Protein AF-A0A535E5Q1-F1 (afdb_monomer)

Radius of gyration: 23.72 Å; Cα contacts (8 Å, |Δi|>4): 698; chains: 1; bounding box: 50×50×78 Å

Structure (mmCIF, N/CA/C/O backbone):
data_AF-A0A535E5Q1-F1
#
_entry.id   AF-A0A535E5Q1-F1
#
loop_
_atom_site.group_PDB
_atom_site.id
_atom_site.type_symbol
_atom_site.label_atom_id
_atom_site.label_alt_id
_atom_site.label_comp_id
_atom_site.label_asym_id
_atom_site.label_entity_id
_atom_site.label_seq_id
_atom_site.pdbx_PDB_ins_code
_atom_site.Cartn_x
_atom_site.Cartn_y
_atom_site.Cartn_z
_atom_site.occupancy
_atom_site.B_iso_or_equiv
_atom_site.auth_seq_id
_atom_site.auth_comp_id
_atom_site.auth_asym_id
_atom_site.auth_atom_id
_atom_site.pdbx_PDB_model_num
ATOM 1 N N . MET A 1 1 ? 10.941 -5.126 32.508 1.00 41.38 1 MET A N 1
ATOM 2 C CA . MET A 1 1 ? 10.004 -4.292 31.729 1.00 41.38 1 MET A CA 1
ATOM 3 C C . MET A 1 1 ? 10.436 -4.411 30.274 1.00 41.38 1 MET A C 1
ATOM 5 O O . MET A 1 1 ? 11.488 -3.882 29.941 1.00 41.38 1 MET A O 1
ATOM 9 N N . ARG A 1 2 ? 9.760 -5.228 29.450 1.00 48.28 2 ARG A N 1
ATOM 10 C CA . ARG A 1 2 ? 10.044 -5.256 28.001 1.00 48.28 2 ARG A CA 1
ATOM 11 C C . ARG A 1 2 ? 9.687 -3.869 27.454 1.00 48.28 2 ARG A C 1
ATOM 13 O O . ARG A 1 2 ? 8.651 -3.337 27.847 1.00 48.28 2 ARG A O 1
ATOM 20 N N . ARG A 1 3 ? 10.550 -3.255 26.638 1.00 56.34 3 ARG A N 1
ATOM 21 C CA . ARG A 1 3 ? 10.198 -2.003 25.952 1.00 56.34 3 ARG A CA 1
ATOM 22 C C . ARG A 1 3 ? 8.938 -2.251 25.119 1.00 56.34 3 ARG A C 1
ATOM 24 O O . ARG A 1 3 ? 8.850 -3.282 24.454 1.00 56.34 3 ARG A O 1
ATOM 31 N N . VAL A 1 4 ? 7.990 -1.315 25.165 1.00 58.59 4 VAL A N 1
ATOM 32 C CA . VAL A 1 4 ? 6.740 -1.347 24.378 1.00 58.59 4 VAL A CA 1
ATOM 33 C C . VAL A 1 4 ? 7.036 -1.443 22.869 1.00 58.59 4 VAL A C 1
ATOM 35 O O . VAL A 1 4 ? 6.249 -2.009 22.121 1.00 58.59 4 VAL A O 1
ATOM 38 N N . THR A 1 5 ? 8.223 -1.003 22.441 1.00 74.31 5 THR A N 1
ATOM 39 C CA . THR A 1 5 ? 8.727 -1.054 21.061 1.00 74.31 5 THR A CA 1
ATOM 40 C C . THR A 1 5 ? 9.244 -2.424 20.603 1.00 74.31 5 THR A C 1
ATOM 42 O O . THR A 1 5 ? 9.541 -2.583 19.426 1.00 74.31 5 THR A O 1
ATOM 45 N N . GLY A 1 6 ? 9.348 -3.429 21.482 1.00 84.81 6 GLY A N 1
ATOM 46 C CA . GLY A 1 6 ? 10.089 -4.667 21.200 1.00 84.81 6 GLY A CA 1
ATOM 47 C C . GLY A 1 6 ? 9.706 -5.409 19.903 1.00 84.81 6 GLY A C 1
ATOM 48 O O . GLY A 1 6 ? 10.613 -5.750 19.147 1.00 84.81 6 GLY A O 1
ATOM 49 N N . PRO A 1 7 ? 8.416 -5.696 19.635 1.00 87.00 7 PRO A N 1
ATOM 50 C CA . PRO A 1 7 ? 7.981 -6.308 18.371 1.00 87.00 7 PRO A CA 1
ATOM 51 C C . PRO A 1 7 ? 8.312 -5.461 17.135 1.00 87.00 7 PRO A C 1
ATOM 53 O O . PRO A 1 7 ? 8.816 -5.974 16.140 1.00 87.00 7 PRO A O 1
ATOM 56 N N . VAL A 1 8 ? 8.094 -4.146 17.226 1.00 91.69 8 VAL A N 1
ATOM 57 C CA . VAL A 1 8 ? 8.343 -3.197 16.133 1.00 91.69 8 VAL A CA 1
ATOM 58 C C . VAL A 1 8 ? 9.838 -3.125 15.811 1.00 91.69 8 VAL A C 1
ATOM 60 O O . VAL A 1 8 ? 10.220 -3.274 14.655 1.00 91.69 8 VAL A O 1
ATOM 63 N N . GLU A 1 9 ? 10.693 -2.964 16.825 1.00 92.81 9 GLU A N 1
ATOM 64 C CA . GLU A 1 9 ? 12.156 -2.938 16.668 1.00 92.81 9 GLU A CA 1
ATOM 65 C C . GLU A 1 9 ? 12.666 -4.214 15.986 1.00 92.81 9 GLU A C 1
ATOM 67 O O . GLU A 1 9 ? 13.380 -4.127 14.988 1.00 92.81 9 GLU A O 1
ATOM 72 N N . ARG A 1 10 ? 12.234 -5.396 16.454 1.00 91.06 10 ARG A N 1
ATOM 73 C CA . ARG A 1 10 ? 12.628 -6.680 15.849 1.00 91.06 10 ARG A CA 1
ATOM 74 C C . ARG A 1 10 ? 12.212 -6.793 14.389 1.00 91.06 10 ARG A C 1
ATOM 76 O O . ARG A 1 10 ? 12.996 -7.277 13.577 1.00 91.06 10 ARG A O 1
ATOM 83 N N . HIS A 1 11 ? 10.999 -6.356 14.051 1.00 91.88 11 HIS A N 1
ATOM 84 C CA . HIS A 1 11 ? 10.531 -6.384 12.670 1.00 91.88 11 HIS A CA 1
ATOM 85 C C . HIS A 1 11 ? 11.412 -5.508 11.767 1.00 91.88 11 HIS A C 1
ATOM 87 O O . HIS A 1 11 ? 11.872 -5.964 10.720 1.00 91.88 11 HIS A O 1
ATOM 93 N N . TYR A 1 12 ? 11.716 -4.280 12.195 1.00 94.12 12 TYR A N 1
ATOM 94 C CA . TYR A 1 12 ? 12.592 -3.379 11.443 1.00 94.12 12 TYR A CA 1
ATOM 95 C C . TYR A 1 12 ? 14.012 -3.935 11.299 1.00 94.12 12 TYR A C 1
ATOM 97 O O . TYR A 1 12 ? 14.576 -3.887 10.206 1.00 94.12 12 TYR A O 1
ATOM 105 N N . GLU A 1 13 ? 14.584 -4.496 12.367 1.00 93.31 13 GLU A N 1
ATOM 106 C CA . GLU A 1 13 ? 15.897 -5.150 12.329 1.00 93.31 13 GLU A CA 1
ATOM 107 C C . GLU A 1 13 ? 15.919 -6.322 11.338 1.00 93.31 13 GLU A C 1
ATOM 109 O O . GLU A 1 13 ? 16.839 -6.416 10.522 1.00 93.31 13 GLU A O 1
ATOM 114 N N . ALA A 1 14 ? 14.887 -7.172 11.354 1.00 90.25 14 ALA A N 1
ATOM 115 C CA . ALA A 1 14 ? 14.765 -8.308 10.445 1.00 90.25 14 ALA A CA 1
ATOM 116 C C . ALA A 1 14 ? 14.659 -7.862 8.978 1.00 90.25 14 ALA A C 1
ATOM 118 O O . ALA A 1 14 ? 15.386 -8.371 8.126 1.00 90.25 14 ALA A O 1
ATOM 119 N N . VAL A 1 15 ? 13.813 -6.869 8.685 1.00 88.88 15 VAL A N 1
ATOM 120 C CA . VAL A 1 15 ? 13.646 -6.313 7.332 1.00 88.88 15 VAL A CA 1
ATOM 121 C C . VAL A 1 15 ? 14.939 -5.663 6.826 1.00 88.88 15 VAL A C 1
ATOM 123 O O . VAL A 1 15 ? 15.305 -5.831 5.661 1.00 88.88 15 VAL A O 1
ATOM 126 N N . LEU A 1 16 ? 15.652 -4.933 7.689 1.00 93.25 16 LEU A N 1
ATOM 127 C CA . LEU A 1 16 ? 16.942 -4.325 7.356 1.00 93.25 16 LEU A CA 1
ATOM 128 C C . LEU A 1 16 ? 18.012 -5.384 7.064 1.00 93.25 16 LEU A C 1
ATOM 130 O O . LEU A 1 16 ? 18.744 -5.252 6.087 1.00 93.25 16 LEU A O 1
ATOM 134 N N . ALA A 1 17 ? 18.092 -6.439 7.876 1.00 91.56 17 ALA A N 1
ATOM 135 C CA . ALA A 1 17 ? 19.046 -7.522 7.664 1.00 91.56 17 ALA A CA 1
ATOM 136 C C . ALA A 1 17 ? 18.750 -8.304 6.373 1.00 91.56 17 ALA A C 1
ATOM 138 O O . ALA A 1 17 ? 19.654 -8.520 5.565 1.00 91.56 17 ALA A O 1
ATOM 139 N N . ALA A 1 18 ? 17.484 -8.675 6.151 1.00 86.81 18 ALA A N 1
ATOM 140 C CA . ALA A 1 18 ? 17.061 -9.426 4.971 1.00 86.81 18 ALA A CA 1
ATOM 141 C C . ALA A 1 18 ? 17.326 -8.647 3.675 1.00 86.81 18 ALA A C 1
ATOM 143 O O . ALA A 1 18 ? 17.882 -9.192 2.721 1.00 86.81 18 ALA A O 1
ATOM 144 N N . GLY A 1 19 ? 16.990 -7.354 3.642 1.00 87.25 19 GLY A N 1
ATOM 145 C CA . GLY A 1 19 ? 17.223 -6.537 2.454 1.00 87.25 19 GLY A CA 1
ATOM 146 C C . GLY A 1 19 ? 18.706 -6.302 2.156 1.00 87.25 19 GLY A C 1
ATOM 147 O O . GLY A 1 19 ? 19.090 -6.325 0.989 1.00 87.25 19 GLY A O 1
ATOM 148 N N . GLU A 1 20 ? 19.565 -6.167 3.173 1.00 91.44 20 GLU A N 1
ATOM 149 C CA . GLU A 1 20 ? 21.013 -6.020 2.962 1.00 91.44 20 GLU A CA 1
ATOM 150 C C . GLU A 1 20 ? 21.594 -7.246 2.243 1.00 91.44 20 GLU A C 1
ATOM 152 O O . GLU A 1 20 ? 22.327 -7.116 1.259 1.00 91.44 20 GLU A O 1
ATOM 157 N N . VAL A 1 21 ? 21.199 -8.445 2.681 1.00 90.44 21 VAL A N 1
ATOM 158 C CA . VAL A 1 21 ? 21.601 -9.705 2.045 1.00 90.44 21 VAL A CA 1
ATOM 159 C C . VAL A 1 21 ? 21.006 -9.817 0.641 1.00 90.44 21 VAL A C 1
ATOM 161 O O . VAL A 1 21 ? 21.739 -10.059 -0.324 1.00 90.44 21 VAL A O 1
ATOM 164 N N . PHE A 1 22 ? 19.695 -9.609 0.500 1.00 88.19 22 PHE A N 1
ATOM 165 C CA . PHE A 1 22 ? 18.992 -9.776 -0.769 1.00 88.19 22 PHE A CA 1
ATOM 166 C C . PHE A 1 22 ? 19.509 -8.808 -1.838 1.00 88.19 22 PHE A C 1
ATOM 168 O O . PHE A 1 22 ? 19.963 -9.241 -2.895 1.00 88.19 22 PHE A O 1
ATOM 175 N N . PHE A 1 23 ? 19.518 -7.499 -1.580 1.00 86.69 23 PHE A N 1
ATOM 176 C CA . PHE A 1 23 ? 19.946 -6.516 -2.578 1.00 86.69 23 PHE A CA 1
ATOM 177 C C . PHE A 1 23 ? 21.465 -6.510 -2.787 1.00 86.69 23 PHE A C 1
ATOM 179 O O . PHE A 1 23 ? 21.925 -6.226 -3.896 1.00 86.69 23 PHE A O 1
ATOM 186 N N . GLY A 1 24 ? 22.256 -6.882 -1.774 1.00 89.31 24 GLY A N 1
ATOM 187 C CA . GLY A 1 24 ? 23.700 -7.063 -1.916 1.00 89.31 24 GLY A CA 1
ATOM 188 C C . GLY A 1 24 ? 24.056 -8.169 -2.915 1.00 89.31 24 GLY A C 1
ATOM 189 O O . GLY A 1 24 ? 24.928 -7.976 -3.769 1.00 89.31 24 GLY A O 1
ATOM 190 N N . THR A 1 25 ? 23.337 -9.294 -2.856 1.00 90.19 25 THR A N 1
ATOM 191 C CA . THR A 1 25 ? 23.616 -10.500 -3.654 1.00 90.19 25 THR A CA 1
ATOM 192 C C . THR A 1 25 ? 22.853 -10.549 -4.980 1.00 90.19 25 THR A C 1
ATOM 194 O O . THR A 1 25 ? 23.417 -10.938 -6.002 1.00 90.19 25 THR A O 1
ATOM 197 N N . ARG A 1 26 ? 21.584 -10.123 -5.002 1.00 89.38 26 ARG A N 1
ATOM 198 C CA . ARG A 1 26 ? 20.671 -10.281 -6.149 1.00 89.38 26 ARG A CA 1
ATOM 199 C C . ARG A 1 26 ? 20.666 -9.104 -7.119 1.00 89.38 26 ARG A C 1
ATOM 201 O O . ARG A 1 26 ? 20.082 -9.230 -8.191 1.00 89.38 26 ARG A O 1
ATOM 208 N N . ALA A 1 27 ? 21.327 -7.986 -6.810 1.00 87.75 27 ALA A N 1
ATOM 209 C CA . ALA A 1 27 ? 21.343 -6.812 -7.689 1.00 87.75 27 ALA A CA 1
ATOM 210 C C . ALA A 1 27 ? 21.751 -7.100 -9.156 1.00 87.75 27 ALA A C 1
ATOM 212 O O . ALA A 1 27 ? 21.081 -6.576 -10.046 1.00 87.75 27 ALA A O 1
ATOM 213 N N . PRO A 1 28 ? 22.772 -7.931 -9.461 1.00 89.31 28 PRO A N 1
ATOM 214 C CA . PRO A 1 28 ? 23.112 -8.266 -10.851 1.00 89.31 28 PRO A CA 1
ATOM 215 C C . PRO A 1 28 ? 22.019 -9.061 -11.587 1.00 89.31 28 PRO A C 1
ATOM 217 O O . PRO A 1 28 ? 21.746 -8.807 -12.761 1.00 89.31 28 PRO A O 1
ATOM 220 N N . ALA A 1 29 ? 21.367 -9.994 -10.889 1.00 87.38 29 ALA A N 1
ATOM 221 C CA . ALA A 1 29 ? 20.252 -10.777 -11.420 1.00 87.38 29 ALA A CA 1
ATOM 222 C C . ALA A 1 29 ? 19.033 -9.875 -11.686 1.00 87.38 29 ALA A C 1
ATOM 224 O O . ALA A 1 29 ? 18.478 -9.867 -12.781 1.00 87.38 29 ALA A O 1
ATOM 225 N N . LEU A 1 30 ? 18.701 -8.996 -10.733 1.00 83.75 30 LEU A N 1
ATOM 226 C CA . LEU A 1 30 ? 17.637 -7.998 -10.890 1.00 83.75 30 LEU A CA 1
ATOM 227 C C . LEU A 1 30 ? 17.907 -7.060 -12.073 1.00 83.75 30 LEU A C 1
ATOM 229 O O . LEU A 1 30 ? 16.998 -6.768 -12.843 1.00 83.75 30 LEU A O 1
ATOM 233 N N . ALA A 1 31 ? 19.156 -6.624 -12.262 1.00 82.94 31 ALA A N 1
ATOM 234 C CA . ALA A 1 31 ? 19.534 -5.809 -13.412 1.00 82.94 31 ALA A CA 1
ATOM 235 C C . ALA A 1 31 ? 19.321 -6.542 -14.744 1.00 82.94 31 ALA A C 1
ATOM 237 O O . ALA A 1 31 ? 18.812 -5.952 -15.700 1.00 82.94 31 ALA A O 1
ATOM 238 N N . SER A 1 32 ? 19.656 -7.832 -14.788 1.00 85.06 32 SER A N 1
ATOM 239 C CA . SER A 1 32 ? 19.458 -8.683 -15.964 1.00 85.06 32 SER A CA 1
ATOM 240 C C . SER A 1 32 ? 17.971 -8.876 -16.276 1.00 85.06 32 SER A C 1
ATOM 242 O O . SER A 1 32 ? 17.564 -8.691 -17.427 1.00 85.06 32 SER A O 1
ATOM 244 N N . ALA A 1 33 ? 17.141 -9.127 -15.259 1.00 84.00 33 ALA A N 1
ATOM 245 C CA . ALA A 1 33 ? 15.689 -9.197 -15.405 1.00 84.00 33 ALA A CA 1
ATOM 246 C C . ALA A 1 33 ? 15.098 -7.861 -15.887 1.00 84.00 33 ALA A C 1
ATOM 248 O O . ALA A 1 33 ? 14.359 -7.837 -16.873 1.00 84.00 33 ALA A O 1
ATOM 249 N N . CYS A 1 34 ? 15.485 -6.728 -15.283 1.00 83.38 34 CYS A N 1
ATOM 250 C CA . CYS A 1 34 ? 15.065 -5.396 -15.731 1.00 83.38 34 CYS A CA 1
ATOM 251 C C . CYS A 1 34 ? 15.425 -5.140 -17.201 1.00 83.38 34 CYS A C 1
ATOM 253 O O . CYS A 1 34 ? 14.614 -4.598 -17.953 1.00 83.38 34 CYS A O 1
ATOM 255 N N . TRP A 1 35 ? 16.620 -5.548 -17.633 1.00 81.56 35 TRP A N 1
ATOM 256 C CA . TRP A 1 35 ? 17.040 -5.436 -19.027 1.00 81.56 35 TRP A CA 1
ATOM 257 C C . TRP A 1 35 ? 16.210 -6.324 -19.963 1.00 81.56 35 TRP A C 1
ATOM 259 O O . TRP A 1 35 ? 15.760 -5.868 -21.018 1.00 81.56 35 TRP A O 1
ATOM 269 N N . GLY A 1 36 ? 15.948 -7.573 -19.568 1.00 80.50 36 GLY A N 1
ATOM 270 C CA . GLY A 1 36 ? 15.068 -8.487 -20.297 1.00 80.50 36 GLY A CA 1
ATOM 271 C C . GLY A 1 36 ? 13.657 -7.918 -20.472 1.00 80.50 36 GLY A C 1
ATOM 272 O O . GLY A 1 36 ? 13.115 -7.929 -21.582 1.00 80.50 36 GLY A O 1
ATOM 273 N N . MET A 1 37 ? 13.095 -7.345 -19.406 1.00 84.94 37 MET A N 1
ATOM 274 C CA . MET A 1 37 ? 11.805 -6.654 -19.431 1.00 84.94 37 MET A CA 1
ATOM 275 C C . MET A 1 37 ? 11.834 -5.437 -20.360 1.00 84.94 37 MET A C 1
ATOM 277 O O . MET A 1 37 ? 10.972 -5.308 -21.228 1.00 84.94 37 MET A O 1
ATOM 281 N N . ALA A 1 38 ? 12.847 -4.573 -20.244 1.00 81.88 38 ALA A N 1
ATOM 282 C CA . ALA A 1 38 ? 12.976 -3.372 -21.071 1.00 81.88 38 ALA A CA 1
ATOM 283 C C . ALA A 1 38 ? 12.996 -3.702 -22.573 1.00 81.88 38 ALA A C 1
ATOM 285 O O . ALA A 1 38 ? 12.312 -3.053 -23.368 1.00 81.88 38 ALA A O 1
ATOM 286 N N . ARG A 1 39 ? 13.716 -4.760 -22.970 1.00 83.12 39 ARG A N 1
ATOM 287 C CA . ARG A 1 39 ? 13.742 -5.231 -24.365 1.00 83.12 39 ARG A CA 1
ATOM 288 C C . ARG A 1 39 ? 12.381 -5.728 -24.847 1.00 83.12 39 ARG A C 1
ATOM 290 O O . ARG A 1 39 ? 12.051 -5.516 -26.013 1.00 83.12 39 ARG A O 1
ATOM 297 N N . ARG A 1 40 ? 11.604 -6.393 -23.988 1.00 84.44 40 ARG A N 1
ATOM 298 C CA . ARG A 1 40 ? 10.253 -6.869 -24.329 1.00 84.44 40 ARG A CA 1
ATOM 299 C C . ARG A 1 40 ? 9.264 -5.717 -24.455 1.00 84.44 40 ARG A C 1
ATOM 301 O O . ARG A 1 40 ? 8.584 -5.639 -25.473 1.00 84.44 40 ARG A O 1
ATOM 308 N N . PHE A 1 41 ? 9.278 -4.759 -23.530 1.00 82.44 41 PHE A N 1
ATOM 309 C CA . PHE A 1 41 ? 8.482 -3.535 -23.660 1.00 82.44 41 PHE A CA 1
ATOM 310 C C . PHE A 1 41 ? 8.812 -2.754 -24.936 1.00 82.44 41 PHE A C 1
ATOM 312 O O . PHE A 1 41 ? 7.907 -2.306 -25.635 1.00 82.44 41 PHE A O 1
ATOM 319 N N . HIS A 1 42 ? 10.095 -2.641 -25.299 1.00 77.38 42 HIS A N 1
ATOM 320 C CA . HIS A 1 42 ? 10.502 -1.994 -26.552 1.00 77.38 42 HIS A CA 1
ATOM 321 C C . HIS A 1 42 ? 9.943 -2.697 -27.803 1.00 77.38 42 HIS A C 1
ATOM 323 O O . HIS A 1 42 ? 9.736 -2.064 -28.833 1.00 77.38 42 HIS A O 1
ATOM 329 N N . ARG A 1 43 ? 9.662 -4.001 -27.709 1.00 83.00 43 ARG A N 1
ATOM 330 C CA . ARG A 1 43 ? 9.055 -4.816 -28.772 1.00 83.00 43 ARG A CA 1
ATOM 331 C C . ARG A 1 43 ? 7.523 -4.867 -28.702 1.00 83.00 43 ARG A C 1
ATOM 333 O O . ARG A 1 43 ? 6.929 -5.666 -29.416 1.00 83.00 43 ARG A O 1
ATOM 340 N N . GLY A 1 44 ? 6.892 -4.046 -27.860 1.00 81.31 44 GLY A N 1
ATOM 341 C CA . GLY A 1 44 ? 5.435 -4.008 -27.692 1.00 81.31 44 GLY A CA 1
ATOM 342 C C . GLY A 1 44 ? 4.874 -5.056 -26.725 1.00 81.31 44 GLY A C 1
ATOM 343 O O . GLY A 1 44 ? 3.661 -5.215 -26.646 1.00 81.31 44 GLY A O 1
ATOM 344 N N . GLY A 1 45 ? 5.733 -5.764 -25.988 1.00 86.31 45 GLY A N 1
ATOM 345 C CA . GLY A 1 45 ? 5.315 -6.707 -24.954 1.00 86.31 45 GLY A CA 1
ATOM 346 C C . GLY A 1 45 ? 4.642 -6.028 -23.762 1.00 86.31 45 GLY A C 1
ATOM 347 O O . GLY A 1 45 ? 4.902 -4.860 -23.459 1.00 86.31 45 GLY A O 1
ATOM 348 N N . ARG A 1 46 ? 3.799 -6.787 -23.065 1.00 93.31 46 ARG A N 1
ATOM 349 C CA . ARG A 1 46 ? 3.067 -6.381 -21.861 1.00 93.31 46 ARG A CA 1
ATOM 350 C C . ARG A 1 46 ? 3.575 -7.144 -20.650 1.00 93.31 46 ARG A C 1
ATOM 352 O O . ARG A 1 46 ? 4.067 -8.258 -20.781 1.00 93.31 46 ARG A O 1
ATOM 359 N N . LEU A 1 47 ? 3.418 -6.570 -19.467 1.00 93.44 47 LEU A N 1
ATOM 360 C CA . LEU A 1 47 ? 3.679 -7.255 -18.207 1.00 93.44 47 LEU A CA 1
ATOM 361 C C . LEU A 1 47 ? 2.386 -7.871 -17.667 1.00 93.44 47 LEU A C 1
ATOM 363 O O . LEU A 1 47 ? 1.431 -7.158 -17.371 1.00 93.44 47 LEU A O 1
ATOM 367 N N . VAL A 1 48 ? 2.359 -9.194 -17.523 1.00 96.25 48 VAL A N 1
ATOM 368 C CA . VAL A 1 48 ? 1.251 -9.908 -16.879 1.00 96.25 48 VAL A CA 1
ATOM 369 C C . VAL A 1 48 ? 1.761 -10.497 -15.572 1.00 96.25 48 VAL A C 1
ATOM 371 O O . VAL A 1 48 ? 2.691 -11.306 -15.563 1.00 96.25 48 VAL A O 1
ATOM 374 N N . ILE A 1 49 ? 1.164 -10.057 -14.468 1.00 94.94 49 ILE A N 1
ATOM 375 C CA . ILE A 1 49 ? 1.612 -10.364 -13.110 1.00 94.94 49 ILE A CA 1
ATOM 376 C C . ILE A 1 49 ? 0.581 -11.262 -12.457 1.00 94.94 49 ILE A C 1
ATOM 378 O O . ILE A 1 49 ? -0.565 -10.862 -12.276 1.00 94.94 49 ILE A O 1
ATOM 382 N N . HIS A 1 50 ? 0.970 -12.477 -12.110 1.00 94.50 50 HIS A N 1
ATOM 383 C CA . HIS A 1 50 ? 0.098 -13.423 -11.439 1.00 94.50 50 HIS A CA 1
ATOM 384 C C . HIS A 1 50 ? 0.437 -13.541 -9.959 1.00 94.50 50 HIS A C 1
ATOM 386 O O . HIS A 1 50 ? 1.598 -13.731 -9.596 1.00 94.50 50 HIS A O 1
ATOM 392 N N . ALA A 1 51 ? -0.598 -13.514 -9.127 1.00 91.81 51 ALA A N 1
ATOM 393 C CA . ALA A 1 51 ? -0.514 -13.873 -7.722 1.00 91.81 51 ALA A CA 1
ATOM 394 C C . ALA A 1 51 ? -1.868 -14.418 -7.238 1.00 91.81 51 ALA A C 1
ATOM 396 O O . ALA A 1 51 ? -2.909 -13.876 -7.613 1.00 91.81 51 ALA A O 1
ATOM 397 N N . PRO A 1 52 ? -1.888 -15.477 -6.413 1.00 83.50 52 PRO A N 1
ATOM 398 C CA . PRO A 1 52 ? -3.112 -16.231 -6.150 1.00 83.50 52 PRO A CA 1
ATOM 399 C C . PRO A 1 52 ? -4.136 -15.481 -5.281 1.00 83.50 52 PRO A C 1
ATOM 401 O O . PRO A 1 52 ? -5.330 -15.522 -5.572 1.00 83.50 52 PRO A O 1
ATOM 404 N N . ALA A 1 53 ? -3.707 -14.819 -4.200 1.00 83.50 53 ALA A N 1
ATOM 405 C CA . ALA A 1 53 ? -4.568 -14.074 -3.275 1.00 83.50 53 ALA A CA 1
ATOM 406 C C . ALA A 1 53 ? -3.730 -13.315 -2.225 1.00 83.50 53 ALA A C 1
ATOM 408 O O . ALA A 1 53 ? -2.504 -13.403 -2.226 1.00 83.50 53 ALA A O 1
ATOM 409 N N . GLY A 1 54 ? -4.417 -12.622 -1.309 1.00 83.25 54 GLY A N 1
ATOM 410 C CA . GLY A 1 54 ? -3.824 -11.998 -0.123 1.00 83.25 54 GLY A CA 1
ATOM 411 C C . GLY A 1 54 ? -2.804 -10.910 -0.455 1.00 83.25 54 GLY A C 1
ATOM 412 O O . GLY A 1 54 ? -2.921 -10.256 -1.495 1.00 83.25 54 GLY A O 1
ATOM 413 N N . ALA A 1 55 ? -1.802 -10.778 0.414 1.00 80.19 55 ALA A N 1
ATOM 414 C CA . ALA A 1 55 ? -0.673 -9.860 0.284 1.00 80.19 55 ALA A CA 1
ATOM 415 C C . ALA A 1 55 ? -0.011 -9.904 -1.102 1.00 80.19 55 ALA A C 1
ATOM 417 O O . ALA A 1 55 ? 0.086 -8.895 -1.799 1.00 80.19 55 ALA A O 1
ATOM 418 N N . ALA A 1 56 ? 0.304 -11.111 -1.586 1.00 84.81 56 ALA A N 1
ATOM 419 C CA . ALA A 1 56 ? 0.947 -11.309 -2.886 1.00 84.81 56 ALA A CA 1
ATOM 420 C C . ALA A 1 56 ? 0.123 -10.748 -4.063 1.00 84.81 56 ALA A C 1
ATOM 422 O O . ALA A 1 56 ? 0.683 -10.276 -5.055 1.00 84.81 56 ALA A O 1
ATOM 423 N N . PHE A 1 57 ? -1.214 -10.791 -3.984 1.00 89.31 57 PHE A N 1
ATOM 424 C CA . PHE A 1 57 ? -2.053 -10.176 -5.016 1.00 89.31 57 PHE A CA 1
ATOM 425 C C . PHE A 1 57 ? -2.032 -8.651 -4.946 1.00 89.31 57 PHE A C 1
ATOM 427 O O . PHE A 1 57 ? -2.049 -8.004 -5.993 1.00 89.31 57 PHE A O 1
ATOM 434 N N . SER A 1 58 ? -1.930 -8.086 -3.746 1.00 87.81 58 SER A N 1
ATOM 435 C CA . SER A 1 58 ? -1.739 -6.649 -3.587 1.00 87.81 58 SER A CA 1
ATOM 436 C C . SER A 1 58 ? -0.419 -6.179 -4.207 1.00 87.81 58 SER A C 1
ATOM 438 O O . SER A 1 58 ? -0.413 -5.228 -4.989 1.00 87.81 58 SER A O 1
ATOM 440 N N . ASP A 1 59 ? 0.676 -6.913 -3.994 1.00 87.25 59 ASP A N 1
ATOM 441 C CA . ASP A 1 59 ? 1.968 -6.642 -4.640 1.00 87.25 59 ASP A CA 1
ATOM 442 C C . ASP A 1 59 ? 1.884 -6.712 -6.170 1.00 87.25 59 ASP A C 1
ATOM 444 O O . ASP A 1 59 ? 2.490 -5.908 -6.889 1.00 87.25 59 ASP A O 1
ATOM 448 N N . ALA A 1 60 ? 1.108 -7.660 -6.705 1.00 90.50 60 ALA A N 1
ATOM 449 C CA . ALA A 1 60 ? 0.871 -7.746 -8.142 1.00 90.50 60 ALA A CA 1
ATOM 450 C C . ALA A 1 60 ? 0.129 -6.505 -8.661 1.00 90.50 60 ALA A C 1
ATOM 452 O O . ALA A 1 60 ? 0.496 -5.952 -9.700 1.00 90.50 60 ALA A O 1
ATOM 453 N N . GLN A 1 61 ? -0.882 -6.033 -7.928 1.00 90.50 61 GLN A N 1
ATOM 454 C CA . GLN A 1 61 ? -1.604 -4.802 -8.255 1.00 90.50 61 GLN A CA 1
ATOM 455 C C . GLN A 1 61 ? -0.709 -3.562 -8.140 1.00 90.50 61 GLN A C 1
ATOM 457 O O . GLN A 1 61 ? -0.785 -2.689 -9.006 1.00 90.50 61 GLN A O 1
ATOM 462 N N . HIS A 1 62 ? 0.169 -3.508 -7.134 1.00 87.75 62 HIS A N 1
ATOM 463 C CA . HIS A 1 62 ? 1.129 -2.421 -6.944 1.00 87.75 62 HIS A CA 1
ATOM 464 C C . HIS A 1 62 ? 2.063 -2.342 -8.154 1.00 87.75 62 HIS A C 1
ATOM 466 O O . HIS A 1 62 ? 2.178 -1.302 -8.800 1.00 87.75 62 HIS A O 1
ATOM 472 N N . ASN A 1 63 ? 2.667 -3.466 -8.543 1.00 87.56 63 ASN A N 1
ATOM 473 C CA . ASN A 1 63 ? 3.508 -3.501 -9.733 1.00 87.56 63 ASN A CA 1
ATOM 474 C C . ASN A 1 63 ? 2.722 -3.097 -10.991 1.00 87.56 63 ASN A C 1
ATOM 476 O O . ASN A 1 63 ? 3.206 -2.296 -11.783 1.00 87.56 63 ASN A O 1
ATOM 480 N N . ALA A 1 64 ? 1.490 -3.575 -11.178 1.00 89.88 64 ALA A N 1
ATOM 481 C CA . ALA A 1 64 ? 0.691 -3.168 -12.332 1.00 89.88 64 ALA A CA 1
ATOM 482 C C . ALA A 1 64 ? 0.443 -1.645 -12.364 1.00 89.88 64 ALA A C 1
ATOM 484 O O . ALA A 1 64 ? 0.607 -1.024 -13.418 1.00 89.88 64 ALA A O 1
ATOM 485 N N . VAL A 1 65 ? 0.104 -1.026 -11.224 1.00 85.25 65 VAL A N 1
ATOM 486 C CA . VAL A 1 65 ? -0.177 0.416 -11.166 1.00 85.25 65 VAL A CA 1
ATOM 487 C C . VAL A 1 65 ? 1.074 1.259 -11.407 1.00 85.25 65 VAL A C 1
ATOM 489 O O . VAL A 1 65 ? 0.997 2.229 -12.153 1.00 85.25 65 VAL A O 1
ATOM 492 N N . GLU A 1 66 ? 2.235 0.868 -10.877 1.00 83.06 66 GLU A N 1
ATOM 493 C CA . GLU A 1 66 ? 3.488 1.620 -11.052 1.00 83.06 66 GLU A CA 1
ATOM 494 C C . GLU A 1 66 ? 4.046 1.533 -12.482 1.00 83.06 66 GLU A C 1
ATOM 496 O O . GLU A 1 66 ? 4.791 2.413 -12.920 1.00 83.06 66 GLU A O 1
ATOM 501 N N . PHE A 1 67 ? 3.673 0.503 -13.249 1.00 84.25 67 PHE A N 1
ATOM 502 C CA . PHE A 1 67 ? 3.996 0.427 -14.675 1.00 84.25 67 PHE A CA 1
ATOM 503 C C . PHE A 1 67 ? 3.008 1.229 -15.532 1.00 84.25 67 PHE A C 1
ATOM 505 O O . PHE A 1 67 ? 3.440 1.953 -16.430 1.00 84.25 67 PHE A O 1
ATOM 512 N N . VAL A 1 68 ? 1.702 1.148 -15.258 1.00 84.25 68 VAL A N 1
ATOM 513 C CA . VAL A 1 68 ? 0.668 1.849 -16.046 1.00 84.25 68 VAL A CA 1
ATOM 514 C C . VAL A 1 68 ? 0.627 3.349 -15.737 1.00 84.25 68 VAL A C 1
ATOM 516 O O . VAL A 1 68 ? 0.443 4.165 -16.639 1.00 84.25 68 VAL A O 1
ATOM 519 N N . HIS A 1 69 ? 0.817 3.726 -14.477 1.00 78.19 69 HIS A N 1
ATOM 520 C CA . HIS A 1 69 ? 0.816 5.102 -13.996 1.00 78.19 69 HIS A CA 1
ATOM 521 C C . HIS A 1 69 ? 2.015 5.336 -13.066 1.00 78.19 69 HIS A C 1
ATOM 523 O O . HIS A 1 69 ? 1.847 5.450 -11.850 1.00 78.19 69 HIS A O 1
ATOM 529 N N . PRO A 1 70 ? 3.241 5.410 -13.616 1.00 65.50 70 PRO A N 1
ATOM 530 C CA . PRO A 1 70 ? 4.421 5.646 -12.802 1.00 65.50 70 PRO A CA 1
ATOM 531 C C . PRO A 1 70 ? 4.293 6.989 -12.087 1.00 65.50 70 PRO A C 1
ATOM 533 O O . PRO A 1 70 ? 4.129 8.030 -12.725 1.00 65.50 70 PRO A O 1
ATOM 536 N N . VAL A 1 71 ? 4.472 6.993 -10.765 1.00 57.47 71 VAL A N 1
ATOM 537 C CA . VAL A 1 71 ? 4.377 8.204 -9.921 1.00 57.47 71 VAL A CA 1
ATOM 538 C C . VAL A 1 71 ? 5.533 9.205 -10.179 1.00 57.47 71 VAL A C 1
ATOM 540 O O . VAL A 1 71 ? 5.693 10.226 -9.510 1.00 57.47 71 VAL A O 1
ATOM 543 N N . LEU A 1 72 ? 6.358 8.944 -11.196 1.00 56.19 72 LEU A N 1
ATOM 544 C CA . LEU A 1 72 ? 7.511 9.741 -11.595 1.00 56.19 72 LEU A CA 1
ATOM 545 C C . LEU A 1 72 ? 7.204 10.533 -12.863 1.00 56.19 72 LEU A C 1
ATOM 547 O O . LEU A 1 72 ? 6.971 9.970 -13.933 1.00 56.19 72 LEU A O 1
ATOM 551 N N . VAL A 1 73 ? 7.273 11.858 -12.736 1.00 47.25 73 VAL A N 1
ATOM 552 C CA . VAL A 1 73 ? 7.032 12.803 -13.831 1.00 47.25 73 VAL A CA 1
ATOM 553 C C . VAL A 1 73 ? 7.928 12.481 -15.031 1.00 47.25 73 VAL A C 1
ATOM 555 O O . VAL A 1 73 ? 9.143 12.356 -14.896 1.00 47.25 73 VAL A O 1
ATOM 558 N N . GLY A 1 74 ? 7.319 12.377 -16.214 1.00 48.72 74 GLY A N 1
ATOM 559 C CA . GLY A 1 74 ? 8.025 12.167 -17.481 1.00 48.72 74 GLY A CA 1
ATOM 560 C C . GLY A 1 74 ? 8.321 10.707 -17.831 1.00 48.72 74 GLY A C 1
ATOM 561 O O . GLY A 1 74 ? 8.920 10.459 -18.874 1.00 48.72 74 GLY A O 1
ATOM 562 N N . LYS A 1 75 ? 7.903 9.732 -17.010 1.00 58.56 75 LYS A N 1
ATOM 563 C CA . LYS A 1 75 ? 7.964 8.316 -17.394 1.00 58.56 75 LYS A CA 1
ATOM 564 C C . LYS A 1 75 ? 6.746 7.916 -18.223 1.00 58.56 75 LYS A C 1
ATOM 566 O O . LYS A 1 75 ? 5.610 8.202 -17.855 1.00 58.56 75 LYS A O 1
ATOM 571 N N . ARG A 1 76 ? 6.997 7.216 -19.330 1.00 69.31 76 ARG A N 1
ATOM 572 C CA . ARG A 1 76 ? 5.955 6.644 -20.188 1.00 69.31 76 ARG A CA 1
ATOM 573 C C . ARG A 1 76 ? 5.202 5.534 -19.443 1.00 69.31 76 ARG A C 1
ATOM 575 O O . ARG A 1 76 ? 5.834 4.694 -18.808 1.00 69.31 76 ARG A O 1
ATOM 582 N N . ALA A 1 77 ? 3.881 5.499 -19.605 1.00 76.06 77 ALA A N 1
ATOM 583 C CA . ALA A 1 77 ? 3.045 4.371 -19.204 1.00 76.06 77 ALA A CA 1
ATOM 584 C C . ALA A 1 77 ? 3.443 3.090 -19.960 1.00 76.06 77 ALA A C 1
ATOM 586 O O . ALA A 1 77 ? 3.537 3.078 -21.193 1.00 76.06 77 ALA A O 1
ATOM 587 N N . LEU A 1 78 ? 3.658 2.007 -19.220 1.00 83.06 78 LEU A N 1
ATOM 588 C CA . LEU A 1 78 ? 3.956 0.679 -19.740 1.00 83.06 78 LEU A CA 1
ATOM 589 C C . LEU A 1 78 ? 2.751 -0.246 -19.522 1.00 83.06 78 LEU A C 1
ATOM 591 O O . LEU A 1 78 ? 2.141 -0.214 -18.454 1.00 83.06 78 LEU A O 1
ATOM 595 N N . PRO A 1 79 ? 2.386 -1.079 -20.513 1.00 88.94 79 PRO A N 1
ATOM 596 C CA . PRO A 1 79 ? 1.220 -1.942 -20.396 1.00 88.94 79 PRO A CA 1
ATOM 597 C C . PRO A 1 79 ? 1.476 -3.044 -19.367 1.00 88.94 79 PRO A C 1
ATOM 599 O O . PRO A 1 79 ? 2.314 -3.921 -19.583 1.00 88.94 79 PRO A O 1
ATOM 602 N N . ALA A 1 80 ? 0.737 -3.011 -18.260 1.00 92.12 80 ALA A N 1
ATOM 603 C CA . ALA A 1 80 ? 0.809 -4.016 -17.213 1.00 92.12 80 ALA A CA 1
ATOM 604 C C . ALA A 1 80 ? -0.578 -4.361 -16.665 1.00 92.12 80 ALA A C 1
ATOM 606 O O . ALA A 1 80 ? -1.469 -3.511 -16.624 1.00 92.12 80 ALA A O 1
ATOM 607 N N . ILE A 1 81 ? -0.761 -5.610 -16.243 1.00 94.94 81 ILE A N 1
ATOM 608 C CA . ILE A 1 81 ? -1.992 -6.072 -15.602 1.00 94.94 81 ILE A CA 1
ATOM 609 C C . ILE A 1 81 ? -1.694 -7.147 -14.557 1.00 94.94 81 ILE A C 1
ATOM 611 O O . ILE A 1 81 ? -0.872 -8.037 -14.781 1.00 94.94 81 ILE A O 1
ATOM 615 N N . ALA A 1 82 ? -2.392 -7.071 -13.426 1.00 93.88 82 ALA A N 1
ATOM 616 C CA . ALA A 1 82 ? -2.389 -8.106 -12.403 1.00 93.88 82 ALA A CA 1
ATOM 617 C C . ALA A 1 82 ? -3.550 -9.082 -12.628 1.00 93.88 82 ALA A C 1
ATOM 619 O O . ALA A 1 82 ? -4.679 -8.664 -12.895 1.00 93.88 82 ALA A O 1
ATOM 620 N N . VAL A 1 83 ? -3.291 -10.380 -12.491 1.00 94.56 83 VAL A N 1
ATOM 621 C CA . VAL A 1 83 ? -4.291 -11.441 -12.616 1.00 94.56 83 VAL A CA 1
ATOM 622 C C . VAL A 1 83 ? -4.239 -12.390 -11.433 1.00 94.56 83 VAL A C 1
ATOM 624 O O . VAL A 1 83 ? -3.173 -12.779 -10.965 1.00 94.56 83 VAL A O 1
ATOM 627 N N . ARG A 1 84 ? -5.425 -12.756 -10.947 1.00 91.31 84 ARG A N 1
ATOM 628 C CA . ARG A 1 84 ? -5.572 -13.632 -9.784 1.00 91.31 84 ARG A CA 1
ATOM 629 C C . ARG A 1 84 ? -5.571 -15.106 -10.172 1.00 91.31 84 ARG A C 1
ATOM 631 O O . ARG A 1 84 ? -4.877 -15.920 -9.582 1.00 91.31 84 ARG A O 1
ATOM 638 N N . GLU A 1 85 ? -6.347 -15.434 -11.200 1.00 90.56 85 GLU A N 1
ATOM 639 C CA . GLU A 1 85 ? -6.482 -16.802 -11.687 1.00 90.56 85 GLU A CA 1
ATOM 640 C C . GLU A 1 85 ? -5.312 -17.163 -12.597 1.00 90.56 85 GLU A C 1
ATOM 642 O O . GLU A 1 85 ? -5.083 -16.514 -13.623 1.00 90.56 85 GLU A O 1
ATOM 647 N N . ARG A 1 86 ? -4.612 -18.255 -12.281 1.00 88.00 86 ARG A N 1
ATOM 648 C CA . ARG A 1 86 ? -3.495 -18.736 -13.105 1.00 88.00 86 ARG A CA 1
ATOM 649 C C . ARG A 1 86 ? -3.910 -19.048 -14.541 1.00 88.00 86 ARG A C 1
ATOM 651 O O . ARG A 1 86 ? -3.156 -18.786 -15.469 1.00 88.00 86 ARG A O 1
ATOM 658 N N . ALA A 1 87 ? -5.139 -19.519 -14.737 1.00 90.19 87 ALA A N 1
ATOM 659 C CA . ALA A 1 87 ? -5.691 -19.742 -16.069 1.00 90.19 87 ALA A CA 1
ATOM 660 C C . ALA A 1 87 ? -5.744 -18.453 -16.914 1.00 90.19 87 ALA A C 1
ATOM 662 O O . ALA A 1 87 ? -5.580 -18.512 -18.128 1.00 90.19 87 ALA A O 1
ATOM 663 N N . HIS A 1 88 ? -5.936 -17.280 -16.297 1.00 91.19 88 HIS A N 1
ATOM 664 C CA . HIS A 1 88 ? -5.906 -16.007 -17.021 1.00 91.19 88 HIS A CA 1
ATOM 665 C C . HIS A 1 88 ? -4.487 -15.635 -17.447 1.00 91.19 88 HIS A C 1
ATOM 667 O O . HIS A 1 88 ? -4.314 -15.104 -18.539 1.00 91.19 88 HIS A O 1
ATOM 673 N N . LEU A 1 89 ? -3.476 -15.936 -16.624 1.00 88.62 89 LEU A N 1
ATOM 674 C CA . LEU A 1 89 ? -2.074 -15.728 -16.992 1.00 88.62 89 LEU A CA 1
ATOM 675 C C . LEU A 1 89 ? -1.739 -16.486 -18.280 1.00 88.62 89 LEU A C 1
ATOM 677 O O . LEU A 1 89 ? -1.245 -15.890 -19.233 1.00 88.62 89 LEU A O 1
ATOM 681 N N . ASP A 1 90 ? -2.069 -17.777 -18.323 1.00 87.50 90 ASP A N 1
ATOM 682 C CA . ASP A 1 90 ? -1.744 -18.639 -19.462 1.00 87.50 90 ASP A CA 1
ATOM 683 C C . ASP A 1 90 ? -2.524 -18.255 -20.741 1.00 87.50 90 ASP A C 1
ATOM 685 O O . ASP A 1 90 ? -2.058 -18.520 -21.846 1.00 87.50 90 ASP A O 1
ATOM 689 N N . LEU A 1 91 ? -3.684 -17.595 -20.612 1.00 90.25 91 LEU A N 1
ATOM 690 C CA . LEU A 1 91 ? -4.463 -17.070 -21.743 1.00 90.25 91 LEU A CA 1
ATOM 691 C C . LEU A 1 91 ? -4.001 -15.688 -22.225 1.00 90.25 91 LEU A C 1
ATOM 693 O O . LEU A 1 91 ? -4.182 -15.358 -23.397 1.00 90.25 91 LEU A O 1
ATOM 697 N N . LEU A 1 92 ? -3.472 -14.854 -21.327 1.00 90.06 92 LEU A N 1
ATOM 698 C CA . LEU A 1 92 ? -3.099 -13.475 -21.643 1.00 90.06 92 LEU A CA 1
ATOM 699 C C . LEU A 1 92 ? -1.659 -13.346 -22.130 1.00 90.06 92 LEU A C 1
ATOM 701 O O . LEU A 1 92 ? -1.402 -12.447 -22.927 1.00 90.06 92 LEU A O 1
ATOM 705 N N . VAL A 1 93 ? -0.738 -14.188 -21.653 1.00 91.19 93 VAL A N 1
ATOM 706 C CA . VAL A 1 93 ? 0.693 -14.091 -21.972 1.00 91.19 93 VAL A CA 1
ATOM 707 C C . VAL A 1 93 ? 0.973 -14.626 -23.375 1.00 91.19 93 VAL A C 1
ATOM 709 O O . VAL A 1 93 ? 0.852 -15.818 -23.648 1.00 91.19 93 VAL A O 1
ATOM 712 N N . GLY A 1 94 ? 1.393 -13.732 -24.267 1.00 88.06 94 GLY A N 1
ATOM 713 C CA . GLY A 1 94 ? 1.944 -14.059 -25.575 1.00 88.06 94 GLY A CA 1
ATOM 714 C C . GLY A 1 94 ? 3.473 -14.231 -25.566 1.00 88.06 94 GLY A C 1
ATOM 715 O O . GLY A 1 94 ? 4.139 -13.961 -24.568 1.00 88.06 94 GLY A O 1
ATOM 716 N N . PRO A 1 95 ? 4.075 -14.606 -26.710 1.00 85.00 95 PRO A N 1
ATOM 717 C CA . PRO A 1 95 ? 5.515 -14.887 -26.833 1.00 85.00 95 PRO A CA 1
ATOM 718 C C . PRO A 1 95 ? 6.430 -13.666 -26.623 1.00 85.00 95 PRO A C 1
ATOM 720 O O . PRO A 1 95 ? 7.651 -13.805 -26.534 1.00 85.00 95 PRO A O 1
ATOM 723 N N . HIS A 1 96 ? 5.866 -12.459 -26.591 1.00 85.06 96 HIS A N 1
ATOM 724 C CA . HIS A 1 96 ? 6.600 -11.209 -26.380 1.00 85.06 96 HIS A CA 1
ATOM 725 C C . HIS A 1 96 ? 6.270 -10.539 -25.046 1.00 85.06 96 HIS A C 1
ATOM 727 O O . HIS A 1 96 ? 6.916 -9.550 -24.699 1.00 85.06 96 HIS A O 1
ATOM 733 N N . ASP A 1 97 ? 5.301 -11.078 -24.308 1.00 91.69 97 ASP A N 1
ATOM 734 C CA . ASP A 1 97 ? 4.920 -10.572 -22.999 1.00 91.69 97 ASP A CA 1
ATOM 735 C C . ASP A 1 97 ? 5.920 -11.033 -21.929 1.00 91.69 97 ASP A C 1
ATOM 737 O O . ASP A 1 97 ? 6.715 -11.955 -22.123 1.00 91.69 97 ASP A O 1
ATOM 741 N N . ILE A 1 98 ? 5.902 -10.330 -20.806 1.00 92.75 98 ILE A N 1
ATOM 742 C CA . ILE A 1 98 ? 6.683 -10.619 -19.611 1.00 92.75 98 ILE A CA 1
ATOM 743 C C . ILE A 1 98 ? 5.752 -11.319 -18.633 1.00 92.75 98 ILE A C 1
ATOM 745 O O . ILE A 1 98 ? 4.697 -10.781 -18.280 1.00 92.75 98 ILE A O 1
ATOM 749 N N . ARG A 1 99 ? 6.168 -12.491 -18.163 1.00 94.06 99 ARG A N 1
ATOM 750 C CA . ARG A 1 99 ? 5.473 -13.226 -17.111 1.00 94.06 99 ARG A CA 1
ATOM 751 C C . ARG A 1 99 ? 6.132 -12.917 -15.777 1.00 94.06 99 ARG A C 1
ATOM 753 O O . ARG A 1 99 ? 7.307 -13.220 -15.593 1.00 94.06 99 ARG A O 1
ATOM 760 N N . MET A 1 100 ? 5.373 -12.365 -14.839 1.00 92.69 100 MET A N 1
ATOM 761 C CA . MET A 1 100 ? 5.802 -12.228 -13.451 1.00 92.69 100 MET A CA 1
ATOM 762 C C . MET A 1 100 ? 4.886 -13.054 -12.551 1.00 92.69 100 MET A C 1
ATOM 764 O O . MET A 1 100 ? 3.669 -13.005 -12.700 1.00 92.69 100 MET A O 1
ATOM 768 N N . GLU A 1 101 ? 5.457 -13.816 -11.625 1.00 91.88 101 GLU A N 1
ATOM 769 C CA . GLU A 1 101 ? 4.693 -14.539 -10.601 1.00 91.88 101 GLU A CA 1
ATOM 770 C C . GLU A 1 101 ? 5.151 -14.080 -9.224 1.00 91.88 101 GLU A C 1
ATOM 772 O O . GLU A 1 101 ? 6.346 -14.127 -8.953 1.00 91.88 101 GLU A O 1
ATOM 777 N N . ILE A 1 102 ? 4.222 -13.649 -8.372 1.00 88.00 102 ILE A N 1
ATOM 778 C CA . ILE A 1 102 ? 4.501 -13.224 -6.998 1.00 88.00 102 ILE A CA 1
ATOM 779 C C . ILE A 1 102 ? 3.896 -14.245 -6.034 1.00 88.00 102 ILE A C 1
ATOM 781 O O . ILE A 1 102 ? 2.746 -14.670 -6.183 1.00 88.00 102 ILE A O 1
ATOM 785 N N . ALA A 1 103 ? 4.697 -14.643 -5.055 1.00 84.00 103 ALA A N 1
ATOM 786 C CA . ALA A 1 103 ? 4.347 -15.530 -3.962 1.00 84.00 103 ALA A CA 1
ATOM 787 C C . ALA A 1 103 ? 4.775 -14.897 -2.629 1.00 84.00 103 ALA A C 1
ATOM 789 O O . ALA A 1 103 ? 5.475 -13.891 -2.597 1.00 84.00 103 ALA A O 1
ATOM 790 N N . GLU A 1 104 ? 4.378 -15.515 -1.521 1.00 70.94 104 GLU A N 1
ATOM 791 C CA . GLU A 1 104 ? 4.607 -14.994 -0.166 1.00 70.94 104 GLU A CA 1
ATOM 792 C C . GLU A 1 104 ? 6.091 -14.736 0.163 1.00 70.94 104 GLU A C 1
ATOM 794 O O . GLU A 1 104 ? 6.416 -13.770 0.843 1.00 70.94 104 GLU A O 1
ATOM 799 N N . LEU A 1 105 ? 7.004 -15.572 -0.346 1.00 74.25 105 LEU A N 1
ATOM 800 C CA . LEU A 1 105 ? 8.440 -15.519 -0.023 1.00 74.25 105 LEU A CA 1
ATOM 801 C C . LEU A 1 105 ? 9.323 -15.099 -1.207 1.00 74.25 105 LEU A C 1
ATOM 803 O O . LEU A 1 105 ? 10.542 -15.288 -1.194 1.00 74.25 105 LEU A O 1
ATOM 807 N N . GLY A 1 106 ? 8.732 -14.552 -2.268 1.00 80.56 106 GLY A N 1
ATOM 808 C CA . GLY A 1 106 ? 9.500 -14.109 -3.423 1.00 80.56 106 GLY A CA 1
ATOM 809 C C . GLY A 1 106 ? 8.685 -13.997 -4.695 1.00 80.56 106 GLY A C 1
ATOM 810 O O . GLY A 1 106 ? 7.468 -14.149 -4.718 1.00 80.56 106 GLY A O 1
ATOM 811 N N . PHE A 1 107 ? 9.385 -13.746 -5.790 1.00 86.00 107 PHE A N 1
ATOM 812 C CA . PHE A 1 107 ? 8.769 -13.598 -7.099 1.00 86.00 107 PHE A CA 1
ATOM 813 C C . PHE A 1 107 ? 9.634 -14.231 -8.182 1.00 86.00 107 PHE A C 1
ATOM 815 O O . PHE A 1 107 ? 10.796 -14.555 -7.959 1.00 86.00 107 PHE A O 1
ATOM 822 N N . SER A 1 108 ? 9.081 -14.407 -9.373 1.00 88.75 108 SER A N 1
ATOM 823 C CA . SER A 1 108 ? 9.842 -14.793 -10.555 1.00 88.75 108 SER A CA 1
ATOM 824 C C . SER A 1 108 ? 9.503 -13.905 -11.740 1.00 88.75 108 SER A C 1
ATOM 826 O O . SER A 1 108 ? 8.384 -13.401 -11.838 1.00 88.75 108 SER A O 1
ATOM 828 N N . VAL A 1 109 ? 10.469 -13.720 -12.638 1.00 84.00 109 VAL A N 1
ATOM 829 C CA . VAL A 1 109 ? 10.282 -13.041 -13.926 1.00 84.00 109 VAL A CA 1
ATOM 830 C C . VAL A 1 109 ? 10.771 -13.976 -15.022 1.00 84.00 109 VAL A C 1
ATOM 832 O O . VAL A 1 109 ? 11.932 -14.366 -15.028 1.00 84.00 109 VAL A O 1
ATOM 835 N N . ASP A 1 110 ? 9.872 -14.376 -15.921 1.00 84.31 110 ASP A N 1
ATOM 836 C CA . ASP A 1 110 ? 10.128 -15.340 -17.001 1.00 84.31 110 ASP A CA 1
ATOM 837 C C . ASP A 1 110 ? 10.829 -16.632 -16.532 1.00 84.31 110 ASP A C 1
ATOM 839 O O . ASP A 1 110 ? 11.670 -17.195 -17.231 1.00 84.31 110 ASP A O 1
ATOM 843 N N . GLY A 1 111 ? 10.480 -17.104 -15.331 1.00 79.25 111 GLY A N 1
ATOM 844 C CA . GLY A 1 111 ? 11.050 -18.309 -14.720 1.00 79.25 111 GLY A CA 1
ATOM 845 C C . GLY A 1 111 ? 12.337 -18.085 -13.919 1.00 79.25 111 GLY A C 1
ATOM 846 O O . GLY A 1 111 ? 12.746 -18.988 -13.193 1.00 79.25 111 GLY A O 1
ATOM 847 N N . GLU A 1 112 ? 12.950 -16.899 -13.972 1.00 78.94 112 GLU A N 1
ATOM 848 C CA . GLU A 1 112 ? 14.045 -16.542 -13.066 1.00 78.94 112 GLU A CA 1
ATOM 849 C C . GLU A 1 112 ? 13.475 -16.207 -11.683 1.00 78.94 112 GLU A C 1
ATOM 851 O O . GLU A 1 112 ? 12.759 -15.218 -11.527 1.00 78.94 112 GLU A O 1
ATOM 856 N N . ALA A 1 113 ? 13.765 -17.044 -10.684 1.00 80.94 113 ALA A N 1
ATOM 857 C CA . ALA A 1 113 ? 13.240 -16.902 -9.329 1.00 80.94 113 ALA A CA 1
ATOM 858 C C . ALA A 1 113 ? 14.117 -16.002 -8.444 1.00 80.94 113 ALA A C 1
ATOM 860 O O . ALA A 1 113 ? 15.339 -16.155 -8.375 1.00 80.94 113 ALA A O 1
ATOM 861 N N . PHE A 1 114 ? 13.463 -15.108 -7.709 1.00 75.62 114 PHE A N 1
ATOM 862 C CA . PHE A 1 114 ? 14.000 -14.185 -6.717 1.00 75.62 114 PHE A CA 1
ATOM 863 C C . PHE A 1 114 ? 13.340 -14.490 -5.372 1.00 75.62 114 PHE A C 1
ATOM 865 O O . PHE A 1 114 ? 12.302 -13.925 -5.028 1.00 75.62 114 PHE A O 1
ATOM 872 N N . ALA A 1 115 ? 13.937 -15.410 -4.620 1.00 72.06 115 ALA A N 1
ATOM 873 C CA . ALA A 1 115 ? 13.521 -15.686 -3.253 1.00 72.06 115 ALA A CA 1
ATOM 874 C C . ALA A 1 115 ? 14.046 -14.587 -2.323 1.00 72.06 115 ALA A C 1
ATOM 876 O O . ALA A 1 115 ? 15.235 -14.253 -2.360 1.00 72.06 115 ALA A O 1
ATOM 877 N N . VAL A 1 116 ? 13.168 -14.031 -1.491 1.00 58.28 116 VAL A N 1
ATOM 878 C CA . VAL A 1 116 ? 13.581 -13.232 -0.339 1.00 58.28 116 VAL A CA 1
ATOM 879 C C . VAL A 1 116 ? 13.803 -14.235 0.782 1.00 58.28 116 VAL A C 1
ATOM 881 O O . VAL A 1 116 ? 12.855 -14.688 1.416 1.00 58.28 116 VAL A O 1
ATOM 884 N N . GLU A 1 117 ? 15.055 -14.648 0.976 1.00 44.41 117 GLU A N 1
ATOM 885 C CA . GLU A 1 117 ? 15.420 -15.574 2.049 1.00 44.41 117 GLU A CA 1
ATOM 886 C C . GLU A 1 117 ? 15.233 -14.886 3.415 1.00 44.41 117 GLU A C 1
ATOM 888 O O . GLU A 1 117 ? 16.164 -14.336 4.001 1.00 44.41 117 GLU A O 1
ATOM 893 N N . PHE A 1 118 ? 14.013 -14.930 3.953 1.00 34.78 118 PHE A N 1
ATOM 894 C CA . PHE A 1 118 ? 13.857 -15.119 5.389 1.00 34.78 118 PHE A CA 1
ATOM 895 C C . PHE A 1 118 ? 14.337 -16.543 5.658 1.00 34.78 118 PHE A C 1
ATOM 897 O O . PHE A 1 118 ? 13.835 -17.477 5.037 1.00 34.78 118 PHE A O 1
ATOM 904 N N . PHE A 1 119 ? 15.367 -16.711 6.490 1.00 25.44 119 PHE A N 1
ATOM 905 C CA . PHE A 1 119 ? 15.911 -18.031 6.808 1.00 25.44 119 PHE A CA 1
ATOM 906 C C . PHE A 1 119 ? 14.808 -18.938 7.365 1.00 25.44 119 PHE A C 1
ATOM 908 O O . PHE A 1 119 ? 14.533 -18.895 8.556 1.00 25.44 119 PHE A O 1
ATOM 915 N N . GLU A 1 120 ? 14.222 -19.762 6.498 1.00 25.72 120 GLU A N 1
ATOM 916 C CA . GLU A 1 120 ? 13.810 -21.137 6.756 1.00 25.72 120 GLU A CA 1
ATOM 917 C C . GLU A 1 120 ? 13.600 -21.885 5.419 1.00 25.72 120 GLU A C 1
ATOM 919 O O . GLU A 1 120 ? 12.561 -21.806 4.772 1.00 25.72 120 GLU A O 1
ATOM 924 N N . HIS A 1 121 ? 14.642 -22.660 5.081 1.00 22.80 121 HIS A N 1
ATOM 925 C CA . HIS A 1 121 ? 14.719 -23.845 4.209 1.00 22.80 121 HIS A CA 1
ATOM 926 C C . HIS A 1 121 ? 15.160 -23.757 2.729 1.00 22.80 121 HIS A C 1
ATOM 928 O O . HIS A 1 121 ? 14.669 -22.988 1.911 1.00 22.80 121 HIS A O 1
ATOM 934 N N . GLU A 1 122 ? 16.120 -24.650 2.432 1.00 26.66 122 GLU A N 1
ATOM 935 C CA . GLU A 1 122 ? 16.903 -24.853 1.208 1.00 26.66 122 GLU A CA 1
ATOM 936 C C . GLU A 1 122 ? 16.142 -25.567 0.075 1.00 26.66 122 GLU A C 1
ATOM 938 O O . GLU A 1 122 ? 15.500 -26.595 0.302 1.00 26.66 122 GLU A O 1
ATOM 943 N N . GLY A 1 123 ? 16.404 -25.150 -1.173 1.00 23.81 123 GLY A N 1
ATOM 944 C CA . GLY A 1 123 ? 16.580 -26.101 -2.276 1.00 23.81 123 GLY A CA 1
ATOM 945 C C . GLY A 1 123 ? 15.973 -25.747 -3.641 1.00 23.81 123 GLY A C 1
ATOM 946 O O . GLY A 1 123 ? 14.762 -25.619 -3.764 1.00 23.81 123 GLY A O 1
ATOM 947 N N . LEU A 1 124 ? 16.843 -25.832 -4.668 1.00 24.44 124 LEU A N 1
ATOM 948 C CA . LEU A 1 124 ? 16.585 -26.196 -6.085 1.00 24.44 124 LEU A CA 1
ATOM 949 C C . LEU A 1 124 ? 16.052 -25.064 -7.009 1.00 24.44 124 LEU A C 1
ATOM 951 O O . LEU A 1 124 ? 15.175 -24.318 -6.612 1.00 24.44 124 LEU A O 1
ATOM 955 N N . LEU A 1 125 ? 16.462 -24.867 -8.278 1.00 27.20 125 LEU A N 1
ATOM 956 C CA . LEU A 1 125 ? 17.378 -25.542 -9.222 1.00 27.20 125 LEU A CA 1
ATOM 957 C C . LEU A 1 125 ? 17.662 -24.643 -10.463 1.00 27.20 125 LEU A C 1
ATOM 959 O O . LEU A 1 125 ? 17.072 -23.581 -10.614 1.00 27.20 125 LEU A O 1
ATOM 963 N N . ALA A 1 126 ? 18.571 -25.122 -11.324 1.00 27.89 126 ALA A N 1
ATOM 964 C CA . ALA A 1 126 ? 19.348 -24.468 -12.390 1.00 27.89 126 ALA A CA 1
ATOM 965 C C . ALA A 1 126 ? 18.708 -24.259 -13.800 1.00 27.89 126 ALA A C 1
ATOM 967 O O . ALA A 1 126 ? 17.613 -24.723 -14.100 1.00 27.89 126 ALA A O 1
ATOM 968 N N . GLU A 1 127 ? 19.510 -23.571 -14.631 1.00 30.03 127 GLU A N 1
ATOM 969 C CA . GLU A 1 127 ? 19.388 -22.913 -15.953 1.00 30.03 127 GLU A CA 1
ATOM 970 C C . GLU A 1 127 ? 19.040 -23.738 -17.224 1.00 30.03 127 GLU A C 1
ATOM 972 O O . GLU A 1 127 ? 19.394 -24.911 -17.337 1.00 30.03 127 GLU A O 1
ATOM 977 N N . GLY A 1 128 ? 18.547 -23.034 -18.269 1.00 28.50 128 GLY A N 1
ATOM 978 C CA . GLY A 1 128 ? 19.105 -23.142 -19.638 1.00 28.50 128 GLY A CA 1
ATOM 979 C C . GLY A 1 128 ? 18.148 -23.140 -20.857 1.00 28.50 128 GLY A C 1
ATOM 980 O O . GLY A 1 128 ? 17.217 -23.937 -20.908 1.00 28.50 128 GLY A O 1
ATOM 981 N N . CYS A 1 129 ? 18.480 -22.323 -21.883 1.00 26.05 129 CYS A N 1
ATOM 982 C CA . CYS A 1 129 ? 18.550 -22.625 -23.344 1.00 26.05 129 CYS A CA 1
ATOM 983 C C . CYS A 1 129 ? 18.003 -21.531 -24.307 1.00 26.05 129 CYS A C 1
ATOM 985 O O . CYS A 1 129 ? 17.167 -20.705 -23.951 1.00 26.05 129 CYS A O 1
ATOM 987 N N . THR A 1 130 ? 18.555 -21.539 -25.527 1.00 38.38 130 THR A N 1
ATOM 988 C CA . THR A 1 130 ? 18.735 -20.480 -26.535 1.00 38.38 130 THR A CA 1
ATOM 989 C C . THR A 1 130 ? 17.891 -20.647 -27.819 1.00 38.38 130 THR A C 1
ATOM 991 O O . THR A 1 130 ? 17.393 -21.730 -28.105 1.00 38.38 130 THR A O 1
ATOM 994 N N . ASP A 1 131 ? 17.847 -19.553 -28.603 1.00 32.75 131 ASP A N 1
ATOM 995 C CA . ASP A 1 131 ? 17.743 -19.437 -30.082 1.00 32.75 131 ASP A CA 1
ATOM 996 C C . ASP A 1 131 ? 16.464 -18.881 -30.779 1.00 32.75 131 ASP A C 1
ATOM 998 O O . ASP A 1 131 ? 15.371 -19.429 -30.729 1.00 32.75 131 ASP A O 1
ATOM 1002 N N . GLU A 1 132 ? 16.712 -17.732 -31.439 1.00 31.58 132 GLU A N 1
ATOM 1003 C CA . GLU A 1 132 ? 16.413 -17.226 -32.802 1.00 31.58 132 GLU A CA 1
ATOM 1004 C C . GLU A 1 132 ? 15.007 -17.123 -33.486 1.00 31.58 132 GLU A C 1
ATOM 1006 O O . GLU A 1 132 ? 14.238 -18.065 -33.615 1.00 31.58 132 GLU A O 1
ATOM 1011 N N . VAL A 1 133 ? 14.847 -15.938 -34.126 1.00 27.52 133 VAL A N 1
ATOM 1012 C CA . VAL A 1 133 ? 14.064 -15.508 -35.329 1.00 27.52 133 VAL A CA 1
ATOM 1013 C C . VAL A 1 133 ? 12.661 -14.844 -35.212 1.00 27.52 133 VAL A C 1
ATOM 1015 O O . VAL A 1 133 ? 11.624 -15.485 -35.145 1.00 27.52 133 VAL A O 1
ATOM 1018 N N . CYS A 1 134 ? 12.685 -13.499 -35.286 1.00 27.19 134 CYS A N 1
ATOM 1019 C CA . CYS A 1 134 ? 12.040 -12.517 -36.210 1.00 27.19 134 CYS A CA 1
ATOM 1020 C C . CYS A 1 134 ? 10.713 -12.780 -37.004 1.00 27.19 134 CYS A C 1
ATOM 1022 O O . CYS A 1 134 ? 10.646 -13.735 -37.769 1.00 27.19 134 CYS A O 1
ATOM 1024 N N . VAL A 1 135 ? 9.766 -11.801 -36.976 1.00 27.03 135 VAL A N 1
ATOM 1025 C CA . VAL A 1 135 ? 9.187 -10.955 -38.089 1.00 27.03 135 VAL A CA 1
ATOM 1026 C C . VAL A 1 135 ? 7.689 -10.549 -37.866 1.00 27.03 135 VAL A C 1
ATOM 1028 O O . VAL A 1 135 ? 6.819 -11.408 -37.912 1.00 27.03 135 VAL A O 1
ATOM 1031 N N . THR A 1 136 ? 7.425 -9.220 -37.743 1.00 26.53 136 THR A N 1
ATOM 1032 C CA . THR A 1 136 ? 6.169 -8.387 -37.903 1.00 26.53 136 THR A CA 1
ATOM 1033 C C . THR A 1 136 ? 4.887 -8.739 -37.106 1.00 26.53 136 THR A C 1
ATOM 1035 O O . THR A 1 136 ? 4.544 -9.900 -36.989 1.00 26.53 136 THR A O 1
ATOM 1038 N N . CYS A 1 137 ? 4.096 -7.812 -36.533 1.00 27.69 137 CYS A N 1
ATOM 1039 C CA . CYS A 1 137 ? 3.643 -6.476 -36.971 1.00 27.69 137 CYS A CA 1
ATOM 1040 C C . CYS A 1 137 ? 3.579 -5.477 -35.794 1.00 27.69 137 CYS A C 1
ATOM 1042 O O . CYS A 1 137 ? 3.234 -5.858 -34.681 1.00 27.69 137 CYS A O 1
ATOM 1044 N N . GLY A 1 138 ? 3.924 -4.210 -36.049 1.00 30.53 138 GLY A N 1
ATOM 1045 C CA . GLY A 1 138 ? 4.128 -3.192 -35.021 1.00 30.53 138 GLY A CA 1
ATOM 1046 C C . GLY A 1 138 ? 2.922 -2.298 -34.737 1.00 30.53 138 GLY A C 1
ATOM 1047 O O . GLY A 1 138 ? 2.441 -1.610 -35.632 1.00 30.53 138 GLY A O 1
ATOM 1048 N N . ASP A 1 139 ? 2.570 -2.203 -33.456 1.00 34.72 139 ASP A N 1
ATOM 1049 C CA . ASP A 1 139 ? 1.864 -1.063 -32.862 1.00 34.72 139 ASP A CA 1
ATOM 1050 C C . ASP A 1 139 ? 2.873 0.041 -32.510 1.00 34.72 139 ASP A C 1
ATOM 1052 O O . ASP A 1 139 ? 3.132 0.369 -31.350 1.00 34.72 139 ASP A O 1
ATOM 1056 N N . VAL A 1 140 ? 3.528 0.585 -33.537 1.00 49.19 140 VAL A N 1
ATOM 1057 C CA . VAL A 1 140 ? 4.496 1.670 -33.359 1.00 49.19 140 VAL A CA 1
ATOM 1058 C C . VAL A 1 140 ? 3.750 2.995 -33.460 1.00 49.19 140 VAL A C 1
ATOM 1060 O O . VAL A 1 140 ? 3.120 3.279 -34.476 1.00 49.19 140 VAL A O 1
ATOM 1063 N N . ALA A 1 141 ? 3.825 3.812 -32.410 1.00 46.94 141 ALA A N 1
ATOM 1064 C CA . ALA A 1 141 ? 3.453 5.216 -32.506 1.00 46.94 141 ALA A CA 1
ATOM 1065 C C . ALA A 1 141 ? 4.484 5.926 -33.390 1.00 46.94 141 ALA A C 1
ATOM 1067 O O . ALA A 1 141 ? 5.682 5.909 -33.096 1.00 46.94 141 ALA A O 1
ATOM 1068 N N . LEU A 1 142 ? 4.030 6.499 -34.498 1.00 62.62 142 LEU A N 1
ATOM 1069 C CA . LEU A 1 142 ? 4.891 7.136 -35.481 1.00 62.62 142 LEU A CA 1
ATOM 1070 C C . LEU A 1 142 ? 5.023 8.629 -35.167 1.00 62.62 142 LEU A C 1
ATOM 1072 O O . LEU A 1 142 ? 4.020 9.285 -34.877 1.00 62.62 142 LEU A O 1
ATOM 1076 N N . PRO A 1 143 ? 6.240 9.195 -35.244 1.00 73.88 143 PRO A N 1
ATOM 1077 C CA . PRO A 1 143 ? 6.409 10.637 -35.223 1.00 73.88 143 PRO A CA 1
ATOM 1078 C C . PRO A 1 143 ? 5.689 11.257 -36.422 1.00 73.88 143 PRO A C 1
ATOM 1080 O O . PRO A 1 143 ? 5.936 10.878 -37.571 1.00 73.88 143 PRO A O 1
ATOM 1083 N N . ALA A 1 144 ? 4.823 12.224 -36.151 1.00 80.19 144 ALA A N 1
ATOM 1084 C CA . ALA A 1 144 ? 4.030 12.915 -37.150 1.00 80.19 144 ALA A CA 1
ATOM 1085 C C . ALA A 1 144 ? 4.095 14.427 -36.907 1.00 80.19 144 ALA A C 1
ATOM 1087 O O . ALA A 1 144 ? 3.857 14.898 -35.795 1.00 80.19 144 ALA A O 1
ATOM 1088 N N . ALA A 1 145 ? 4.440 15.197 -37.936 1.00 86.62 145 ALA A N 1
ATOM 1089 C CA . ALA A 1 145 ? 4.473 16.654 -37.851 1.00 86.62 145 ALA A CA 1
ATOM 1090 C C . ALA A 1 145 ? 3.077 17.225 -38.118 1.00 86.62 145 ALA A C 1
ATOM 1092 O O . ALA A 1 145 ? 2.472 16.914 -39.143 1.00 86.62 145 ALA A O 1
ATOM 1093 N N . VAL A 1 146 ? 2.569 18.080 -37.235 1.00 88.25 146 VAL A N 1
ATOM 1094 C CA . VAL A 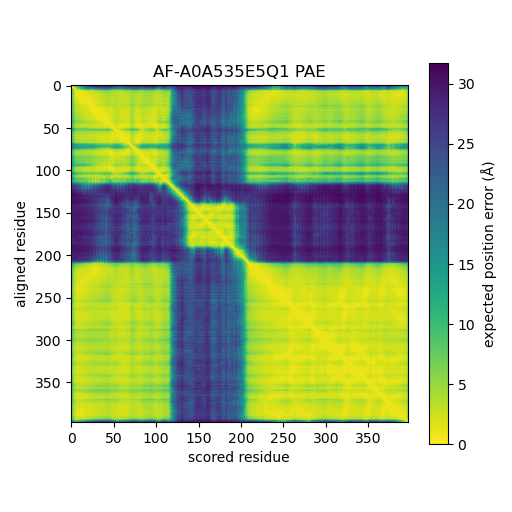1 146 ? 1.264 18.726 -37.409 1.00 88.25 146 VAL A CA 1
ATOM 1095 C C . VAL A 1 146 ? 1.325 19.692 -38.589 1.00 88.25 146 VAL A C 1
ATOM 1097 O O . VAL A 1 146 ? 2.118 20.632 -38.596 1.00 88.25 146 VAL A O 1
ATOM 1100 N N . VAL A 1 147 ? 0.475 19.475 -39.591 1.00 90.31 147 VAL A N 1
ATOM 1101 C CA . VAL A 1 147 ? 0.379 20.319 -40.791 1.00 90.31 147 VAL A CA 1
ATOM 1102 C C . VAL A 1 147 ? -0.725 21.355 -40.621 1.00 90.31 147 VAL A C 1
ATOM 1104 O O . VAL A 1 147 ? -0.490 22.547 -40.804 1.00 90.31 147 VAL A O 1
ATOM 1107 N N . THR A 1 148 ? -1.930 20.917 -40.250 1.00 92.06 148 THR A N 1
ATOM 1108 C CA . THR A 1 148 ? -3.057 21.807 -39.933 1.00 92.06 148 THR A CA 1
ATOM 1109 C C . THR A 1 148 ? -3.899 21.222 -38.807 1.00 92.06 148 THR A C 1
ATOM 1111 O O . THR A 1 148 ? -3.958 20.006 -38.653 1.00 92.06 148 THR A O 1
ATOM 1114 N N . VAL A 1 149 ? -4.565 22.082 -38.034 1.00 90.94 149 VAL A N 1
ATOM 1115 C CA . VAL A 1 149 ? -5.424 21.688 -36.906 1.00 90.94 149 VAL A CA 1
ATOM 1116 C C . VAL A 1 149 ? -6.837 22.210 -37.148 1.00 90.94 149 VAL A C 1
ATOM 1118 O O . VAL A 1 149 ? -7.022 23.365 -37.538 1.00 90.94 149 VAL A O 1
ATOM 1121 N N . ARG A 1 150 ? -7.843 21.357 -36.939 1.00 87.94 150 ARG A N 1
ATOM 1122 C CA . ARG A 1 150 ? -9.271 21.658 -37.092 1.00 87.94 150 ARG A CA 1
ATOM 1123 C C . ARG A 1 150 ? -10.055 21.053 -35.925 1.00 87.94 150 ARG A C 1
ATOM 1125 O O . ARG A 1 150 ? -10.484 19.905 -35.976 1.00 87.94 150 ARG A O 1
ATOM 1132 N N . GLY A 1 151 ? -10.279 21.846 -34.877 1.00 85.50 151 GLY A N 1
ATOM 1133 C CA . GLY A 1 151 ? -10.992 21.383 -33.682 1.00 85.50 151 GLY A CA 1
ATOM 1134 C C . GLY A 1 151 ? -10.199 20.306 -32.940 1.00 85.50 151 GLY A C 1
ATOM 1135 O O . GLY A 1 151 ? -9.068 20.560 -32.539 1.00 85.50 151 GLY A O 1
ATOM 1136 N N . SER A 1 152 ? -10.791 19.122 -32.768 1.00 86.44 152 SER A N 1
ATOM 1137 C CA . SER A 1 152 ? -10.163 17.947 -32.144 1.00 86.44 152 SER A CA 1
ATOM 1138 C C . SER A 1 152 ? -9.398 17.048 -33.125 1.00 86.44 152 SER A C 1
ATOM 1140 O O . SER A 1 152 ? -8.859 16.034 -32.701 1.00 86.44 152 SER A O 1
ATOM 1142 N N . ALA A 1 153 ? -9.318 17.404 -34.412 1.00 89.44 153 ALA A N 1
ATOM 1143 C CA . ALA A 1 153 ? -8.574 16.654 -35.425 1.00 89.44 153 ALA A CA 1
ATOM 1144 C C . ALA A 1 153 ? -7.424 17.486 -36.013 1.00 89.44 153 ALA A C 1
ATOM 1146 O O . ALA A 1 153 ? -7.514 18.712 -36.130 1.00 89.44 153 ALA A O 1
ATOM 1147 N N . ALA A 1 154 ? -6.346 16.824 -36.423 1.00 91.00 154 ALA A N 1
ATOM 1148 C CA . ALA A 1 154 ? -5.220 17.436 -37.112 1.00 91.00 154 ALA A CA 1
ATOM 1149 C C . ALA A 1 154 ? -4.797 16.608 -38.329 1.00 91.00 154 ALA A C 1
ATOM 1151 O O . ALA A 1 154 ? -4.734 15.385 -38.266 1.00 91.00 154 ALA A O 1
ATOM 1152 N N . THR A 1 155 ? -4.451 17.280 -39.428 1.00 94.25 155 THR A N 1
ATOM 1153 C CA . THR A 1 155 ? -3.688 16.646 -40.509 1.00 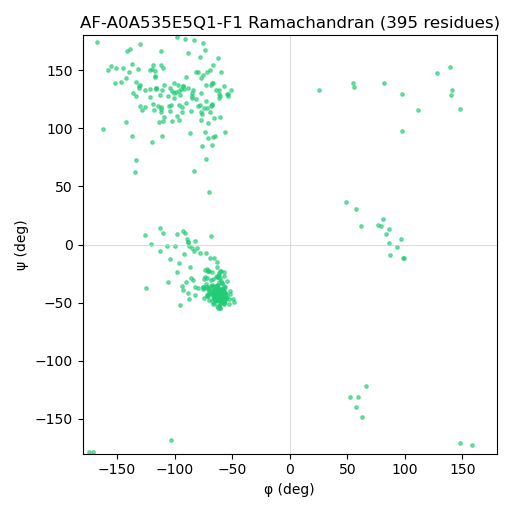94.25 155 THR A CA 1
ATOM 1154 C C . THR A 1 155 ? -2.235 16.594 -40.073 1.00 94.25 155 THR A C 1
ATOM 1156 O O . THR A 1 155 ? -1.628 17.639 -39.818 1.00 94.25 155 THR A O 1
ATOM 1159 N N . VAL A 1 156 ? -1.678 15.394 -39.995 1.00 89.12 156 VAL A N 1
ATOM 1160 C CA . VAL A 1 156 ? -0.301 15.140 -39.586 1.00 89.12 156 VAL A CA 1
ATOM 1161 C C . VAL A 1 156 ? 0.473 14.503 -40.734 1.00 89.12 156 VAL A C 1
ATOM 1163 O O . VAL A 1 156 ? -0.067 13.719 -41.507 1.00 89.12 156 VAL A O 1
ATOM 1166 N N . ARG A 1 157 ? 1.750 14.851 -40.869 1.00 83.38 157 ARG A N 1
ATOM 1167 C CA . ARG A 1 157 ? 2.652 14.292 -41.876 1.00 83.38 157 ARG A CA 1
ATOM 1168 C C . ARG A 1 157 ? 3.593 13.298 -41.220 1.00 83.38 157 ARG A C 1
ATOM 1170 O O . ARG A 1 157 ? 4.437 13.693 -40.414 1.00 83.38 157 ARG A O 1
ATOM 1177 N N . THR A 1 158 ? 3.470 12.034 -41.595 1.00 77.19 158 THR A N 1
ATOM 1178 C CA . THR A 1 158 ? 4.392 10.960 -41.221 1.00 77.19 158 THR A CA 1
ATOM 1179 C C . THR A 1 158 ? 5.403 10.708 -42.341 1.00 77.19 158 THR A C 1
ATOM 1181 O O . THR A 1 158 ? 5.349 11.309 -43.416 1.00 77.19 158 THR A O 1
ATOM 1184 N N . ALA A 1 159 ? 6.330 9.773 -42.116 1.00 68.50 159 ALA A N 1
ATOM 1185 C CA . ALA A 1 159 ? 7.239 9.292 -43.157 1.00 68.50 159 ALA A CA 1
ATOM 1186 C C . ALA A 1 159 ? 6.517 8.588 -44.329 1.00 68.50 159 ALA A C 1
ATOM 1188 O O . ALA A 1 159 ? 7.127 8.366 -45.372 1.00 68.50 159 ALA A O 1
ATOM 1189 N N . GLN A 1 160 ? 5.244 8.220 -44.157 1.00 66.44 160 GLN A N 1
ATOM 1190 C CA . GLN A 1 160 ? 4.454 7.448 -45.120 1.00 66.44 160 GLN A CA 1
ATOM 1191 C C . GLN A 1 160 ? 3.441 8.311 -45.888 1.00 66.44 160 GLN A C 1
ATOM 1193 O O . GLN A 1 160 ? 2.908 7.862 -46.901 1.00 66.44 160 GLN A O 1
ATOM 1198 N N . GLY A 1 161 ? 3.201 9.549 -45.451 1.00 76.19 161 GLY A N 1
ATOM 1199 C CA . GLY A 1 161 ? 2.271 10.474 -46.095 1.00 76.19 161 GLY A CA 1
ATOM 1200 C C . GLY A 1 161 ? 1.595 11.408 -45.098 1.00 76.19 161 GLY A C 1
ATOM 1201 O O . GLY A 1 161 ? 1.979 11.480 -43.933 1.00 76.19 161 GLY A O 1
ATOM 1202 N N . G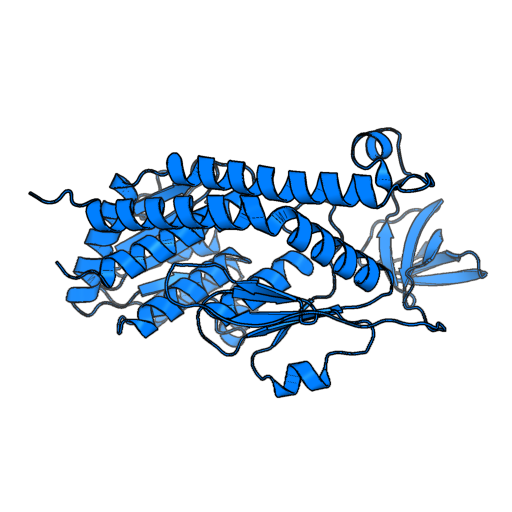LU A 1 162 ? 0.594 12.147 -45.568 1.00 88.44 162 GLU A N 1
ATOM 1203 C CA . GLU A 1 162 ? -0.292 12.914 -44.691 1.00 88.44 162 GLU A CA 1
ATOM 1204 C C . GLU A 1 162 ? -1.516 12.075 -44.323 1.00 88.44 162 GLU A C 1
ATOM 1206 O O . GLU A 1 162 ? -2.131 11.453 -45.189 1.00 88.44 162 GLU A O 1
ATOM 1211 N N . GLU A 1 163 ? -1.867 12.073 -43.043 1.00 86.88 163 GLU A N 1
ATOM 1212 C CA . GLU A 1 163 ? -3.023 11.373 -42.486 1.00 86.88 163 GLU A CA 1
ATOM 1213 C C . GLU A 1 163 ? -3.736 12.244 -41.442 1.00 86.88 163 GLU A C 1
ATOM 1215 O O . GLU A 1 163 ? -3.235 13.298 -41.044 1.00 86.88 163 GLU A O 1
ATOM 1220 N N . GLU A 1 164 ? -4.937 11.843 -41.029 1.00 91.56 164 GLU A N 1
ATOM 1221 C CA . GLU A 1 164 ? -5.710 12.544 -39.999 1.00 91.56 164 GLU A CA 1
ATOM 1222 C C . GLU A 1 164 ? -5.502 11.881 -38.632 1.00 91.56 164 GLU A C 1
ATOM 1224 O O . GLU A 1 164 ? -5.510 10.655 -38.526 1.00 91.56 164 GLU A O 1
ATOM 1229 N N . ALA A 1 165 ? -5.319 12.696 -37.592 1.00 86.88 165 ALA A N 1
ATOM 1230 C CA . ALA A 1 165 ? -5.146 12.247 -36.218 1.00 86.88 165 ALA A CA 1
ATOM 1231 C C . ALA A 1 165 ? -6.068 13.008 -35.251 1.00 86.88 165 ALA A C 1
ATOM 1233 O O . ALA A 1 165 ? -6.162 14.235 -35.315 1.00 86.88 165 ALA A O 1
ATOM 1234 N N . ASP A 1 166 ? -6.703 12.295 -34.320 1.00 85.94 166 ASP A N 1
ATOM 1235 C CA . ASP A 1 166 ? -7.403 12.875 -33.172 1.00 85.94 166 ASP A CA 1
ATOM 1236 C C . ASP A 1 166 ? -6.377 13.409 -32.166 1.00 85.94 166 ASP A C 1
ATOM 1238 O O . ASP A 1 166 ? -5.498 12.681 -31.709 1.00 85.94 166 ASP A O 1
ATOM 1242 N N . VAL A 1 167 ? -6.474 14.690 -31.821 1.00 88.81 167 VAL A N 1
ATOM 1243 C CA . VAL A 1 167 ? -5.529 15.388 -30.938 1.00 88.81 167 VAL A CA 1
ATOM 1244 C C . VAL A 1 167 ? -6.127 15.733 -29.576 1.00 88.81 167 VAL A C 1
ATOM 1246 O O . VAL A 1 167 ? -5.494 16.443 -28.798 1.00 88.81 167 VAL A O 1
ATOM 1249 N N . THR A 1 168 ? -7.316 15.218 -29.245 1.00 87.19 168 THR A N 1
ATOM 1250 C CA . THR A 1 168 ? -8.041 15.503 -27.992 1.00 87.19 168 THR A CA 1
ATOM 1251 C C . THR A 1 168 ? -7.183 15.286 -26.746 1.00 87.19 168 THR A C 1
ATOM 1253 O O . THR A 1 168 ? -7.213 16.099 -25.825 1.00 87.19 168 THR A O 1
ATOM 1256 N N . LEU A 1 169 ? -6.371 14.226 -26.740 1.00 72.31 169 LEU A N 1
ATOM 1257 C CA . LEU A 1 169 ? -5.528 13.843 -25.602 1.00 72.31 169 LEU A CA 1
ATOM 1258 C C . LEU A 1 169 ? -4.342 14.784 -25.368 1.00 72.31 169 LEU A C 1
ATOM 1260 O O . LEU A 1 169 ? -3.804 14.842 -24.265 1.00 72.31 169 LEU A O 1
ATOM 1264 N N . VAL A 1 170 ? -3.924 15.510 -26.404 1.00 80.44 170 VAL A N 1
ATOM 1265 C CA . VAL A 1 170 ? -2.716 16.341 -26.390 1.00 80.44 170 VAL A CA 1
ATOM 1266 C C . VAL A 1 170 ? -3.005 17.809 -26.672 1.00 80.44 170 VAL A C 1
ATOM 1268 O O . VAL A 1 170 ? -2.069 18.605 -26.680 1.00 80.44 170 VAL A O 1
ATOM 1271 N N . ALA A 1 171 ? -4.266 18.192 -26.886 1.00 80.44 171 ALA A N 1
ATOM 1272 C CA . ALA A 1 171 ? -4.679 19.562 -27.166 1.00 80.44 171 ALA A CA 1
ATOM 1273 C C . ALA A 1 171 ? -4.292 20.529 -26.024 1.00 80.44 171 ALA A C 1
ATOM 1275 O O . ALA A 1 171 ? -4.265 20.131 -24.858 1.00 80.44 171 ALA A O 1
ATOM 1276 N N . PRO A 1 172 ? -3.996 21.811 -26.323 1.00 86.31 172 PRO A N 1
ATOM 1277 C CA . PRO A 1 172 ? -4.042 22.465 -27.641 1.00 86.31 172 PRO A CA 1
ATOM 1278 C C . PRO A 1 172 ? -2.760 22.256 -28.463 1.00 86.31 172 PRO A C 1
ATOM 1280 O O . PRO A 1 172 ? -1.691 22.522 -27.932 1.00 86.31 172 PRO A O 1
ATOM 1283 N N . VAL A 1 173 ? -2.840 21.846 -29.734 1.00 83.38 173 VAL A N 1
ATOM 1284 C CA . VAL A 1 173 ? -1.668 21.628 -30.619 1.00 83.38 173 VAL A CA 1
ATOM 1285 C C . VAL A 1 173 ? -1.576 22.668 -31.740 1.00 83.38 173 VAL A C 1
ATOM 1287 O O . VAL A 1 173 ? -2.603 23.179 -32.188 1.00 83.38 173 VAL A O 1
ATOM 1290 N N . GLU A 1 174 ? -0.364 22.961 -32.215 1.00 88.38 174 GLU A N 1
ATOM 1291 C CA . GLU A 1 174 ? -0.102 23.964 -33.262 1.00 88.38 174 GLU A CA 1
ATOM 1292 C C . GLU A 1 174 ? 0.607 23.373 -34.500 1.00 88.38 174 GLU A C 1
ATOM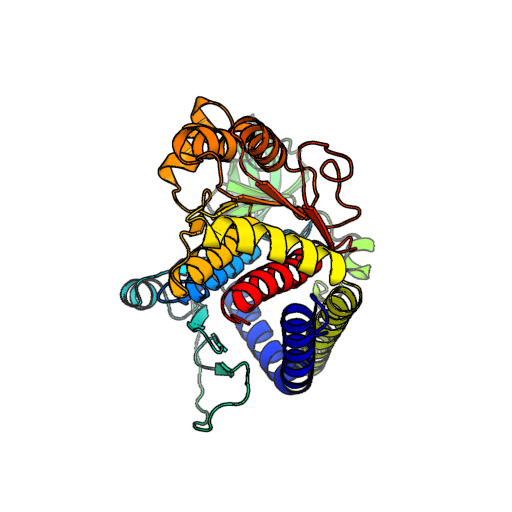 1294 O O . GLU A 1 174 ? 1.380 22.417 -34.379 1.00 88.38 174 GLU A O 1
ATOM 1299 N N . PRO A 1 175 ? 0.387 23.929 -35.713 1.00 88.75 175 PRO A N 1
ATOM 1300 C CA . PRO A 1 175 ? 1.158 23.556 -36.897 1.00 88.75 175 PRO A CA 1
ATOM 1301 C C . PRO A 1 175 ? 2.670 23.672 -36.667 1.00 88.75 175 PRO A C 1
ATOM 1303 O O . PRO A 1 175 ? 3.164 24.711 -36.237 1.00 88.75 175 PRO A O 1
ATOM 1306 N N . GLY A 1 176 ? 3.407 22.615 -37.002 1.00 77.38 176 GLY A N 1
ATOM 1307 C CA . GLY A 1 176 ? 4.853 22.516 -36.799 1.00 77.38 176 GLY A CA 1
ATOM 1308 C C . GLY A 1 176 ? 5.279 21.747 -35.546 1.00 77.38 176 GLY A C 1
ATOM 1309 O O . GLY A 1 176 ? 6.450 21.381 -35.454 1.00 77.38 176 GLY A O 1
ATOM 1310 N N . GLU A 1 177 ? 4.366 21.438 -34.619 1.00 83.00 177 GLU A N 1
ATOM 1311 C CA . GLU A 1 177 ? 4.659 20.523 -33.511 1.00 83.00 177 GLU A CA 1
ATOM 1312 C C . GLU A 1 177 ? 4.828 19.076 -34.011 1.00 83.00 177 GLU A C 1
ATOM 1314 O O . GLU A 1 177 ? 4.225 18.664 -35.005 1.00 83.00 177 GLU A O 1
ATOM 1319 N N . LEU A 1 178 ? 5.651 18.286 -33.315 1.00 79.50 178 LEU A N 1
ATOM 1320 C CA . LEU A 1 178 ? 5.778 16.847 -33.547 1.00 79.50 178 LEU A CA 1
ATOM 1321 C C . LEU A 1 178 ? 4.945 16.086 -32.517 1.00 79.50 178 LEU A C 1
ATOM 1323 O O . LEU A 1 178 ? 5.051 16.332 -31.318 1.00 79.50 178 LEU A O 1
ATOM 1327 N N . LEU A 1 179 ? 4.149 15.133 -32.986 1.00 80.06 179 LEU A N 1
ATOM 1328 C CA . LEU A 1 179 ? 3.304 14.263 -32.174 1.00 80.06 179 LEU A CA 1
ATOM 1329 C C . LEU A 1 179 ? 3.712 12.803 -32.369 1.00 80.06 179 LEU A C 1
ATOM 1331 O O . LEU A 1 179 ? 4.233 12.437 -33.420 1.00 80.06 179 LEU A O 1
ATOM 1335 N N . LEU A 1 180 ? 3.449 11.960 -31.374 1.00 77.00 180 LEU A N 1
ATOM 1336 C CA . LEU A 1 180 ? 3.435 10.508 -31.545 1.00 77.00 180 LEU A CA 1
ATOM 1337 C C . LEU A 1 180 ? 2.006 10.068 -31.850 1.00 77.00 180 LEU A C 1
ATOM 1339 O O . LEU A 1 180 ? 1.127 10.204 -31.000 1.00 77.00 180 LEU A O 1
ATOM 1343 N N . VAL A 1 181 ? 1.783 9.553 -33.058 1.00 67.12 181 VAL A N 1
ATOM 1344 C CA . VAL A 1 181 ? 0.461 9.158 -33.555 1.00 67.12 181 VAL A CA 1
ATOM 1345 C C . VAL A 1 181 ? 0.399 7.648 -33.719 1.00 67.12 181 VAL A C 1
ATOM 1347 O O . VAL A 1 181 ? 1.272 7.038 -34.333 1.00 67.12 181 VAL A O 1
ATOM 1350 N N . HIS A 1 182 ? -0.635 7.034 -33.154 1.00 72.12 182 HIS A N 1
ATOM 1351 C CA . HIS A 1 182 ? -0.901 5.607 -33.279 1.00 72.12 182 HIS A CA 1
ATOM 1352 C C . HIS A 1 182 ? -2.388 5.384 -33.542 1.00 72.12 182 HIS A C 1
ATOM 1354 O O . HIS A 1 182 ? -3.230 5.945 -32.843 1.00 72.12 182 HIS A O 1
ATOM 1360 N N . GLY A 1 183 ? -2.715 4.588 -34.562 1.00 66.44 183 GLY A N 1
ATOM 1361 C CA . GLY A 1 183 ? -4.105 4.259 -34.890 1.00 66.44 183 GLY A CA 1
ATOM 1362 C C . GLY A 1 183 ? -4.990 5.480 -35.181 1.00 66.44 183 GLY A C 1
ATOM 1363 O O . GLY A 1 183 ? -6.178 5.445 -34.878 1.00 66.44 183 GLY A O 1
ATOM 1364 N N . GLY A 1 184 ? -4.420 6.567 -35.716 1.00 76.31 184 GLY A N 1
ATOM 1365 C CA . GLY A 1 184 ? -5.148 7.815 -35.970 1.00 76.31 184 GLY A CA 1
ATOM 1366 C C . GLY A 1 184 ? -5.417 8.664 -34.721 1.00 76.31 184 GLY A C 1
ATOM 1367 O O . GLY A 1 184 ? -6.261 9.551 -34.769 1.00 76.31 184 GLY A O 1
ATOM 1368 N N . VAL A 1 185 ? -4.721 8.424 -33.604 1.00 74.31 185 VAL A N 1
ATOM 1369 C CA . VAL A 1 185 ? -4.817 9.232 -32.376 1.00 74.31 185 VAL A CA 1
ATOM 1370 C C . VAL A 1 185 ? -3.429 9.717 -31.965 1.00 74.31 185 VAL A C 1
ATOM 1372 O O . VAL A 1 185 ? -2.472 8.941 -31.922 1.00 74.31 185 VAL A O 1
ATOM 1375 N N . ALA A 1 186 ? -3.303 11.002 -31.651 1.00 80.12 186 ALA A N 1
ATOM 1376 C CA . ALA A 1 186 ? -2.100 11.579 -31.074 1.00 80.12 186 ALA A CA 1
ATOM 1377 C C . ALA A 1 186 ? -2.042 11.291 -29.568 1.00 80.12 186 ALA A C 1
ATOM 1379 O O . ALA A 1 186 ? -2.908 11.712 -28.802 1.00 80.12 186 ALA A O 1
ATOM 1380 N N . LEU A 1 187 ? -0.999 10.575 -29.152 1.00 72.81 187 LEU A N 1
ATOM 1381 C CA . LEU A 1 187 ? -0.812 10.099 -27.781 1.00 72.81 187 LEU A CA 1
ATOM 1382 C C . LEU A 1 187 ? 0.022 11.063 -26.932 1.00 72.81 187 LEU A C 1
ATOM 1384 O O . LEU A 1 187 ? -0.221 11.204 -25.737 1.00 72.81 187 LEU A O 1
ATOM 1388 N N . GLU A 1 188 ? 1.017 11.715 -27.539 1.00 76.94 188 GLU A N 1
ATOM 1389 C CA . GLU A 1 188 ? 1.957 12.592 -26.835 1.00 76.94 188 GLU A CA 1
ATOM 1390 C C . GLU A 1 188 ? 2.563 13.644 -27.779 1.00 76.94 188 GLU A C 1
ATOM 1392 O O . GLU A 1 188 ? 2.686 13.413 -28.985 1.00 76.94 188 GLU A O 1
ATOM 1397 N N . ARG A 1 189 ? 2.986 14.791 -27.228 1.00 79.94 189 ARG A N 1
ATOM 1398 C CA . ARG A 1 189 ? 3.840 15.758 -27.933 1.00 79.94 189 ARG A CA 1
ATOM 1399 C C . ARG A 1 189 ? 5.304 15.374 -27.802 1.00 79.94 189 ARG A C 1
ATOM 1401 O O . ARG A 1 189 ? 5.837 15.289 -26.698 1.00 79.94 189 ARG A O 1
ATOM 1408 N N . VAL A 1 190 ? 5.983 15.251 -28.931 1.00 69.69 190 VAL A N 1
ATOM 1409 C CA . VAL A 1 190 ? 7.430 15.079 -28.968 1.00 69.69 190 VAL A CA 1
ATOM 1410 C C . VAL A 1 190 ? 8.071 16.433 -28.702 1.00 69.69 190 VAL A C 1
ATOM 1412 O O . VAL A 1 190 ? 8.066 17.327 -29.550 1.00 69.69 190 VAL A O 1
ATOM 1415 N N . LYS A 1 191 ? 8.649 16.595 -27.514 1.00 54.50 191 LYS A N 1
ATOM 1416 C CA . LYS A 1 191 ? 9.550 17.719 -27.265 1.00 54.50 191 LYS A CA 1
ATOM 1417 C C . LYS A 1 191 ? 10.817 17.520 -28.105 1.00 54.50 191 LYS A C 1
ATOM 1419 O O . LYS A 1 191 ? 11.310 16.390 -28.178 1.00 54.50 191 LYS A O 1
ATOM 1424 N N . PRO A 1 192 ? 11.373 18.576 -28.727 1.00 48.06 192 PRO A N 1
ATOM 1425 C CA . PRO A 1 192 ? 12.727 18.507 -29.255 1.00 48.06 192 PRO A CA 1
ATOM 1426 C C . PRO A 1 192 ? 13.642 17.984 -28.147 1.00 48.06 192 PRO A C 1
ATOM 1428 O O . PRO A 1 192 ? 13.542 18.457 -27.014 1.00 48.06 192 PRO A O 1
ATOM 1431 N N . ILE A 1 193 ? 14.502 17.011 -28.454 1.00 45.62 193 ILE A N 1
ATOM 1432 C CA . ILE A 1 193 ? 15.553 16.587 -27.524 1.00 45.62 193 ILE A CA 1
ATOM 1433 C C . ILE A 1 193 ? 16.484 17.789 -27.375 1.00 45.62 193 ILE A C 1
ATOM 1435 O O . ILE A 1 193 ? 17.361 18.024 -28.209 1.00 45.62 193 ILE A O 1
ATOM 1439 N N . ASP A 1 194 ? 16.231 18.599 -26.357 1.00 46.38 194 ASP A N 1
ATOM 1440 C CA . ASP A 1 194 ? 17.081 19.716 -26.005 1.00 46.38 194 ASP A CA 1
ATOM 1441 C C . ASP A 1 194 ? 18.368 19.205 -25.346 1.00 46.38 194 ASP A C 1
ATOM 1443 O O . ASP A 1 194 ? 18.527 18.034 -24.982 1.00 46.38 194 ASP A O 1
ATOM 1447 N N . GLN A 1 195 ? 19.335 20.107 -25.225 1.00 40.38 195 GLN A N 1
ATOM 1448 C CA . GLN A 1 195 ? 20.612 19.832 -24.576 1.00 40.38 195 GLN A CA 1
ATOM 1449 C C . GLN A 1 195 ? 20.422 19.351 -23.122 1.00 40.38 195 GLN A C 1
ATOM 1451 O O . GLN A 1 195 ? 21.212 18.543 -22.644 1.00 40.38 195 GLN A O 1
ATOM 1456 N N . PHE A 1 196 ? 19.320 19.761 -22.481 1.00 40.12 196 PHE A N 1
ATOM 1457 C CA . PHE A 1 196 ? 18.895 19.360 -21.139 1.00 40.12 196 PHE A CA 1
ATOM 1458 C C . PHE A 1 196 ? 18.526 17.866 -21.073 1.00 40.12 196 PHE A C 1
ATOM 1460 O O . PHE A 1 196 ? 18.944 17.141 -20.175 1.00 40.12 196 PHE A O 1
ATOM 1467 N N . SER A 1 197 ? 17.820 17.355 -22.081 1.00 41.84 197 SER A N 1
ATOM 1468 C CA . SER A 1 197 ? 17.431 15.945 -22.192 1.00 41.84 197 SER A CA 1
ATOM 1469 C C . SER A 1 197 ? 18.637 15.018 -22.399 1.00 41.84 197 SER A C 1
ATOM 1471 O O . SER A 1 197 ? 18.624 13.885 -21.924 1.00 41.84 197 SER A O 1
ATOM 1473 N N . ARG A 1 198 ? 19.713 15.497 -23.044 1.00 42.50 198 ARG A N 1
ATOM 1474 C CA . ARG A 1 198 ? 20.994 14.766 -23.159 1.00 42.50 198 ARG A CA 1
ATOM 1475 C C . ARG A 1 198 ? 21.771 14.704 -21.843 1.00 42.50 198 ARG A C 1
ATOM 1477 O O . ARG A 1 198 ? 22.506 13.748 -21.628 1.00 42.50 198 ARG A O 1
ATOM 1484 N N . GLU A 1 199 ? 21.604 15.706 -20.986 1.00 40.47 199 GLU A N 1
ATOM 1485 C CA . GLU A 1 199 ? 22.268 15.795 -19.681 1.00 40.47 199 GLU A CA 1
ATOM 1486 C C . GLU A 1 199 ? 21.640 14.844 -18.652 1.00 40.47 199 GLU A C 1
ATOM 1488 O O . GLU A 1 199 ? 22.353 14.228 -17.864 1.00 40.47 199 GLU A O 1
ATOM 1493 N N . PHE A 1 200 ? 20.314 14.670 -18.699 1.00 34.75 200 PHE A N 1
ATOM 1494 C CA . PHE A 1 200 ? 19.582 13.809 -17.760 1.00 34.75 200 PHE A CA 1
ATOM 1495 C C . PHE A 1 200 ? 19.274 12.403 -18.301 1.00 34.75 200 PHE A C 1
ATOM 1497 O O . PHE A 1 200 ? 19.106 11.474 -17.510 1.00 34.75 200 PHE A O 1
ATOM 1504 N N . TYR A 1 201 ? 19.233 12.220 -19.626 1.00 40.81 201 TYR A N 1
ATOM 1505 C CA . TYR A 1 201 ? 18.937 10.937 -20.279 1.00 40.81 201 TYR A CA 1
ATOM 1506 C C . TYR A 1 201 ? 19.915 10.628 -21.435 1.00 40.81 201 TYR A C 1
ATOM 1508 O O . TYR A 1 201 ? 19.502 10.500 -22.593 1.00 40.81 201 TYR A O 1
ATOM 1516 N N . PRO A 1 202 ? 21.224 10.474 -21.152 1.00 38.53 202 PRO A N 1
ATOM 1517 C CA . PRO A 1 202 ? 22.265 10.273 -22.173 1.00 38.53 202 PRO A CA 1
ATOM 1518 C C . PRO A 1 202 ? 22.059 9.015 -23.039 1.00 38.53 202 PRO A C 1
ATOM 1520 O O . PRO A 1 202 ? 22.490 8.967 -24.191 1.00 38.53 202 PRO A O 1
ATOM 1523 N N . PHE A 1 203 ? 21.320 8.027 -22.531 1.00 43.34 203 PHE A N 1
ATOM 1524 C CA . PHE A 1 203 ? 20.988 6.766 -23.206 1.00 43.34 203 PHE A CA 1
ATOM 1525 C C . PHE A 1 203 ? 19.964 6.891 -24.351 1.00 43.34 203 PHE A C 1
ATOM 1527 O O . PHE A 1 203 ? 19.714 5.911 -25.048 1.00 43.34 203 PHE A O 1
ATOM 1534 N N . LEU A 1 204 ? 19.351 8.064 -24.551 1.00 37.56 204 LEU A N 1
ATOM 1535 C CA . LEU A 1 204 ? 18.483 8.344 -25.706 1.00 37.56 204 LEU A CA 1
ATOM 1536 C C . LEU A 1 204 ? 19.262 8.868 -26.928 1.00 37.56 204 LEU A C 1
ATOM 1538 O O . LEU A 1 204 ? 18.668 9.137 -27.972 1.00 37.56 204 LEU A O 1
ATOM 1542 N N . SER A 1 205 ? 20.582 9.038 -26.814 1.00 41.97 205 SER A N 1
ATOM 1543 C CA . SER A 1 205 ? 21.452 9.335 -27.953 1.00 41.97 205 SER A CA 1
ATOM 1544 C C . SER A 1 205 ? 21.775 8.054 -28.742 1.00 41.97 205 SER A C 1
ATOM 1546 O O . SER A 1 205 ? 21.842 6.969 -28.173 1.00 41.97 205 SER A O 1
ATOM 1548 N N . ASN A 1 206 ? 21.969 8.167 -30.064 1.00 41.34 206 ASN A N 1
ATOM 1549 C CA . ASN A 1 206 ? 22.379 7.070 -30.963 1.00 41.34 206 ASN A CA 1
ATOM 1550 C C . ASN A 1 206 ? 23.846 6.631 -30.728 1.00 41.34 206 ASN A C 1
ATOM 1552 O O . ASN A 1 206 ? 24.616 6.480 -31.677 1.00 41.34 206 ASN A O 1
ATOM 1556 N N . GLU A 1 207 ? 24.258 6.466 -29.475 1.00 48.69 207 GLU A N 1
ATOM 1557 C CA . GLU A 1 207 ? 25.548 5.888 -29.111 1.00 48.69 207 GLU A CA 1
ATOM 1558 C C . GLU A 1 207 ? 25.413 4.368 -28.963 1.00 48.69 207 GLU A C 1
ATOM 1560 O O . GLU A 1 207 ? 24.388 3.840 -28.528 1.00 48.69 207 GLU A O 1
ATOM 1565 N N . THR A 1 208 ? 26.449 3.633 -29.365 1.00 52.41 208 THR A N 1
ATOM 1566 C CA . THR A 1 208 ? 26.544 2.191 -29.121 1.00 52.41 208 THR A CA 1
ATOM 1567 C C . THR A 1 208 ? 26.531 1.937 -27.617 1.00 52.41 208 THR A C 1
ATOM 1569 O O . THR A 1 208 ? 27.495 2.262 -26.929 1.00 52.41 208 THR A O 1
ATOM 1572 N N . VAL A 1 209 ? 25.436 1.369 -27.114 1.00 60.47 209 VAL A N 1
ATOM 1573 C CA . VAL A 1 209 ? 25.244 1.097 -25.687 1.00 60.47 209 VAL A CA 1
ATOM 1574 C C . VAL A 1 209 ? 26.090 -0.106 -25.268 1.00 60.47 209 VAL A C 1
ATOM 1576 O O . VAL A 1 209 ? 25.865 -1.222 -25.741 1.00 60.47 209 VAL A O 1
ATOM 1579 N N . ASP A 1 210 ? 27.041 0.105 -24.357 1.00 79.50 210 ASP A N 1
ATOM 1580 C CA . ASP A 1 210 ? 27.766 -0.980 -23.694 1.00 79.50 210 ASP A CA 1
ATOM 1581 C C . ASP A 1 210 ? 26.850 -1.666 -22.669 1.00 79.50 210 ASP A C 1
ATOM 1583 O O . ASP A 1 210 ? 26.657 -1.190 -21.549 1.00 79.50 210 ASP A O 1
ATOM 1587 N N . VAL A 1 211 ? 26.227 -2.773 -23.080 1.00 81.31 211 VAL A N 1
ATOM 1588 C CA . VAL A 1 211 ? 25.245 -3.506 -22.265 1.00 81.31 211 VAL A CA 1
ATOM 1589 C C . VAL A 1 211 ? 25.823 -3.944 -20.908 1.00 81.31 211 VAL A C 1
ATOM 1591 O O . VAL A 1 211 ? 25.150 -3.709 -19.905 1.00 81.31 211 VAL A O 1
ATOM 1594 N N . PRO A 1 212 ? 27.041 -4.518 -20.817 1.00 87.00 212 PRO A N 1
ATOM 1595 C CA . PRO A 1 212 ? 27.716 -4.752 -19.539 1.00 87.00 212 PRO A CA 1
ATOM 1596 C C . PRO A 1 212 ? 27.763 -3.534 -18.606 1.00 87.00 212 PRO A C 1
ATOM 1598 O O . PRO A 1 212 ? 27.414 -3.674 -17.433 1.00 87.00 212 PRO A O 1
ATOM 1601 N N . SER A 1 213 ? 28.136 -2.350 -19.106 1.00 80.94 213 SER A N 1
ATOM 1602 C CA . SER A 1 213 ? 28.147 -1.123 -18.296 1.00 80.94 213 SER A CA 1
ATOM 1603 C C . SER A 1 213 ? 26.745 -0.742 -17.828 1.00 80.94 213 SER A C 1
ATOM 1605 O O . SER A 1 213 ? 26.551 -0.483 -16.645 1.00 80.94 213 SER A O 1
ATOM 1607 N N . VAL A 1 214 ? 25.741 -0.783 -18.711 1.00 78.12 214 VAL A N 1
ATOM 1608 C CA . VAL A 1 214 ? 24.352 -0.471 -18.329 1.00 78.12 214 VAL A CA 1
ATOM 1609 C C . VAL A 1 214 ? 23.828 -1.440 -17.270 1.00 78.12 214 VAL A C 1
ATOM 1611 O O . VAL A 1 214 ? 23.174 -1.021 -16.319 1.00 78.12 214 VAL A O 1
ATOM 1614 N N . LEU A 1 215 ? 24.124 -2.735 -17.389 1.00 82.75 215 LEU A N 1
ATOM 1615 C CA . LEU A 1 215 ? 23.740 -3.726 -16.382 1.00 82.75 215 LEU A CA 1
ATOM 1616 C C . LEU A 1 215 ? 24.431 -3.466 -15.038 1.00 82.75 215 LEU A C 1
ATOM 1618 O O . LEU A 1 215 ? 23.792 -3.595 -13.991 1.00 82.75 215 LEU A O 1
ATOM 1622 N N . ALA A 1 216 ? 25.703 -3.059 -15.052 1.00 80.19 216 ALA A N 1
ATOM 1623 C CA . ALA A 1 216 ? 26.417 -2.661 -13.844 1.00 80.19 216 ALA A CA 1
ATOM 1624 C C . ALA A 1 216 ? 25.789 -1.413 -13.196 1.00 80.19 216 ALA A C 1
ATOM 1626 O O . ALA A 1 216 ? 25.569 -1.408 -11.983 1.00 80.19 216 ALA A O 1
ATOM 1627 N N . ASP A 1 217 ? 25.416 -0.410 -13.994 1.00 78.50 217 ASP A N 1
ATOM 1628 C CA . ASP A 1 217 ? 24.747 0.809 -13.527 1.00 78.50 217 ASP A CA 1
ATOM 1629 C C . ASP A 1 217 ? 23.359 0.517 -12.947 1.00 78.50 217 ASP A C 1
ATOM 1631 O O . ASP A 1 217 ? 22.991 1.044 -11.895 1.00 78.50 217 ASP A O 1
ATOM 1635 N N . VAL A 1 218 ? 22.585 -0.370 -13.580 1.00 79.19 218 VAL A N 1
ATOM 1636 C CA . VAL A 1 218 ? 21.273 -0.802 -13.074 1.00 79.19 218 VAL A CA 1
ATOM 1637 C C . VAL A 1 218 ? 21.437 -1.585 -11.770 1.00 79.19 218 VAL A C 1
ATOM 1639 O O . VAL A 1 218 ? 20.709 -1.321 -10.813 1.00 79.19 218 VAL A O 1
ATOM 1642 N N . ALA A 1 219 ? 22.413 -2.493 -11.678 1.00 81.56 219 ALA A N 1
ATOM 1643 C CA . ALA A 1 219 ? 22.702 -3.220 -10.443 1.00 81.56 219 ALA A CA 1
ATOM 1644 C C . ALA A 1 219 ? 23.133 -2.262 -9.321 1.00 81.56 219 ALA A C 1
ATOM 1646 O O . ALA A 1 219 ? 22.693 -2.395 -8.177 1.00 81.56 219 ALA A O 1
ATOM 1647 N N . GLN A 1 220 ? 23.946 -1.255 -9.641 1.00 82.50 220 GLN A N 1
ATOM 1648 C CA . GLN A 1 220 ? 24.306 -0.209 -8.692 1.00 82.50 220 GLN A CA 1
ATOM 1649 C C . GLN A 1 220 ? 23.084 0.621 -8.282 1.00 82.50 220 GLN A C 1
ATOM 1651 O O . GLN A 1 220 ? 22.913 0.901 -7.098 1.00 82.50 220 GLN A O 1
ATOM 1656 N N . SER A 1 221 ? 22.191 0.947 -9.220 1.00 81.00 221 SER A N 1
ATOM 1657 C CA . SER A 1 221 ? 20.919 1.611 -8.932 1.00 81.00 221 SER A CA 1
ATOM 1658 C C . SER A 1 221 ? 20.073 0.800 -7.954 1.00 81.00 221 SER A C 1
ATOM 1660 O O . SER A 1 221 ? 19.594 1.364 -6.979 1.00 81.00 221 SER A O 1
ATOM 1662 N N . VAL A 1 222 ? 19.940 -0.516 -8.141 1.00 81.94 222 VAL A N 1
ATOM 1663 C CA . VAL A 1 222 ? 19.224 -1.398 -7.200 1.00 81.94 222 VAL A CA 1
ATOM 1664 C C . VAL A 1 222 ? 19.795 -1.281 -5.782 1.00 81.94 222 VAL A C 1
ATOM 1666 O O . VAL A 1 222 ? 19.034 -1.087 -4.835 1.00 81.94 222 VAL A O 1
ATOM 1669 N N . ARG A 1 223 ? 21.126 -1.311 -5.628 1.00 88.31 223 ARG A N 1
ATOM 1670 C CA . ARG A 1 223 ? 21.775 -1.160 -4.313 1.00 88.31 223 ARG A CA 1
ATOM 1671 C C . ARG A 1 223 ? 21.579 0.229 -3.706 1.00 88.31 223 ARG A C 1
ATOM 1673 O O . ARG A 1 223 ? 21.331 0.332 -2.511 1.00 88.31 223 ARG A O 1
ATOM 1680 N N . MET A 1 224 ? 21.666 1.291 -4.508 1.00 81.44 224 MET A N 1
ATOM 1681 C CA . MET A 1 224 ? 21.424 2.662 -4.035 1.00 81.44 224 MET A CA 1
ATOM 1682 C C . MET A 1 224 ? 19.980 2.836 -3.559 1.00 81.44 224 MET A C 1
ATOM 1684 O O . MET A 1 224 ? 19.747 3.353 -2.474 1.00 81.44 224 MET A O 1
ATOM 1688 N N . LYS A 1 225 ? 19.013 2.315 -4.320 1.00 82.50 225 LYS A N 1
ATOM 1689 C CA . LYS A 1 225 ? 17.593 2.331 -3.952 1.00 82.50 225 LYS A CA 1
ATOM 1690 C C . LYS A 1 225 ? 17.331 1.591 -2.637 1.00 82.50 225 LYS A C 1
ATOM 1692 O O . LYS A 1 225 ? 16.563 2.083 -1.813 1.00 82.50 225 LYS A O 1
ATOM 1697 N N . TRP A 1 226 ? 17.991 0.448 -2.428 1.00 90.56 226 TRP A N 1
ATOM 1698 C CA . TRP A 1 226 ? 17.983 -0.240 -1.137 1.00 90.56 226 TRP A CA 1
ATOM 1699 C C . TRP A 1 226 ? 18.554 0.640 -0.020 1.00 90.56 226 TRP A C 1
ATOM 1701 O O . TRP A 1 226 ? 17.914 0.810 1.014 1.00 90.56 226 TRP A O 1
ATOM 1711 N N . ALA A 1 227 ? 19.738 1.223 -0.225 1.00 90.62 227 ALA A N 1
ATOM 1712 C CA . ALA A 1 227 ? 20.382 2.065 0.777 1.00 90.62 227 ALA A CA 1
ATOM 1713 C C . ALA A 1 227 ? 19.492 3.252 1.192 1.00 90.62 227 ALA A C 1
ATOM 1715 O O . ALA A 1 227 ? 19.395 3.546 2.385 1.00 90.62 227 ALA A O 1
ATOM 1716 N N . ASP A 1 228 ? 18.790 3.868 0.235 1.00 87.62 228 ASP A N 1
ATOM 1717 C CA . ASP A 1 228 ? 17.834 4.949 0.482 1.00 87.62 228 ASP A CA 1
ATOM 1718 C C . ASP A 1 228 ? 16.690 4.494 1.402 1.00 87.62 228 ASP A C 1
ATOM 1720 O O . ASP A 1 228 ? 16.455 5.101 2.449 1.00 87.62 228 ASP A O 1
ATOM 1724 N N . VAL A 1 229 ? 15.984 3.409 1.049 1.00 89.62 229 VAL A N 1
ATOM 1725 C CA . VAL A 1 229 ? 14.847 2.929 1.857 1.00 89.62 229 VAL A CA 1
ATOM 1726 C C . VAL A 1 229 ? 15.304 2.383 3.210 1.00 89.62 229 VAL A C 1
ATOM 1728 O O . VAL A 1 229 ? 14.647 2.611 4.222 1.00 89.62 229 VAL A O 1
ATOM 1731 N N . ALA A 1 230 ? 16.469 1.734 3.273 1.00 93.62 230 ALA A N 1
ATOM 1732 C CA . ALA A 1 230 ? 17.071 1.302 4.528 1.00 93.62 230 ALA A CA 1
ATOM 1733 C C . ALA A 1 230 ? 17.416 2.499 5.429 1.00 93.62 230 ALA A C 1
ATOM 1735 O O . ALA A 1 230 ? 17.267 2.418 6.647 1.00 93.62 230 ALA A O 1
ATOM 1736 N N . GLY A 1 231 ? 17.852 3.622 4.850 1.00 96.31 231 GLY A N 1
ATOM 1737 C CA . GLY A 1 231 ? 18.034 4.889 5.558 1.00 96.31 231 GLY A CA 1
ATOM 1738 C C . GLY A 1 231 ? 16.733 5.397 6.180 1.00 96.31 231 GLY A C 1
ATOM 1739 O O . GLY A 1 231 ? 16.708 5.686 7.376 1.00 96.31 231 GLY A O 1
ATOM 1740 N N . LEU A 1 232 ? 15.642 5.418 5.408 1.00 93.12 232 LEU A N 1
ATOM 1741 C CA . LEU A 1 232 ? 14.319 5.826 5.902 1.00 93.12 232 LEU A CA 1
ATOM 1742 C C . LEU A 1 232 ? 13.804 4.910 7.013 1.00 93.12 232 LEU A C 1
ATOM 1744 O O . LEU A 1 232 ? 13.347 5.395 8.044 1.00 93.12 232 LEU A O 1
ATOM 1748 N N . ARG A 1 233 ? 13.952 3.591 6.853 1.00 95.81 233 ARG A N 1
ATOM 1749 C CA . ARG A 1 233 ? 13.553 2.603 7.866 1.00 95.81 233 ARG A CA 1
ATOM 1750 C C . ARG A 1 233 ? 14.317 2.782 9.177 1.00 95.81 233 ARG A C 1
ATOM 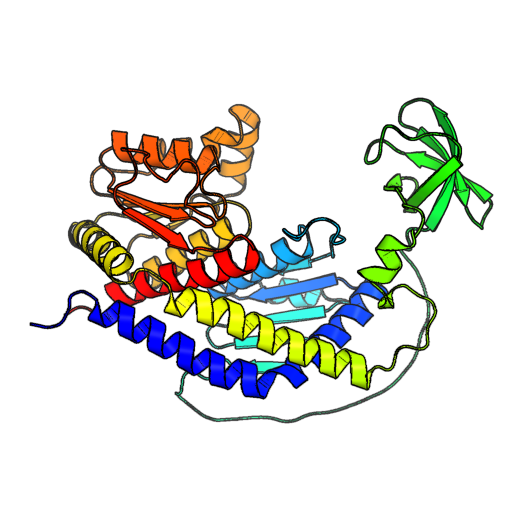1752 O O . ARG A 1 233 ? 13.713 2.699 10.239 1.00 95.81 233 ARG A O 1
ATOM 1759 N N . ARG A 1 234 ? 15.623 3.075 9.120 1.00 96.12 234 ARG A N 1
ATOM 1760 C CA . ARG A 1 234 ? 16.433 3.384 10.317 1.00 96.12 234 ARG A CA 1
ATOM 1761 C C . ARG A 1 234 ? 16.044 4.711 10.973 1.00 96.12 234 ARG A C 1
ATOM 1763 O O . ARG A 1 234 ? 16.215 4.852 12.178 1.00 96.12 234 ARG A O 1
ATOM 1770 N N . GLY A 1 235 ? 15.568 5.676 10.187 1.00 95.50 235 GLY A N 1
ATOM 1771 C CA . GLY A 1 235 ? 15.117 6.984 10.665 1.00 95.50 235 GLY A CA 1
ATOM 1772 C C . GLY A 1 235 ? 13.663 7.025 11.142 1.00 95.50 235 GLY A C 1
ATOM 1773 O O . GLY A 1 235 ? 13.215 8.075 11.597 1.00 95.50 235 GLY A O 1
ATOM 1774 N N . GLN A 1 236 ? 12.916 5.923 11.028 1.00 97.31 236 GLN A N 1
ATOM 1775 C CA . GLN A 1 236 ? 11.506 5.883 11.399 1.00 97.31 236 GLN A CA 1
ATOM 1776 C C . GLN A 1 236 ? 11.324 6.016 12.918 1.00 97.31 236 GLN A C 1
ATOM 1778 O O . GLN A 1 236 ? 12.012 5.365 13.702 1.00 97.31 236 GLN A O 1
ATOM 1783 N N . ASP A 1 237 ? 10.347 6.823 13.336 1.00 97.12 237 ASP A N 1
ATOM 1784 C CA . ASP A 1 237 ? 9.953 6.952 14.743 1.00 97.12 237 ASP A CA 1
ATOM 1785 C C . ASP A 1 237 ? 9.225 5.684 15.224 1.00 97.12 237 ASP A C 1
ATOM 1787 O O . ASP A 1 237 ? 8.008 5.542 15.075 1.00 97.12 237 ASP A O 1
ATOM 1791 N N . LEU A 1 238 ? 9.986 4.735 15.773 1.00 96.69 238 LEU A N 1
ATOM 1792 C CA . LEU A 1 238 ? 9.455 3.454 16.245 1.00 96.69 238 LEU A CA 1
ATOM 1793 C C . LEU A 1 238 ? 8.625 3.587 17.531 1.00 96.69 238 LEU A C 1
ATOM 1795 O O . LEU A 1 238 ? 7.801 2.715 17.807 1.00 96.69 238 LEU A O 1
ATOM 1799 N N . GLU A 1 239 ? 8.800 4.663 18.306 1.00 96.62 239 GLU A N 1
ATOM 1800 C CA . GLU A 1 239 ? 7.963 4.930 19.480 1.00 96.62 239 GLU A CA 1
ATOM 1801 C C . GLU A 1 239 ? 6.550 5.325 19.044 1.00 96.62 239 GLU A C 1
ATOM 1803 O O . GLU A 1 239 ? 5.573 4.798 19.581 1.00 96.62 239 GLU A O 1
ATOM 1808 N N . ALA A 1 240 ? 6.432 6.168 18.014 1.00 97.38 240 ALA A N 1
ATOM 1809 C CA . ALA A 1 240 ? 5.145 6.504 17.410 1.00 97.38 240 ALA A CA 1
ATOM 1810 C C . ALA A 1 240 ? 4.457 5.271 16.798 1.00 97.38 240 ALA A C 1
ATOM 1812 O O . ALA A 1 240 ? 3.263 5.060 17.022 1.00 97.38 240 ALA A O 1
ATOM 1813 N N . VAL A 1 241 ? 5.203 4.412 16.085 1.00 98.31 241 VAL A N 1
ATOM 1814 C CA . VAL A 1 241 ? 4.658 3.150 15.545 1.00 98.31 241 VAL A CA 1
ATOM 1815 C C . VAL A 1 241 ? 4.165 2.239 16.677 1.00 98.31 241 VAL A C 1
ATOM 1817 O O . VAL A 1 241 ? 3.069 1.688 16.589 1.00 98.31 241 VAL A O 1
ATOM 1820 N N . ALA A 1 242 ? 4.919 2.116 17.774 1.00 97.12 242 ALA A N 1
ATOM 1821 C CA . ALA A 1 242 ? 4.516 1.311 18.927 1.00 97.12 242 ALA A CA 1
ATOM 1822 C C . ALA A 1 242 ? 3.284 1.880 19.660 1.00 97.12 242 ALA A C 1
ATOM 1824 O O . ALA A 1 242 ? 2.437 1.115 20.123 1.00 97.12 242 ALA A O 1
ATOM 1825 N N . ALA A 1 243 ? 3.140 3.206 19.740 1.00 97.75 243 ALA A N 1
ATOM 1826 C CA . ALA A 1 243 ? 1.952 3.849 20.308 1.00 97.75 243 ALA A CA 1
ATOM 1827 C C . ALA A 1 243 ? 0.694 3.611 19.450 1.00 97.75 243 ALA A C 1
ATOM 1829 O O . ALA A 1 243 ? -0.385 3.323 19.987 1.00 97.75 243 ALA A O 1
ATOM 1830 N N . ALA A 1 244 ? 0.840 3.672 18.122 1.00 98.44 244 ALA A N 1
ATOM 1831 C CA . ALA A 1 244 ? -0.221 3.330 17.181 1.00 98.44 244 ALA A CA 1
ATOM 1832 C C . ALA A 1 244 ? -0.611 1.846 17.297 1.00 98.44 244 ALA A C 1
ATOM 1834 O O . ALA A 1 244 ? -1.800 1.533 17.384 1.00 98.44 244 ALA A O 1
ATOM 1835 N N . LEU A 1 245 ? 0.378 0.947 17.393 1.00 97.81 245 LEU A N 1
ATOM 1836 C CA . LEU A 1 245 ? 0.174 -0.485 17.629 1.00 97.81 245 LEU A CA 1
ATOM 1837 C C . LEU A 1 245 ? -0.618 -0.751 18.914 1.00 97.81 245 LEU A C 1
ATOM 1839 O O . LEU A 1 245 ? -1.526 -1.574 18.907 1.00 97.81 245 LEU A O 1
ATOM 1843 N N . GLU A 1 246 ? -0.317 -0.062 20.013 1.00 97.12 246 GLU A N 1
ATOM 1844 C CA . GLU A 1 246 ? -1.025 -0.284 21.278 1.00 97.12 246 GLU A CA 1
ATOM 1845 C C . GLU A 1 246 ? -2.492 0.166 21.211 1.00 97.12 246 GLU A C 1
ATOM 1847 O O . GLU A 1 246 ? -3.388 -0.505 21.731 1.00 97.12 246 GLU A O 1
ATOM 1852 N N . THR A 1 247 ? -2.764 1.267 20.504 1.00 98.06 247 THR A N 1
ATOM 1853 C CA . THR A 1 247 ? -4.142 1.700 20.230 1.00 98.06 247 THR A CA 1
ATOM 1854 C C . THR A 1 247 ? -4.864 0.684 19.354 1.00 98.06 247 THR A C 1
ATOM 1856 O O . THR A 1 247 ? -5.990 0.299 19.669 1.00 98.06 247 THR A O 1
ATOM 1859 N N . LEU A 1 248 ? -4.210 0.220 18.287 1.00 97.69 248 LEU A N 1
ATOM 1860 C CA . LEU A 1 248 ? -4.738 -0.802 17.391 1.00 97.69 248 LEU A CA 1
ATOM 1861 C C . LEU A 1 248 ? -5.075 -2.085 18.162 1.00 97.69 248 LEU A C 1
ATOM 1863 O O . LEU A 1 248 ? -6.206 -2.559 18.088 1.00 97.69 248 LEU A O 1
ATOM 1867 N N . ARG A 1 249 ? -4.141 -2.581 18.980 1.00 96.69 249 ARG A N 1
ATOM 1868 C CA . ARG A 1 249 ? -4.313 -3.759 19.837 1.00 96.69 249 ARG A CA 1
ATOM 1869 C C . ARG A 1 249 ? -5.493 -3.596 20.786 1.00 96.69 249 ARG A C 1
ATOM 1871 O O . ARG A 1 249 ? -6.367 -4.451 20.811 1.00 96.69 249 ARG A O 1
ATOM 1878 N N . THR A 1 250 ? -5.579 -2.464 21.484 1.00 97.56 250 THR A N 1
ATOM 1879 C CA . THR A 1 250 ? -6.691 -2.174 22.405 1.00 97.56 250 THR A CA 1
ATOM 1880 C C . THR A 1 250 ? -8.053 -2.257 21.708 1.00 97.56 250 THR A C 1
ATOM 1882 O O . THR A 1 250 ? -9.011 -2.782 22.276 1.00 97.56 250 THR A O 1
ATOM 1885 N N . ARG A 1 251 ? -8.169 -1.731 20.481 1.00 98.12 251 ARG A N 1
ATOM 1886 C CA . ARG A 1 251 ? -9.424 -1.762 19.713 1.00 98.12 251 ARG A CA 1
ATOM 1887 C C . ARG A 1 251 ? -9.747 -3.161 19.198 1.00 98.12 251 ARG A C 1
ATOM 1889 O O . ARG A 1 251 ? -10.883 -3.606 19.337 1.00 98.12 251 ARG A O 1
ATOM 1896 N N . VAL A 1 252 ? -8.748 -3.861 18.671 1.00 97.25 252 VAL A N 1
ATOM 1897 C CA . VAL A 1 252 ? -8.883 -5.229 18.157 1.00 97.25 252 VAL A CA 1
ATOM 1898 C C . VAL A 1 252 ? -9.243 -6.218 19.270 1.00 97.25 252 VAL A C 1
ATOM 1900 O O . VAL A 1 252 ? -10.166 -7.010 19.096 1.00 97.25 252 VAL A O 1
ATOM 1903 N N . ASP A 1 253 ? -8.609 -6.127 20.442 1.00 96.19 253 ASP A N 1
ATOM 1904 C CA . ASP A 1 253 ? -8.913 -6.973 21.608 1.00 96.19 253 ASP A CA 1
ATOM 1905 C C . ASP A 1 253 ? -10.343 -6.747 22.131 1.00 96.19 253 ASP A C 1
ATOM 1907 O O . ASP A 1 253 ? -10.963 -7.651 22.694 1.00 96.19 253 ASP A O 1
ATOM 1911 N N . ALA A 1 254 ? -10.899 -5.553 21.904 1.00 97.50 254 ALA A N 1
ATOM 1912 C CA . ALA A 1 254 ? -12.297 -5.231 22.182 1.00 97.50 254 ALA A CA 1
ATOM 1913 C C . ALA A 1 254 ? -13.271 -5.676 21.067 1.00 97.50 254 ALA A C 1
ATOM 1915 O O . ALA A 1 254 ? -14.472 -5.419 21.170 1.00 97.50 254 ALA A O 1
ATOM 1916 N N . GLY A 1 255 ? -12.782 -6.345 20.017 1.00 97.38 255 GLY A N 1
ATOM 1917 C CA . GLY A 1 255 ? -13.568 -6.836 18.882 1.00 97.38 255 GLY A CA 1
ATOM 1918 C C . GLY A 1 255 ? -13.785 -5.818 17.758 1.00 97.38 255 GLY A C 1
ATOM 1919 O O . GLY A 1 255 ? -14.656 -6.039 16.915 1.00 97.38 255 GLY A O 1
ATOM 1920 N N . GLY A 1 256 ? -13.041 -4.709 17.755 1.00 98.31 256 GLY A N 1
ATOM 1921 C CA . GLY A 1 256 ? -13.091 -3.692 16.705 1.00 98.31 256 GLY A CA 1
ATOM 1922 C C . GLY A 1 256 ? -12.460 -4.159 15.392 1.00 98.31 256 GLY A C 1
ATOM 1923 O O . GLY A 1 256 ? -11.502 -4.935 15.381 1.00 98.31 256 GLY A O 1
ATOM 1924 N N . ALA A 1 257 ? -12.998 -3.661 14.281 1.00 98.62 257 ALA A N 1
ATOM 1925 C CA . ALA A 1 257 ? -12.449 -3.846 12.943 1.00 98.62 257 ALA A CA 1
ATOM 1926 C C . ALA A 1 257 ? -11.425 -2.753 12.589 1.00 98.62 257 ALA A C 1
ATOM 1928 O O . ALA A 1 257 ? -11.370 -1.695 13.220 1.00 98.62 257 ALA A O 1
ATOM 1929 N N . VAL A 1 258 ? -10.637 -2.990 11.541 1.00 98.88 258 VAL A N 1
ATOM 1930 C CA . VAL A 1 258 ? -9.693 -2.022 10.970 1.00 98.88 258 VAL A CA 1
ATOM 1931 C C . VAL A 1 258 ? -10.098 -1.731 9.530 1.00 98.88 258 VAL A C 1
ATOM 1933 O O . VAL A 1 258 ? -10.068 -2.615 8.679 1.00 98.88 258 VAL A O 1
ATOM 1936 N N . LEU A 1 259 ? -10.479 -0.488 9.256 1.00 98.88 259 LEU A N 1
ATOM 1937 C CA . LEU A 1 259 ? -10.816 0.006 7.926 1.00 98.88 259 LEU A CA 1
ATOM 1938 C C . LEU A 1 259 ? -9.573 0.685 7.341 1.00 98.88 259 LEU A C 1
ATOM 1940 O O . LEU A 1 259 ? -9.205 1.775 7.782 1.00 98.88 259 LEU A O 1
ATOM 1944 N N . ALA A 1 260 ? -8.932 0.046 6.366 1.00 98.81 260 ALA A N 1
ATOM 1945 C CA . ALA A 1 260 ? -7.728 0.528 5.698 1.00 98.81 260 ALA A CA 1
ATOM 1946 C C . ALA A 1 260 ? -8.068 1.160 4.339 1.00 98.81 260 ALA A C 1
ATOM 1948 O O . ALA A 1 260 ? -8.924 0.657 3.608 1.00 98.81 260 ALA A O 1
ATOM 1949 N N . PHE A 1 261 ? -7.431 2.283 4.000 1.00 98.81 261 PHE A N 1
ATOM 1950 C CA . PHE A 1 261 ? -7.683 2.977 2.733 1.00 98.81 261 PHE A CA 1
ATOM 1951 C C . PHE A 1 261 ? -6.533 3.885 2.294 1.00 98.81 261 PHE A C 1
ATOM 1953 O O . PHE A 1 261 ? -5.837 4.486 3.112 1.00 98.81 261 PHE A O 1
ATOM 1960 N N . GLY A 1 262 ? -6.379 4.048 0.981 1.00 98.06 262 GLY A N 1
ATOM 1961 C CA . GLY A 1 262 ? -5.365 4.901 0.363 1.00 98.06 262 GLY A CA 1
ATOM 1962 C C . GLY A 1 262 ? -5.592 5.041 -1.142 1.00 98.06 262 GLY A C 1
ATOM 1963 O O . GLY A 1 262 ? -6.552 4.508 -1.681 1.00 98.06 262 GLY A O 1
ATOM 1964 N N . ASN A 1 263 ? -4.722 5.772 -1.843 1.00 94.56 263 ASN A N 1
ATOM 1965 C CA . ASN A 1 263 ? -4.822 5.965 -3.298 1.00 94.56 263 ASN A CA 1
ATOM 1966 C C . ASN A 1 263 ? -3.610 5.368 -4.028 1.00 94.56 263 ASN A C 1
ATOM 1968 O O . ASN A 1 263 ? -2.488 5.486 -3.538 1.00 94.56 263 ASN A O 1
ATOM 1972 N N . GLY A 1 264 ? -3.803 4.811 -5.229 1.00 90.25 264 GLY A N 1
ATOM 1973 C CA . GLY A 1 264 ? -2.699 4.275 -6.042 1.00 90.25 264 GLY A CA 1
ATOM 1974 C C . GLY A 1 264 ? -1.947 3.162 -5.307 1.00 90.25 264 GLY A C 1
ATOM 1975 O O . GLY A 1 264 ? -2.588 2.290 -4.732 1.00 90.25 264 GLY A O 1
ATOM 1976 N N . GLY A 1 265 ? -0.612 3.211 -5.248 1.00 88.62 265 GLY A N 1
ATOM 1977 C CA . GLY A 1 265 ? 0.154 2.237 -4.454 1.00 88.62 265 GLY A CA 1
ATOM 1978 C C . GLY A 1 265 ? -0.169 2.268 -2.948 1.00 88.62 265 GLY A C 1
ATOM 1979 O O . GLY A 1 265 ? -0.100 1.249 -2.277 1.00 88.62 265 GLY A O 1
ATOM 1980 N N . SER A 1 266 ? -0.655 3.390 -2.400 1.00 94.12 266 SER A N 1
ATOM 1981 C CA . SER A 1 266 ? -1.167 3.397 -1.017 1.00 94.12 266 SER A CA 1
ATOM 1982 C C . SER A 1 266 ? -2.486 2.629 -0.860 1.00 94.12 266 SER A C 1
ATOM 1984 O O . SER A 1 266 ? -2.818 2.219 0.247 1.00 94.12 266 SER A O 1
ATOM 1986 N N . ALA A 1 267 ? -3.256 2.446 -1.939 1.00 95.88 267 ALA A N 1
ATOM 1987 C CA . ALA A 1 267 ? -4.431 1.572 -1.927 1.00 95.88 267 ALA A CA 1
ATOM 1988 C C . ALA A 1 267 ? -4.013 0.098 -1.856 1.00 95.88 267 ALA A C 1
ATOM 1990 O O . ALA A 1 267 ? -4.655 -0.684 -1.165 1.00 95.88 267 ALA A O 1
ATOM 1991 N N . THR A 1 268 ? -2.914 -0.272 -2.521 1.00 92.69 268 THR A N 1
ATOM 1992 C CA . THR A 1 268 ? -2.365 -1.631 -2.434 1.00 92.69 268 THR A CA 1
ATOM 1993 C C . THR A 1 268 ? -1.741 -1.883 -1.059 1.00 92.69 268 THR A C 1
ATOM 1995 O O . THR A 1 268 ? -2.002 -2.919 -0.463 1.00 92.69 268 THR A O 1
ATOM 1998 N N . ASP A 1 269 ? -1.055 -0.910 -0.452 1.00 93.19 269 ASP A N 1
ATOM 1999 C CA . ASP A 1 269 ? -0.580 -1.061 0.938 1.00 93.19 269 ASP A CA 1
ATOM 2000 C C . ASP A 1 269 ? -1.750 -1.234 1.936 1.00 93.19 269 ASP A C 1
ATOM 2002 O O . ASP A 1 269 ? -1.651 -1.977 2.912 1.00 93.19 269 ASP A O 1
ATOM 2006 N N . ALA A 1 270 ? -2.889 -0.573 1.689 1.00 97.06 270 ALA A N 1
ATOM 2007 C CA . ALA A 1 270 ? -4.105 -0.742 2.488 1.00 97.06 270 ALA A CA 1
ATOM 2008 C C . ALA A 1 270 ? -4.764 -2.119 2.280 1.00 97.06 270 ALA A C 1
ATOM 2010 O O . ALA A 1 270 ? -5.221 -2.731 3.248 1.00 97.06 270 ALA A O 1
ATOM 2011 N N . ALA A 1 271 ? -4.794 -2.612 1.039 1.00 95.25 271 ALA A N 1
ATOM 2012 C CA . ALA A 1 271 ? -5.290 -3.944 0.702 1.00 95.25 271 ALA A CA 1
ATOM 2013 C C . ALA A 1 271 ? -4.427 -5.055 1.315 1.00 95.25 271 ALA A C 1
ATOM 2015 O O . ALA A 1 271 ? -4.967 -6.027 1.843 1.00 95.25 271 ALA A O 1
ATOM 2016 N N . ASP A 1 272 ? -3.105 -4.875 1.284 1.00 93.25 272 ASP A N 1
ATOM 2017 C CA . ASP A 1 272 ? -2.123 -5.766 1.901 1.00 93.25 272 ASP A CA 1
ATOM 2018 C C . ASP A 1 272 ? -2.353 -5.855 3.415 1.00 93.25 272 ASP A C 1
ATOM 2020 O O . ASP A 1 272 ? -2.667 -6.920 3.942 1.00 93.25 272 ASP A O 1
ATOM 2024 N N . LEU A 1 273 ? -2.383 -4.700 4.091 1.00 95.94 273 LEU A N 1
ATOM 2025 C CA . LEU A 1 273 ? -2.701 -4.607 5.516 1.00 95.94 273 LEU A CA 1
ATOM 2026 C C . LEU A 1 273 ? -4.029 -5.300 5.869 1.00 95.94 273 LEU A C 1
ATOM 2028 O O . LEU A 1 273 ? -4.106 -6.028 6.857 1.00 95.94 273 LEU A O 1
ATOM 2032 N N . ALA A 1 274 ? -5.094 -5.064 5.098 1.00 96.88 274 ALA A N 1
ATOM 2033 C CA . ALA A 1 274 ? -6.392 -5.682 5.360 1.00 96.88 274 ALA A CA 1
ATOM 2034 C C . ALA A 1 274 ? -6.346 -7.212 5.201 1.00 96.88 274 ALA A C 1
ATOM 2036 O O . ALA A 1 274 ? -6.936 -7.925 6.017 1.00 96.88 274 ALA A O 1
ATOM 2037 N N . ALA A 1 275 ? -5.642 -7.719 4.185 1.00 93.94 275 ALA A N 1
ATOM 2038 C CA . ALA A 1 275 ? -5.465 -9.150 3.958 1.00 93.94 275 ALA A CA 1
ATOM 2039 C C . ALA A 1 275 ? -4.654 -9.816 5.080 1.00 93.94 275 ALA A C 1
ATOM 2041 O O . ALA A 1 275 ? -5.057 -10.865 5.587 1.00 93.94 275 ALA A O 1
ATOM 2042 N N . ASP A 1 276 ? -3.571 -9.177 5.506 1.00 94.12 276 ASP A N 1
ATOM 2043 C CA . ASP A 1 276 ? -2.712 -9.640 6.592 1.00 94.12 276 ASP A CA 1
ATOM 2044 C C . ASP A 1 276 ? -3.448 -9.675 7.938 1.00 94.12 276 ASP A C 1
ATOM 2046 O O . ASP A 1 276 ? -3.363 -10.654 8.680 1.00 94.12 276 ASP A O 1
ATOM 2050 N N . LEU A 1 277 ? -4.258 -8.655 8.240 1.00 96.19 277 LEU A N 1
ATOM 2051 C CA . LEU A 1 277 ? -5.116 -8.654 9.428 1.00 96.19 277 LEU A CA 1
ATOM 2052 C C . LEU A 1 277 ? -6.095 -9.837 9.416 1.00 96.19 277 LEU A C 1
ATOM 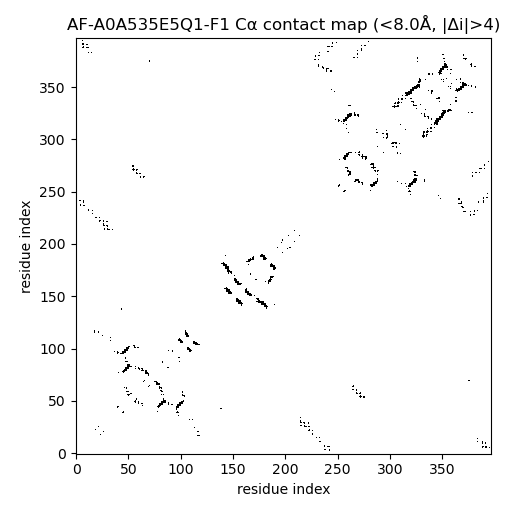2054 O O . LEU A 1 277 ? -6.247 -10.529 10.426 1.00 96.19 277 LEU A O 1
ATOM 2058 N N . LEU A 1 278 ? -6.725 -10.112 8.270 1.00 95.25 278 LEU A N 1
ATOM 2059 C CA . LEU A 1 278 ? -7.632 -11.252 8.128 1.00 95.25 278 LEU A CA 1
ATOM 2060 C C . LEU A 1 278 ? -6.909 -12.589 8.330 1.00 95.25 278 LEU A C 1
ATOM 2062 O O . LEU A 1 278 ? -7.470 -13.482 8.970 1.00 95.25 278 LEU A O 1
ATOM 2066 N N . ALA A 1 279 ? -5.671 -12.723 7.843 1.00 92.69 279 ALA A N 1
ATOM 2067 C CA . ALA A 1 279 ? -4.860 -13.931 8.009 1.00 92.69 279 ALA A CA 1
ATOM 2068 C C . ALA A 1 279 ? -4.592 -14.265 9.488 1.00 92.69 279 ALA A C 1
ATOM 2070 O O . ALA A 1 279 ? -4.509 -15.439 9.853 1.00 92.69 279 ALA A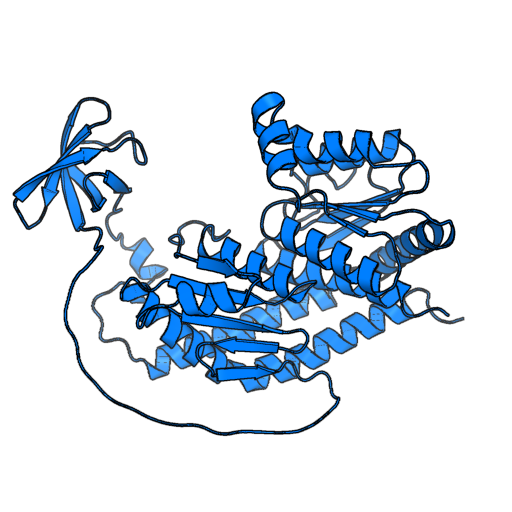 O 1
ATOM 2071 N N . ILE A 1 280 ? -4.554 -13.247 10.353 1.00 93.75 280 ILE A N 1
ATOM 2072 C CA . ILE A 1 280 ? -4.315 -13.386 11.798 1.00 93.75 280 ILE A CA 1
ATOM 2073 C C . ILE A 1 280 ? -5.610 -13.370 12.627 1.00 93.75 280 ILE A C 1
ATOM 2075 O O . ILE A 1 280 ? -5.578 -13.326 13.859 1.00 93.75 280 ILE A O 1
ATOM 2079 N N . GLY A 1 281 ? -6.769 -13.417 11.960 1.00 95.50 281 GLY A N 1
ATOM 2080 C CA . GLY A 1 281 ? -8.089 -13.444 12.592 1.00 95.50 281 GLY A CA 1
ATOM 2081 C C . GLY A 1 281 ? -8.600 -12.083 13.076 1.00 95.50 281 GLY A C 1
ATOM 2082 O O . GLY A 1 281 ? -9.542 -12.041 13.868 1.00 95.50 281 GLY A O 1
ATOM 2083 N N . VAL A 1 282 ? -8.007 -10.979 12.616 1.00 96.94 282 VAL A N 1
ATOM 2084 C CA . VAL A 1 282 ? -8.457 -9.610 12.898 1.00 96.94 282 VAL A CA 1
ATOM 2085 C C . VAL A 1 282 ? -9.331 -9.106 11.740 1.00 96.94 282 VAL A C 1
ATOM 2087 O O . VAL A 1 282 ? -8.932 -9.235 10.583 1.00 96.94 282 VAL A O 1
ATOM 2090 N N . PRO A 1 283 ? -10.519 -8.518 11.987 1.00 97.94 283 PRO A N 1
ATOM 2091 C CA . PRO A 1 283 ? -11.363 -8.004 10.906 1.00 97.94 283 PRO A CA 1
ATOM 2092 C C . PRO A 1 283 ? -10.729 -6.795 10.188 1.00 97.94 283 PRO A C 1
ATOM 2094 O O . PRO A 1 283 ? -10.911 -5.653 10.606 1.00 97.94 283 PRO A O 1
ATOM 2097 N N . GLY A 1 284 ? -9.990 -7.042 9.103 1.00 97.94 284 GLY A N 1
ATOM 2098 C CA . GLY A 1 284 ? -9.453 -6.023 8.195 1.00 97.94 284 GLY A CA 1
ATOM 2099 C C . GLY A 1 284 ? -10.379 -5.775 7.000 1.00 97.94 284 GLY A C 1
ATOM 2100 O O . GLY A 1 284 ? -10.859 -6.722 6.378 1.00 97.94 284 GLY A O 1
ATOM 2101 N N . ILE A 1 285 ? -10.643 -4.508 6.675 1.00 98.38 285 ILE A N 1
ATOM 2102 C CA . ILE A 1 285 ? -11.506 -4.092 5.559 1.00 98.38 285 ILE A CA 1
ATOM 2103 C C . ILE A 1 285 ? -10.750 -3.084 4.688 1.00 98.38 285 ILE A C 1
ATOM 2105 O O . ILE A 1 285 ? -10.465 -1.979 5.142 1.00 98.38 285 ILE A O 1
ATOM 2109 N N . ASP A 1 286 ? -10.478 -3.436 3.432 1.00 98.00 286 ASP A N 1
ATOM 2110 C CA . ASP A 1 286 ? -9.940 -2.509 2.429 1.00 98.00 286 ASP A CA 1
ATOM 2111 C C . ASP A 1 286 ? -11.074 -1.733 1.747 1.00 98.00 286 ASP A C 1
ATOM 2113 O O . ASP A 1 286 ? -11.898 -2.310 1.034 1.00 98.00 286 ASP A O 1
ATOM 2117 N N . LEU A 1 287 ? -11.113 -0.411 1.939 1.00 98.56 287 LEU A N 1
ATOM 2118 C CA . LEU A 1 287 ? -12.128 0.451 1.315 1.00 98.56 287 LEU A CA 1
ATOM 2119 C C . LEU A 1 287 ? -11.805 0.798 -0.150 1.00 98.56 287 LEU A C 1
ATOM 2121 O O . LEU A 1 287 ? -12.574 1.495 -0.813 1.00 98.56 287 LEU A O 1
ATOM 2125 N N . SER A 1 288 ? -10.662 0.358 -0.660 1.00 95.38 288 SER A N 1
ATOM 2126 C CA . SER A 1 288 ? -10.220 0.562 -2.044 1.00 95.38 288 SER A CA 1
ATOM 2127 C C . SER A 1 288 ? -10.552 -0.643 -2.934 1.00 95.38 288 SER A C 1
ATOM 2129 O O . SER A 1 288 ? -10.539 -0.526 -4.159 1.00 95.38 288 SER A O 1
ATOM 2131 N N . GLY A 1 289 ? -10.865 -1.789 -2.319 1.00 92.50 289 GLY A N 1
ATOM 2132 C CA . GLY A 1 289 ? -10.915 -3.102 -2.961 1.00 92.50 289 GLY A CA 1
ATOM 2133 C C . GLY A 1 289 ? -12.207 -3.447 -3.699 1.00 92.50 289 GLY A C 1
ATOM 2134 O O . GLY A 1 289 ? -12.249 -4.481 -4.361 1.00 92.50 289 GLY A O 1
ATOM 2135 N N . GLU A 1 290 ? -13.247 -2.608 -3.622 1.00 95.56 290 GLU A N 1
ATOM 2136 C CA . GLU A 1 290 ? -14.504 -2.788 -4.363 1.00 95.56 290 GLU A CA 1
ATOM 2137 C C . GLU A 1 290 ? -14.658 -1.708 -5.451 1.00 95.56 290 GLU A C 1
ATOM 2139 O O . GLU A 1 290 ? -15.182 -0.616 -5.180 1.00 95.56 290 GLU A O 1
ATOM 2144 N N . PRO A 1 291 ? -14.221 -1.986 -6.698 1.00 95.19 291 PRO A N 1
ATOM 2145 C CA . PRO A 1 291 ? -14.254 -1.015 -7.782 1.00 95.19 291 PRO A CA 1
ATOM 2146 C C . PRO A 1 291 ? -15.651 -0.462 -8.037 1.00 95.19 291 PRO A C 1
ATOM 2148 O O . PRO A 1 291 ? -15.770 0.729 -8.307 1.00 95.19 291 PRO A O 1
ATOM 2151 N N . ALA A 1 292 ? -16.707 -1.276 -7.906 1.00 98.00 292 ALA A N 1
ATOM 2152 C CA . ALA A 1 292 ? -18.066 -0.814 -8.167 1.00 98.00 292 ALA A CA 1
ATOM 2153 C C . ALA A 1 292 ? -18.480 0.301 -7.194 1.00 98.00 292 ALA A C 1
ATOM 2155 O O . ALA A 1 292 ? -19.053 1.305 -7.624 1.00 98.00 292 ALA A O 1
ATOM 2156 N N . ILE A 1 293 ? -18.136 0.173 -5.906 1.00 97.88 293 ILE A N 1
ATOM 2157 C CA . ILE A 1 293 ? -18.400 1.203 -4.891 1.00 97.88 293 ILE A CA 1
ATOM 2158 C C . ILE A 1 293 ? -17.556 2.446 -5.171 1.00 97.88 293 ILE A C 1
ATOM 2160 O O . ILE A 1 293 ? -18.097 3.553 -5.202 1.00 97.88 293 ILE A O 1
ATOM 2164 N N . VAL A 1 294 ? -16.251 2.273 -5.408 1.00 97.69 294 VAL A N 1
ATOM 2165 C CA . VAL A 1 294 ? -15.331 3.392 -5.664 1.00 97.69 294 VAL A CA 1
ATOM 2166 C C . VAL A 1 294 ? -15.781 4.194 -6.885 1.00 97.69 294 VAL A C 1
ATOM 2168 O O . VAL A 1 294 ? -15.879 5.420 -6.809 1.00 97.69 294 VAL A O 1
ATOM 2171 N N . THR A 1 295 ? -16.118 3.526 -7.993 1.00 97.06 295 THR A N 1
ATOM 2172 C CA . THR A 1 295 ? -16.551 4.206 -9.219 1.00 97.06 295 THR A CA 1
ATOM 2173 C C . THR A 1 295 ? -17.934 4.829 -9.084 1.00 97.06 295 THR A C 1
ATOM 2175 O O . THR A 1 295 ? -18.130 5.932 -9.584 1.00 97.06 295 THR A O 1
ATOM 2178 N N . ALA A 1 296 ? -18.874 4.185 -8.381 1.00 98.12 296 ALA A N 1
ATOM 2179 C CA . ALA A 1 296 ? -20.209 4.745 -8.172 1.00 98.12 296 ALA A CA 1
ATOM 2180 C C . ALA A 1 296 ? -20.146 6.017 -7.316 1.00 98.12 296 ALA A C 1
ATOM 2182 O O . ALA A 1 296 ? -20.636 7.065 -7.724 1.00 98.12 296 ALA A O 1
ATOM 2183 N N . VAL A 1 297 ? -19.463 5.974 -6.166 1.00 97.56 297 VAL A N 1
ATOM 2184 C CA . VAL A 1 297 ? -19.318 7.160 -5.303 1.00 97.56 297 VAL A CA 1
ATOM 2185 C C . VAL A 1 297 ? -18.503 8.252 -5.999 1.00 97.56 297 VAL A C 1
ATOM 2187 O O . VAL A 1 297 ? -18.875 9.428 -5.946 1.00 97.56 297 VAL A O 1
ATOM 2190 N N . GLY A 1 298 ? -17.416 7.869 -6.675 1.00 97.50 298 GLY A N 1
ATOM 2191 C CA . GLY A 1 298 ? -16.564 8.791 -7.417 1.00 97.50 298 GLY A CA 1
ATOM 2192 C C . GLY A 1 298 ? -17.316 9.538 -8.521 1.00 97.50 298 GLY A C 1
ATOM 2193 O O . GLY A 1 298 ? -17.121 10.744 -8.661 1.00 97.50 298 GLY A O 1
ATOM 2194 N N . ASN A 1 299 ? -18.197 8.845 -9.250 1.00 97.31 299 ASN A N 1
ATOM 2195 C CA . ASN A 1 299 ? -19.033 9.419 -10.304 1.00 97.31 299 ASN A CA 1
ATOM 2196 C C . ASN A 1 299 ? -20.195 10.262 -9.756 1.00 97.31 299 ASN A C 1
ATOM 2198 O O . ASN A 1 299 ? -20.439 11.363 -10.244 1.00 97.31 299 ASN A O 1
ATOM 2202 N N . ASP A 1 300 ? -20.909 9.758 -8.747 1.00 97.94 300 ASP A N 1
ATOM 2203 C CA . ASP A 1 300 ? -22.196 10.326 -8.327 1.00 97.94 300 ASP A CA 1
ATOM 2204 C C . ASP A 1 300 ? -22.054 11.484 -7.328 1.00 97.94 300 ASP A C 1
ATOM 2206 O O . ASP A 1 300 ? -22.923 12.353 -7.245 1.00 97.94 300 ASP A O 1
ATOM 2210 N N . ILE A 1 301 ? -20.982 11.484 -6.531 1.00 96.06 301 ILE A N 1
ATOM 2211 C CA . ILE A 1 301 ? -20.778 12.431 -5.420 1.00 96.06 301 ILE A CA 1
ATOM 2212 C C . ILE A 1 301 ? -19.445 13.165 -5.567 1.00 96.06 301 ILE A C 1
ATOM 2214 O O . ILE A 1 301 ? -19.351 14.356 -5.268 1.00 96.06 301 ILE A O 1
ATOM 2218 N N . GLY A 1 302 ? -18.423 12.454 -6.035 1.00 96.94 302 GLY A N 1
ATOM 2219 C CA . GLY A 1 302 ? -17.080 12.971 -6.234 1.00 96.94 302 GLY A CA 1
ATOM 2220 C C . GLY A 1 302 ? -16.036 12.090 -5.565 1.00 96.94 302 GLY A C 1
ATOM 2221 O O . GLY A 1 302 ? -16.261 11.503 -4.504 1.00 96.94 302 GLY A O 1
ATOM 2222 N N . PHE A 1 303 ? -14.853 12.032 -6.178 1.00 97.00 303 PHE A N 1
ATOM 2223 C CA . PHE A 1 303 ? -13.761 11.165 -5.729 1.00 97.00 303 PHE A CA 1
ATOM 2224 C C . PHE A 1 303 ? -13.276 11.473 -4.299 1.00 97.00 303 PHE A C 1
ATOM 2226 O O . PHE A 1 303 ? -12.760 10.604 -3.605 1.00 97.00 303 PHE A O 1
ATOM 2233 N N . GLU A 1 304 ? -13.512 12.696 -3.826 1.00 97.50 304 GLU A N 1
ATOM 2234 C CA . GLU A 1 304 ? -13.244 13.144 -2.457 1.00 97.50 304 GLU A CA 1
ATOM 2235 C C . GLU A 1 304 ? -14.059 12.395 -1.383 1.00 97.50 304 GLU A C 1
ATOM 2237 O O . GLU A 1 304 ? -13.680 12.380 -0.217 1.00 97.50 304 GLU A O 1
ATOM 2242 N N . GLU A 1 305 ? -15.163 11.741 -1.746 1.00 98.06 305 GLU A N 1
ATOM 2243 C CA . GLU A 1 305 ? -16.073 11.092 -0.791 1.00 98.06 305 GLU A CA 1
ATOM 2244 C C . GLU A 1 305 ? -15.983 9.556 -0.794 1.00 98.06 305 GLU A C 1
ATOM 2246 O O . GLU A 1 305 ? -16.667 8.904 -0.001 1.00 98.06 305 GLU A O 1
ATOM 2251 N N . VAL A 1 306 ? -15.135 8.962 -1.649 1.00 98.38 306 VAL A N 1
ATOM 2252 C CA . VAL A 1 306 ? -15.088 7.501 -1.891 1.00 98.38 306 VAL A CA 1
ATOM 2253 C C . VAL A 1 306 ? -14.844 6.688 -0.623 1.00 98.38 306 VAL A C 1
ATOM 2255 O O . VAL A 1 306 ? -15.497 5.667 -0.417 1.00 98.38 306 VAL A O 1
ATOM 2258 N N . PHE A 1 307 ? -13.974 7.162 0.268 1.00 98.81 307 PHE A N 1
ATOM 2259 C CA . PHE A 1 307 ? -13.687 6.486 1.534 1.00 98.81 307 PHE A CA 1
ATOM 2260 C C . PHE A 1 307 ? -14.642 6.922 2.647 1.00 98.81 307 PHE A C 1
ATOM 2262 O O . PHE A 1 307 ? -15.157 6.078 3.376 1.00 98.81 307 PHE A O 1
ATOM 2269 N N . ALA A 1 308 ? -14.960 8.217 2.751 1.00 98.75 308 ALA A N 1
ATOM 2270 C CA . ALA A 1 308 ? -15.847 8.729 3.797 1.00 98.75 308 ALA A CA 1
ATOM 2271 C C . ALA A 1 308 ? -17.244 8.085 3.744 1.00 98.75 308 ALA A C 1
ATOM 2273 O O . ALA A 1 308 ? -17.813 7.749 4.784 1.00 98.75 308 ALA A O 1
ATOM 2274 N N . ARG A 1 309 ? -17.780 7.835 2.541 1.00 98.44 309 ARG A N 1
ATOM 2275 C CA . ARG A 1 309 ? -19.057 7.125 2.360 1.00 98.44 309 ARG A CA 1
ATOM 2276 C C . ARG A 1 309 ? -19.023 5.690 2.865 1.00 98.44 309 ARG A C 1
ATOM 2278 O O . ARG A 1 309 ? -20.002 5.237 3.453 1.00 98.44 309 ARG A O 1
ATOM 2285 N N . GLN A 1 310 ? -17.905 5.003 2.674 1.00 98.69 310 GLN A N 1
ATOM 2286 C CA . GLN A 1 310 ? -17.732 3.642 3.163 1.00 98.69 310 GLN A CA 1
ATOM 2287 C C . GLN A 1 310 ? -17.512 3.613 4.679 1.00 98.69 310 GLN A C 1
ATOM 2289 O O . GLN A 1 310 ? -18.106 2.776 5.348 1.00 98.69 310 GLN A O 1
ATOM 2294 N N . VAL A 1 311 ? -16.781 4.580 5.249 1.00 98.81 311 VAL A N 1
ATOM 2295 C CA . VAL A 1 311 ? -16.657 4.747 6.711 1.00 98.81 311 VAL A CA 1
ATOM 2296 C C . VAL A 1 311 ? -18.027 4.969 7.364 1.00 98.81 311 VAL A C 1
ATOM 2298 O O . VAL A 1 311 ? -18.329 4.331 8.369 1.00 98.81 311 VAL A O 1
ATOM 2301 N N . ILE A 1 312 ? -18.898 5.793 6.765 1.00 98.69 312 ILE A N 1
ATOM 2302 C CA . ILE A 1 312 ? -20.281 5.986 7.242 1.00 98.69 312 ILE A CA 1
ATOM 2303 C C . ILE A 1 312 ? -21.053 4.665 7.281 1.00 98.69 312 ILE A C 1
ATOM 2305 O O . ILE A 1 312 ? -21.785 4.414 8.236 1.00 98.69 312 ILE A O 1
ATOM 2309 N N . ALA A 1 313 ? -20.916 3.846 6.238 1.00 98.31 313 ALA A N 1
ATOM 2310 C CA . ALA A 1 313 ? -21.697 2.627 6.074 1.00 98.31 313 ALA A CA 1
ATOM 2311 C C . ALA A 1 313 ? -21.172 1.444 6.905 1.00 98.31 313 ALA A C 1
ATOM 2313 O O . ALA A 1 313 ? -21.969 0.649 7.403 1.00 98.31 313 ALA A O 1
ATOM 2314 N N . LEU A 1 314 ? -19.850 1.311 7.024 1.00 98.50 314 LEU A N 1
ATOM 2315 C CA . LEU A 1 314 ? -19.189 0.128 7.580 1.00 98.50 314 LEU A CA 1
ATOM 2316 C C . LEU A 1 314 ? -18.629 0.359 8.987 1.00 98.50 314 LEU A C 1
ATOM 2318 O O . LEU A 1 314 ? -18.615 -0.574 9.786 1.00 98.50 314 LEU A O 1
ATOM 2322 N N . GLY A 1 315 ? -18.183 1.580 9.292 1.00 98.38 315 GLY A N 1
ATOM 2323 C CA . GLY A 1 315 ? -17.489 1.898 10.536 1.00 98.38 315 GLY A CA 1
ATOM 2324 C C . GLY A 1 315 ? -18.414 1.923 11.750 1.00 98.38 315 GLY A C 1
ATOM 2325 O O . GLY A 1 315 ? -19.510 2.495 11.720 1.00 98.38 315 GLY A O 1
ATOM 2326 N N . ARG A 1 316 ? -17.947 1.336 12.852 1.00 98.31 316 ARG A N 1
ATOM 2327 C CA . ARG A 1 316 ? -18.632 1.300 14.147 1.00 98.31 316 ARG A CA 1
ATOM 2328 C C . ARG A 1 316 ? -17.782 1.975 15.227 1.00 98.31 316 ARG A C 1
ATOM 2330 O O . ARG A 1 316 ? -16.553 1.949 15.153 1.00 98.31 316 ARG A O 1
ATOM 2337 N N . PRO A 1 317 ? -18.407 2.560 16.266 1.00 98.50 317 PRO A N 1
ATOM 2338 C CA . PRO A 1 317 ? -17.666 3.037 17.426 1.00 98.50 317 PRO A CA 1
ATOM 2339 C C . PRO A 1 317 ? -16.801 1.915 18.006 1.00 98.50 317 PRO A C 1
ATOM 2341 O O . PRO A 1 317 ? -17.311 0.835 18.300 1.00 98.50 317 PRO A O 1
ATOM 2344 N N . GLY A 1 318 ? -15.507 2.180 18.186 1.00 97.88 318 GLY A N 1
ATOM 2345 C CA . GLY A 1 318 ? -14.541 1.169 18.618 1.00 97.88 318 GLY A CA 1
ATOM 2346 C C . GLY A 1 318 ? -13.702 0.544 17.501 1.00 97.88 318 GLY A C 1
ATOM 2347 O O . GLY A 1 318 ? -12.695 -0.074 17.830 1.00 97.88 318 GLY A O 1
ATOM 2348 N N . ASP A 1 319 ? -14.038 0.759 16.228 1.00 98.88 319 ASP A N 1
ATOM 2349 C CA . ASP A 1 319 ? -13.173 0.369 15.108 1.00 98.88 319 ASP A CA 1
ATOM 2350 C C . ASP A 1 319 ? -11.977 1.336 14.959 1.00 98.88 319 ASP A C 1
ATOM 2352 O O . ASP A 1 319 ? -11.880 2.377 15.626 1.00 98.88 319 ASP A O 1
ATOM 2356 N N . VAL A 1 320 ? -11.051 0.998 14.063 1.00 98.94 320 VAL A N 1
ATOM 2357 C CA . VAL A 1 320 ? -9.907 1.828 13.669 1.00 98.94 320 VAL A CA 1
ATOM 2358 C C . VAL A 1 320 ? -10.026 2.194 12.195 1.00 98.94 320 VAL A C 1
ATOM 2360 O O . VAL A 1 320 ? -10.292 1.336 11.363 1.00 98.94 320 VAL A O 1
ATOM 2363 N N . ALA A 1 321 ? -9.795 3.460 11.860 1.00 98.94 321 ALA A N 1
ATOM 2364 C CA . ALA A 1 321 ? -9.591 3.914 10.491 1.00 98.94 321 ALA A CA 1
ATOM 2365 C C . ALA A 1 321 ? -8.096 4.164 10.259 1.00 98.94 321 ALA A C 1
ATOM 2367 O O . ALA A 1 321 ? -7.505 4.998 10.947 1.00 98.94 321 ALA A O 1
ATOM 2368 N N . LEU A 1 322 ? -7.499 3.455 9.298 1.00 98.88 322 LEU A N 1
ATOM 2369 C CA . LEU A 1 322 ? -6.099 3.602 8.912 1.00 98.88 322 LEU A CA 1
ATOM 2370 C C . LEU A 1 322 ? -5.999 4.150 7.483 1.00 98.88 322 LEU A C 1
ATOM 2372 O O . LEU A 1 322 ? -6.249 3.445 6.508 1.00 98.88 322 LEU A O 1
ATOM 2376 N N . GLY A 1 323 ? -5.643 5.430 7.373 1.00 98.75 323 GLY A N 1
ATOM 2377 C CA . GLY A 1 323 ? -5.527 6.140 6.101 1.00 98.75 323 GLY A CA 1
ATOM 2378 C C . GLY A 1 323 ? -4.077 6.293 5.643 1.00 98.75 323 GLY A C 1
ATOM 2379 O O . GLY A 1 323 ? -3.229 6.754 6.405 1.00 98.75 323 GLY A O 1
ATOM 2380 N N . ILE A 1 324 ? -3.788 5.973 4.384 1.00 98.62 324 ILE A N 1
ATOM 2381 C CA . ILE A 1 324 ? -2.441 6.053 3.806 1.00 98.62 324 ILE A CA 1
ATOM 2382 C C . ILE A 1 324 ? -2.420 7.124 2.707 1.00 98.62 324 ILE A C 1
ATOM 2384 O O . ILE A 1 324 ? -3.147 7.050 1.714 1.00 98.62 324 ILE A O 1
ATOM 2388 N N . SER A 1 325 ? -1.586 8.151 2.883 1.00 97.38 325 SER A N 1
ATOM 2389 C CA . SER A 1 325 ? -1.389 9.219 1.897 1.00 97.38 325 SER A CA 1
ATOM 2390 C C . SER A 1 325 ? 0.071 9.651 1.858 1.00 97.38 325 SER A C 1
ATOM 2392 O O . SER A 1 325 ? 0.521 10.416 2.705 1.00 97.38 325 SER A O 1
ATOM 2394 N N . THR A 1 326 ? 0.808 9.253 0.821 1.00 91.88 326 THR A N 1
ATOM 2395 C CA . THR A 1 326 ? 2.227 9.628 0.651 1.00 91.88 326 THR A CA 1
ATOM 2396 C C . THR A 1 326 ? 2.462 11.141 0.699 1.00 91.88 326 THR A C 1
ATOM 2398 O O . THR A 1 326 ? 3.493 11.580 1.188 1.00 91.88 326 THR A O 1
ATOM 2401 N N . SER A 1 327 ? 1.501 11.960 0.261 1.00 90.50 327 SER A N 1
ATOM 2402 C CA . SER A 1 327 ? 1.579 13.431 0.321 1.00 90.50 327 SER A CA 1
ATOM 2403 C C . SER A 1 327 ? 1.087 14.048 1.635 1.00 90.50 327 SER A C 1
ATOM 2405 O O . SER A 1 327 ? 1.359 15.219 1.905 1.00 90.50 327 SER A O 1
ATOM 2407 N N . GLY A 1 328 ? 0.289 13.303 2.403 1.00 93.69 328 GLY A N 1
ATOM 2408 C CA . GLY A 1 328 ? -0.492 13.807 3.528 1.00 93.69 328 GLY A CA 1
ATOM 2409 C C . GLY A 1 328 ? -1.547 14.860 3.164 1.00 93.69 328 GLY A C 1
ATOM 2410 O O . GLY A 1 328 ? -2.006 15.584 4.043 1.00 93.69 328 GLY A O 1
ATOM 2411 N N . ARG A 1 329 ? -1.906 14.992 1.879 1.00 94.81 329 ARG A N 1
ATOM 2412 C CA . ARG A 1 329 ? -2.869 15.985 1.356 1.00 94.81 329 ARG A CA 1
ATOM 2413 C C . ARG A 1 329 ? -4.004 15.367 0.537 1.00 94.81 329 ARG A C 1
ATOM 2415 O O . ARG A 1 329 ? -4.759 16.086 -0.107 1.00 94.81 329 ARG A O 1
ATOM 2422 N N . SER A 1 330 ? -4.117 14.039 0.505 1.00 96.62 330 SER A N 1
ATOM 2423 C CA . SER A 1 330 ? -5.215 13.377 -0.208 1.00 96.62 330 SER A CA 1
ATOM 2424 C C . SER A 1 330 ? -6.540 13.717 0.474 1.00 96.62 330 SER A C 1
ATOM 2426 O O . SER A 1 330 ? -6.804 13.247 1.582 1.00 96.62 330 SER A O 1
ATOM 2428 N N . GLY A 1 331 ? -7.368 14.538 -0.174 1.00 97.56 331 GLY A N 1
ATOM 2429 C CA . GLY A 1 331 ? -8.593 15.046 0.436 1.00 97.56 331 GLY A CA 1
ATOM 2430 C C . GLY A 1 331 ? -9.597 13.939 0.781 1.00 97.56 331 GLY A C 1
ATOM 2431 O O . GLY A 1 331 ? -10.198 13.982 1.856 1.00 97.56 331 GLY A O 1
ATOM 2432 N N . ASN A 1 332 ? -9.679 12.878 -0.031 1.00 98.44 332 ASN A N 1
ATOM 2433 C CA . ASN A 1 332 ? -10.507 11.707 0.268 1.00 98.44 332 ASN A CA 1
ATOM 2434 C C . ASN A 1 332 ? -10.057 10.935 1.520 1.00 98.44 332 ASN A C 1
ATOM 2436 O O . ASN A 1 332 ? -10.900 10.471 2.289 1.00 98.44 332 ASN A O 1
ATOM 2440 N N . VAL A 1 333 ? -8.746 10.850 1.769 1.00 98.75 333 VAL A N 1
ATOM 2441 C CA . VAL A 1 333 ? -8.174 10.251 2.986 1.00 98.75 333 VAL A CA 1
ATOM 2442 C C . VAL A 1 333 ? -8.463 11.139 4.197 1.00 98.75 333 VAL A C 1
ATOM 2444 O O . VAL A 1 333 ? -8.966 10.652 5.208 1.00 98.75 333 VAL A O 1
ATOM 2447 N N . LEU A 1 334 ? -8.224 12.451 4.084 1.00 98.56 334 LEU A N 1
ATOM 2448 C CA . LEU A 1 334 ? -8.517 13.427 5.142 1.00 98.56 334 LEU A CA 1
ATOM 2449 C C . LEU A 1 334 ? -9.995 13.384 5.552 1.00 98.56 334 LEU A C 1
ATOM 2451 O O . LEU A 1 334 ? -10.317 13.284 6.734 1.00 98.56 334 LEU A O 1
ATOM 2455 N N . ARG A 1 335 ? -10.913 13.421 4.581 1.00 98.69 335 ARG A N 1
ATOM 2456 C CA . ARG A 1 335 ? -12.363 13.377 4.829 1.00 98.69 335 ARG A CA 1
ATOM 2457 C C . ARG A 1 335 ? -12.784 12.089 5.528 1.00 98.69 335 ARG A C 1
ATOM 2459 O O . ARG A 1 335 ? -13.587 12.154 6.458 1.00 98.69 335 ARG A O 1
ATOM 2466 N N . ALA A 1 336 ? -12.231 10.947 5.128 1.00 98.81 336 ALA A N 1
ATOM 2467 C CA . ALA A 1 336 ? -12.529 9.665 5.754 1.00 98.81 336 ALA A CA 1
ATOM 2468 C C . ALA A 1 336 ? -12.020 9.573 7.197 1.00 98.81 336 ALA A C 1
ATOM 2470 O O . ALA A 1 336 ? -12.773 9.134 8.061 1.00 98.81 336 ALA A O 1
ATOM 2471 N N . LEU A 1 337 ? -10.806 10.056 7.485 1.00 98.88 337 LEU A N 1
ATOM 2472 C CA . LEU A 1 337 ? -10.274 10.105 8.854 1.00 98.88 337 LEU A CA 1
ATOM 2473 C C . LEU A 1 337 ? -11.125 11.011 9.756 1.00 98.88 337 LEU A C 1
ATOM 2475 O O . LEU A 1 337 ? -11.552 10.592 10.831 1.00 98.88 337 LEU A O 1
ATOM 2479 N N . ARG A 1 338 ? -11.483 12.212 9.285 1.00 98.69 338 ARG A N 1
ATOM 2480 C CA . ARG A 1 338 ? -12.384 13.124 10.017 1.00 98.69 338 ARG A CA 1
ATOM 2481 C C . ARG A 1 338 ? -13.758 12.505 10.262 1.00 98.69 338 ARG A C 1
ATOM 2483 O O . ARG A 1 338 ? -14.344 12.662 11.333 1.00 98.69 338 ARG A O 1
ATOM 2490 N N . GLN A 1 339 ? -14.289 11.788 9.276 1.00 98.81 339 GLN A N 1
ATOM 2491 C CA . GLN A 1 339 ? -15.562 11.088 9.409 1.00 98.81 339 GLN A CA 1
ATOM 2492 C C . GLN A 1 339 ? -15.479 9.929 10.415 1.00 98.81 339 GLN A C 1
ATOM 2494 O O . GLN A 1 339 ? -16.360 9.799 11.265 1.00 98.81 339 GLN A O 1
ATOM 2499 N N . ALA A 1 340 ? -14.399 9.148 10.378 1.00 98.81 340 ALA A N 1
ATOM 2500 C CA . ALA A 1 340 ? -14.131 8.066 11.319 1.00 98.81 340 ALA A CA 1
ATOM 2501 C C . ALA A 1 340 ? -14.069 8.587 12.761 1.00 98.81 340 ALA A C 1
ATOM 2503 O O . ALA A 1 340 ? -14.757 8.066 13.644 1.00 98.81 340 ALA A O 1
ATOM 2504 N N . ARG A 1 341 ? -13.345 9.691 12.982 1.00 98.56 341 ARG A N 1
ATOM 2505 C CA . ARG A 1 341 ? -13.263 10.360 14.283 1.00 98.56 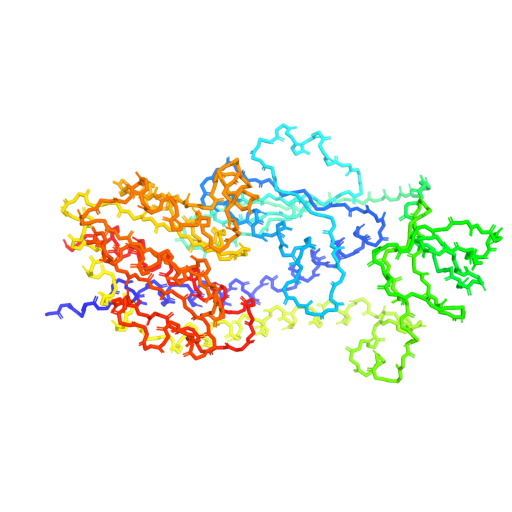341 ARG A CA 1
ATOM 2506 C C . ARG A 1 341 ? -14.639 10.739 14.828 1.00 98.56 341 ARG A C 1
ATOM 2508 O O . ARG A 1 341 ? -14.948 10.447 15.982 1.00 98.56 341 ARG A O 1
ATOM 2515 N N . ARG A 1 342 ? -15.502 11.334 13.994 1.00 98.44 342 ARG A N 1
ATOM 2516 C CA . ARG A 1 342 ? -16.883 11.698 14.375 1.00 98.44 342 ARG A CA 1
ATOM 2517 C C . ARG A 1 342 ? -17.746 10.491 14.745 1.00 98.44 342 ARG A C 1
ATOM 2519 O O . ARG A 1 342 ? -18.668 10.641 15.540 1.00 98.44 342 ARG A O 1
ATOM 2526 N N . GLN A 1 343 ? -17.462 9.317 14.184 1.00 98.50 343 GLN A N 1
ATOM 2527 C CA . GLN A 1 343 ? -18.163 8.062 14.482 1.00 98.50 343 GLN A CA 1
ATOM 2528 C C . GLN A 1 343 ? -17.554 7.281 15.657 1.00 98.50 343 GLN A C 1
ATOM 2530 O O . GLN A 1 343 ? -18.057 6.215 16.004 1.00 98.50 343 GLN A O 1
ATOM 2535 N N . GLY A 1 344 ? -16.513 7.809 16.307 1.00 98.44 344 GLY A N 1
ATOM 2536 C CA . GLY A 1 344 ? -15.886 7.172 17.466 1.00 98.44 344 GLY A CA 1
ATOM 2537 C C . GLY A 1 344 ? -14.891 6.066 17.112 1.00 98.44 344 GLY A C 1
ATOM 2538 O O . GLY A 1 344 ? -14.623 5.206 17.956 1.00 98.44 344 GLY A O 1
ATOM 2539 N N . LEU A 1 345 ? -14.356 6.078 15.890 1.00 98.81 345 LEU A N 1
ATOM 2540 C CA . LEU A 1 345 ? -13.214 5.252 15.509 1.00 98.81 345 LEU A CA 1
ATOM 2541 C C . LEU A 1 345 ? -11.915 5.919 15.975 1.00 98.81 345 LEU A C 1
ATOM 2543 O O . LEU A 1 345 ? -11.821 7.149 16.015 1.00 98.81 345 LEU A O 1
ATOM 2547 N N . ALA A 1 346 ? -10.906 5.110 16.301 1.00 98.81 346 ALA A N 1
ATOM 2548 C CA . ALA A 1 346 ? -9.540 5.619 16.426 1.00 98.81 346 ALA A CA 1
ATOM 2549 C C . ALA A 1 346 ? -8.958 5.873 15.029 1.00 98.81 346 ALA A C 1
ATOM 2551 O O . ALA A 1 346 ? -9.264 5.130 14.095 1.00 98.81 346 ALA A O 1
ATOM 2552 N N . THR A 1 347 ? -8.121 6.895 14.877 1.00 98.94 347 THR A N 1
ATOM 2553 C CA . THR A 1 347 ? -7.586 7.288 13.565 1.00 98.94 347 THR A CA 1
ATOM 2554 C C . THR A 1 347 ? -6.067 7.181 13.513 1.00 98.94 347 THR A C 1
ATOM 2556 O O . THR A 1 347 ? -5.343 7.822 14.272 1.00 98.94 347 THR A O 1
ATOM 2559 N N . ILE A 1 348 ? -5.570 6.369 12.584 1.00 98.88 348 ILE A N 1
ATOM 2560 C CA . ILE A 1 348 ? -4.143 6.211 12.297 1.00 98.88 348 ILE A CA 1
ATOM 2561 C C . ILE A 1 348 ? -3.906 6.699 10.870 1.00 98.88 348 ILE A C 1
ATOM 2563 O O . ILE A 1 348 ? -4.669 6.374 9.962 1.00 98.88 348 ILE A O 1
ATOM 2567 N N . ALA A 1 349 ? -2.859 7.488 10.657 1.00 98.81 349 ALA A N 1
ATOM 2568 C CA . ALA A 1 349 ? -2.511 7.986 9.340 1.00 98.81 349 ALA A CA 1
ATOM 2569 C C . ALA A 1 349 ? -1.029 7.778 9.029 1.00 98.81 349 ALA A C 1
ATOM 2571 O O . ALA A 1 349 ? -0.164 8.076 9.853 1.00 98.81 349 ALA A O 1
ATOM 2572 N N . LEU A 1 350 ? -0.741 7.299 7.820 1.00 98.75 350 LEU A N 1
ATOM 2573 C CA . LEU A 1 350 ? 0.611 7.177 7.282 1.00 98.75 350 LEU A CA 1
ATOM 2574 C C . LEU A 1 350 ? 0.824 8.273 6.238 1.00 98.75 350 LEU A C 1
ATOM 2576 O O . LEU A 1 350 ? 0.033 8.410 5.299 1.00 98.75 350 LEU A O 1
ATOM 2580 N N . ALA A 1 351 ? 1.906 9.039 6.383 1.00 97.50 351 ALA A N 1
ATOM 2581 C CA . ALA A 1 351 ? 2.235 10.123 5.465 1.00 97.50 351 ALA A CA 1
ATOM 2582 C C . ALA A 1 351 ? 3.720 10.184 5.099 1.00 97.50 351 ALA A C 1
ATOM 2584 O O . ALA A 1 351 ? 4.571 9.716 5.847 1.00 97.50 351 ALA A O 1
ATOM 2585 N N . GLY A 1 352 ? 4.029 10.756 3.938 1.00 91.75 352 GLY A N 1
ATOM 2586 C CA . GLY A 1 352 ? 5.391 11.104 3.534 1.00 91.75 352 GLY A CA 1
ATOM 2587 C C . GLY A 1 352 ? 5.667 12.600 3.674 1.00 91.75 352 GLY A C 1
ATOM 2588 O O . GLY A 1 352 ? 4.854 13.351 4.229 1.00 91.75 352 GLY A O 1
ATOM 2589 N N . TYR A 1 353 ? 6.789 13.062 3.116 1.00 91.38 353 TYR A N 1
ATOM 2590 C CA . TYR A 1 353 ? 7.256 14.445 3.245 1.00 91.38 353 TYR A CA 1
ATOM 2591 C C . TYR A 1 353 ? 7.305 14.850 4.731 1.00 91.38 353 TYR A C 1
ATOM 2593 O O . TYR A 1 353 ? 7.796 14.106 5.569 1.00 91.38 353 TYR A O 1
ATOM 2601 N N . GLY A 1 354 ? 6.743 16.009 5.081 1.00 91.12 354 GLY A N 1
ATOM 2602 C CA . GLY A 1 354 ? 6.550 16.435 6.468 1.00 91.12 354 GLY A CA 1
ATOM 2603 C C . GLY A 1 354 ? 5.189 16.057 7.065 1.00 91.12 354 GLY A C 1
ATOM 2604 O O . GLY A 1 354 ? 4.829 16.590 8.109 1.00 91.12 354 GLY A O 1
ATOM 2605 N N . GLY A 1 355 ? 4.388 15.205 6.417 1.00 92.75 355 GLY A N 1
ATOM 2606 C CA . GLY A 1 355 ? 3.044 14.828 6.877 1.00 92.75 355 GLY A CA 1
ATOM 2607 C C . GLY A 1 355 ? 1.883 15.662 6.319 1.00 92.75 355 GLY A C 1
ATOM 2608 O O . GLY A 1 355 ? 0.732 15.356 6.608 1.00 92.75 355 GLY A O 1
ATOM 2609 N N . GLY A 1 356 ? 2.155 16.680 5.497 1.00 95.06 356 GLY A N 1
ATOM 2610 C CA . GLY A 1 356 ? 1.122 17.437 4.779 1.00 95.06 356 GLY A CA 1
ATOM 2611 C C . GLY A 1 356 ? 0.070 18.077 5.693 1.00 95.06 356 GLY A C 1
ATOM 2612 O O . GLY A 1 356 ? 0.395 18.597 6.754 1.00 95.06 356 GLY A O 1
ATOM 2613 N N . GLU A 1 357 ? -1.190 18.039 5.264 1.00 96.12 357 GLU A N 1
ATOM 2614 C CA . GLU A 1 357 ? -2.338 18.540 6.034 1.00 96.12 357 GLU A CA 1
ATOM 2615 C C . GLU A 1 357 ? -2.711 17.628 7.207 1.00 96.12 357 GLU A C 1
ATOM 2617 O O . GLU A 1 357 ? -3.309 18.098 8.169 1.00 96.12 357 GLU A O 1
ATOM 2622 N N . LEU A 1 358 ? -2.326 16.346 7.167 1.00 96.38 358 LEU A N 1
ATOM 2623 C CA . LEU A 1 358 ? -2.502 15.439 8.306 1.00 96.38 358 LEU A CA 1
ATOM 2624 C C . LEU A 1 358 ? -1.675 15.887 9.517 1.00 96.38 358 LEU A C 1
ATOM 2626 O O . LEU A 1 358 ? -2.046 15.620 10.660 1.00 96.38 358 LEU A O 1
ATOM 2630 N N . ARG A 1 359 ? -0.554 16.589 9.293 1.00 96.25 359 ARG A N 1
ATOM 2631 C CA . ARG A 1 359 ? 0.249 17.151 10.379 1.00 96.25 359 ARG A CA 1
ATOM 2632 C C . ARG A 1 359 ? -0.488 18.324 11.023 1.00 96.25 359 ARG A C 1
ATOM 2634 O O . ARG A 1 359 ? -0.503 19.433 10.500 1.00 96.25 359 ARG A O 1
ATOM 2641 N N . GLY A 1 360 ? -1.035 18.069 12.209 1.00 91.50 360 GLY A N 1
ATOM 2642 C CA . GLY A 1 360 ? -1.806 19.041 12.983 1.00 91.50 360 GLY A CA 1
ATOM 2643 C C . GLY A 1 360 ? -3.319 18.918 12.807 1.00 91.50 360 GLY A C 1
ATOM 2644 O O . GLY A 1 360 ? -4.042 19.735 13.375 1.00 91.50 360 GLY A O 1
ATOM 2645 N N . ASP A 1 361 ? -3.803 17.915 12.067 1.00 96.44 361 ASP A N 1
ATOM 2646 C CA . ASP A 1 361 ? -5.230 17.603 12.032 1.00 96.44 361 ASP A CA 1
ATOM 2647 C C . ASP A 1 361 ? -5.653 16.976 13.380 1.00 96.44 361 ASP A C 1
ATOM 2649 O O . ASP A 1 361 ? -5.139 15.915 13.744 1.00 96.44 361 ASP A O 1
ATOM 2653 N N . PRO A 1 362 ? -6.561 17.608 14.153 1.00 96.75 362 PRO A N 1
ATOM 2654 C CA . PRO A 1 362 ? -6.983 17.104 15.463 1.00 96.75 362 PRO A CA 1
ATOM 2655 C C . PRO A 1 362 ? -7.816 15.817 15.384 1.00 96.75 362 PRO A C 1
ATOM 2657 O O . PRO A 1 362 ? -8.068 15.189 16.416 1.00 96.75 362 PRO A O 1
ATOM 2660 N N . ASP A 1 363 ? -8.259 15.434 14.183 1.00 97.88 363 ASP A N 1
ATOM 2661 C CA . ASP A 1 363 ? -9.008 14.208 13.947 1.00 97.88 363 ASP A CA 1
ATOM 2662 C C . ASP A 1 363 ? -8.095 13.005 13.639 1.00 97.88 363 ASP A C 1
ATOM 2664 O O . ASP A 1 363 ? -8.603 11.920 13.359 1.00 97.88 363 ASP A O 1
ATOM 2668 N N . VAL A 1 364 ? -6.766 13.164 13.717 1.00 98.50 364 VAL A N 1
ATOM 2669 C CA . VAL A 1 364 ? -5.764 12.093 13.568 1.00 98.50 364 VAL A CA 1
ATOM 2670 C C . VAL A 1 364 ? -5.114 11.796 14.923 1.00 98.50 364 VAL A C 1
ATOM 2672 O O . VAL A 1 364 ? -4.340 12.607 15.427 1.00 98.50 364 VAL A O 1
ATOM 2675 N N . ASP A 1 365 ? -5.405 10.632 15.515 1.00 98.56 365 ASP A N 1
ATOM 2676 C CA . ASP A 1 365 ? -4.823 10.223 16.804 1.00 98.56 365 ASP A CA 1
ATOM 2677 C C . ASP A 1 365 ? -3.334 9.884 16.681 1.00 98.56 365 ASP A C 1
ATOM 2679 O O . ASP A 1 365 ? -2.532 10.278 17.528 1.00 98.56 365 ASP A O 1
ATOM 2683 N N . HIS A 1 366 ? -2.963 9.165 15.617 1.00 98.69 366 HIS A N 1
ATOM 2684 C CA . HIS A 1 366 ? -1.588 8.733 15.363 1.00 98.69 366 HIS A CA 1
ATOM 2685 C C . HIS A 1 366 ? -1.167 9.088 13.944 1.00 98.69 366 HIS A C 1
ATOM 2687 O O . HIS A 1 366 ? -1.745 8.585 12.983 1.00 98.69 366 HIS A O 1
ATOM 2693 N N . LEU A 1 367 ? -0.133 9.918 13.804 1.00 98.62 367 LEU A N 1
ATOM 2694 C CA . LEU A 1 367 ? 0.465 10.257 12.514 1.00 98.62 367 LEU A CA 1
ATOM 2695 C C . LEU A 1 367 ? 1.874 9.668 12.414 1.00 98.62 367 LEU A C 1
ATOM 2697 O O . LEU A 1 367 ? 2.789 10.108 13.110 1.00 98.62 367 LEU A O 1
ATOM 2701 N N . LEU A 1 368 ? 2.054 8.721 11.499 1.00 98.62 368 LEU A N 1
ATOM 2702 C CA . LEU A 1 368 ? 3.322 8.056 11.220 1.00 98.62 368 LEU A CA 1
ATOM 2703 C C . LEU A 1 368 ? 3.913 8.653 9.939 1.00 98.62 368 LEU A C 1
ATOM 2705 O O . LEU A 1 368 ? 3.402 8.428 8.841 1.00 98.62 368 LEU A O 1
ATOM 2709 N N . VAL A 1 369 ? 4.959 9.471 10.086 1.00 98.12 369 VAL A N 1
ATOM 2710 C CA . VAL A 1 369 ? 5.595 10.168 8.956 1.00 98.12 369 VAL A CA 1
ATOM 2711 C C . VAL A 1 369 ? 6.873 9.453 8.536 1.00 98.12 369 VAL A C 1
ATOM 2713 O O . VAL A 1 369 ? 7.737 9.194 9.372 1.00 98.12 369 VAL A O 1
ATOM 2716 N N . THR A 1 370 ? 7.003 9.190 7.239 1.00 95.19 370 THR A N 1
ATOM 2717 C CA . THR A 1 370 ? 8.261 8.821 6.586 1.00 95.19 370 THR A CA 1
ATOM 2718 C C . THR A 1 370 ? 8.866 10.071 5.946 1.00 95.19 370 THR A C 1
ATOM 2720 O O . THR A 1 370 ? 8.333 10.595 4.967 1.00 95.19 370 THR A O 1
ATOM 2723 N N . ASP A 1 371 ? 9.985 10.550 6.493 1.00 91.44 371 ASP A N 1
ATOM 2724 C CA . ASP A 1 371 ? 10.640 11.785 6.046 1.00 91.44 371 ASP A CA 1
ATOM 2725 C C . ASP A 1 371 ? 11.411 11.583 4.732 1.00 91.44 371 ASP A C 1
ATOM 2727 O O . ASP A 1 371 ? 12.604 11.285 4.698 1.00 91.44 371 ASP A O 1
ATOM 2731 N N . SER A 1 372 ? 10.690 11.690 3.619 1.00 86.94 372 SER A N 1
ATOM 2732 C CA . SER A 1 372 ? 11.241 11.647 2.268 1.00 86.94 372 SER A CA 1
ATOM 2733 C C . SER A 1 372 ? 10.379 12.462 1.319 1.00 86.94 372 SER A C 1
ATOM 2735 O O . SER A 1 372 ? 9.172 12.595 1.510 1.00 86.94 372 SER A O 1
ATOM 2737 N N . THR A 1 373 ? 10.986 12.995 0.263 1.00 84.12 373 THR A N 1
ATOM 2738 C CA . THR A 1 373 ? 10.276 13.712 -0.806 1.00 84.12 373 THR A CA 1
ATOM 2739 C C . THR A 1 373 ? 10.038 12.854 -2.047 1.00 84.12 373 THR A C 1
ATOM 2741 O O . THR A 1 373 ? 9.423 13.319 -3.011 1.00 84.12 373 THR A O 1
ATOM 2744 N N . TYR A 1 374 ? 10.510 11.606 -2.032 1.00 80.69 374 TYR A N 1
ATOM 2745 C CA . TYR A 1 374 ? 10.466 10.697 -3.167 1.00 80.69 374 TYR A CA 1
ATOM 2746 C C . TYR A 1 374 ? 9.468 9.562 -2.914 1.00 80.69 374 TYR A C 1
ATOM 2748 O O . TYR A 1 374 ? 9.717 8.651 -2.124 1.00 80.69 374 TYR A O 1
ATOM 2756 N N . ILE A 1 375 ? 8.327 9.637 -3.604 1.00 82.25 375 ILE A N 1
ATOM 2757 C CA . ILE A 1 375 ? 7.125 8.837 -3.324 1.00 82.25 375 ILE A CA 1
ATOM 2758 C C . ILE A 1 375 ? 7.376 7.318 -3.297 1.00 82.25 375 ILE A C 1
ATOM 2760 O O . ILE A 1 375 ? 6.962 6.710 -2.312 1.00 82.25 375 ILE A O 1
ATOM 2764 N N . PRO A 1 376 ? 8.123 6.705 -4.240 1.00 82.19 376 PRO A N 1
ATOM 2765 C CA . PRO A 1 376 ? 8.390 5.266 -4.169 1.00 82.19 376 PRO A CA 1
ATOM 2766 C C . PRO A 1 376 ? 9.075 4.830 -2.865 1.00 82.19 376 PRO A C 1
ATOM 2768 O O . PRO A 1 376 ? 8.726 3.809 -2.289 1.00 82.19 376 PRO A O 1
ATOM 2771 N N . ARG A 1 377 ? 10.004 5.637 -2.330 1.00 84.56 377 ARG A N 1
ATOM 2772 C CA . ARG A 1 377 ? 10.679 5.319 -1.055 1.00 84.56 377 ARG A CA 1
ATOM 2773 C C . ARG A 1 377 ? 9.766 5.547 0.147 1.00 84.56 377 ARG A C 1
ATOM 2775 O O . ARG A 1 377 ? 9.911 4.854 1.149 1.00 84.56 377 ARG A O 1
ATOM 2782 N N . ILE A 1 378 ? 8.832 6.498 0.046 1.00 86.06 378 ILE A N 1
ATOM 2783 C CA . ILE A 1 378 ? 7.773 6.675 1.046 1.00 86.06 378 ILE A CA 1
ATOM 2784 C C . ILE A 1 378 ? 6.919 5.404 1.108 1.00 86.06 378 ILE A C 1
ATOM 2786 O O . ILE A 1 378 ? 6.783 4.844 2.189 1.00 86.06 378 ILE A O 1
ATOM 2790 N N . GLN A 1 379 ? 6.406 4.922 -0.030 1.00 87.56 379 GLN A N 1
ATOM 2791 C CA . GLN A 1 379 ? 5.561 3.718 -0.102 1.00 87.56 379 GLN A CA 1
ATOM 2792 C C . GLN A 1 379 ? 6.287 2.485 0.456 1.00 87.56 379 GLN A C 1
ATOM 2794 O O . GLN A 1 379 ? 5.790 1.828 1.363 1.00 87.56 379 GLN A O 1
ATOM 2799 N N . GLU A 1 380 ? 7.523 2.228 0.020 1.00 89.69 380 GLU A N 1
ATOM 2800 C CA . GLU A 1 380 ? 8.308 1.074 0.490 1.00 89.69 380 GLU A CA 1
ATOM 2801 C C . GLU A 1 380 ? 8.613 1.092 2.001 1.00 89.69 380 GLU A C 1
ATOM 2803 O O . GLU A 1 380 ? 8.824 0.040 2.615 1.00 89.69 380 GLU A O 1
ATOM 2808 N N . SER A 1 381 ? 8.689 2.280 2.608 1.00 92.69 381 SER A N 1
ATOM 2809 C CA . SER A 1 381 ? 8.845 2.440 4.057 1.00 92.69 381 SER A CA 1
ATOM 2810 C C . SER A 1 381 ? 7.503 2.322 4.787 1.00 92.69 381 SER A C 1
ATOM 2812 O O . SER A 1 381 ? 7.448 1.747 5.872 1.00 92.69 381 SER A O 1
ATOM 2814 N N . GLN A 1 382 ? 6.419 2.832 4.197 1.00 94.81 382 GLN A N 1
ATOM 2815 C CA . GLN A 1 382 ? 5.059 2.728 4.731 1.00 94.81 382 GLN A CA 1
ATOM 2816 C C . GLN A 1 382 ? 4.563 1.279 4.760 1.00 94.81 382 GLN A C 1
ATOM 2818 O O . GLN A 1 382 ? 3.983 0.876 5.765 1.00 94.81 382 GLN A O 1
ATOM 2823 N N . ALA A 1 383 ? 4.890 0.470 3.749 1.00 92.12 383 ALA A N 1
ATOM 2824 C CA . ALA A 1 383 ? 4.642 -0.971 3.765 1.00 92.12 383 ALA A CA 1
ATOM 2825 C C . ALA A 1 383 ? 5.283 -1.648 4.995 1.00 92.12 383 ALA A C 1
ATOM 2827 O O . ALA A 1 383 ? 4.629 -2.409 5.702 1.00 92.12 383 ALA A O 1
ATOM 2828 N N . THR A 1 384 ? 6.524 -1.279 5.350 1.00 95.19 384 THR A N 1
ATOM 2829 C CA . THR A 1 384 ? 7.189 -1.787 6.569 1.00 95.19 384 THR A CA 1
ATOM 2830 C C . THR A 1 384 ? 6.468 -1.367 7.853 1.00 95.19 384 THR A C 1
ATOM 2832 O O . THR A 1 384 ? 6.412 -2.146 8.801 1.00 95.19 384 THR A O 1
ATOM 2835 N N . ILE A 1 385 ? 5.887 -0.162 7.900 1.00 97.88 385 ILE A N 1
ATOM 2836 C CA . ILE A 1 385 ? 5.053 0.262 9.035 1.00 97.88 385 ILE A CA 1
ATOM 2837 C C . ILE A 1 385 ? 3.815 -0.639 9.132 1.00 97.88 385 ILE A C 1
ATOM 2839 O O . ILE A 1 385 ? 3.521 -1.135 10.218 1.00 97.88 385 ILE A O 1
ATOM 2843 N N . CYS A 1 386 ? 3.112 -0.881 8.019 1.00 96.88 386 CYS A N 1
ATOM 2844 C CA . CYS A 1 386 ? 1.945 -1.767 7.980 1.00 96.88 386 CYS A CA 1
ATOM 2845 C C . CYS A 1 386 ? 2.291 -3.178 8.480 1.00 96.88 386 CYS A C 1
ATOM 2847 O O . CYS A 1 386 ? 1.639 -3.672 9.402 1.00 96.88 386 CYS A O 1
ATOM 2849 N N . HIS A 1 387 ? 3.364 -3.786 7.963 1.00 94.19 387 HIS A N 1
ATOM 2850 C CA . HIS A 1 387 ? 3.824 -5.105 8.408 1.00 94.19 387 HIS A CA 1
ATOM 2851 C C . HIS A 1 387 ? 4.227 -5.110 9.886 1.00 94.19 387 HIS A C 1
ATOM 2853 O O . HIS A 1 387 ? 3.878 -6.041 10.609 1.00 94.19 387 HIS A O 1
ATOM 2859 N N . ALA A 1 388 ? 4.887 -4.059 10.384 1.00 95.69 388 ALA A N 1
ATOM 2860 C CA . ALA A 1 388 ? 5.229 -3.947 11.802 1.00 95.69 388 ALA A CA 1
ATOM 2861 C C . ALA A 1 388 ? 3.986 -3.896 12.709 1.00 95.69 388 ALA A C 1
ATOM 2863 O O . ALA A 1 388 ? 3.997 -4.484 13.794 1.00 95.69 388 ALA A O 1
ATOM 2864 N N . LEU A 1 389 ? 2.914 -3.220 12.276 1.00 96.94 389 LEU A N 1
ATOM 2865 C CA . LEU A 1 389 ? 1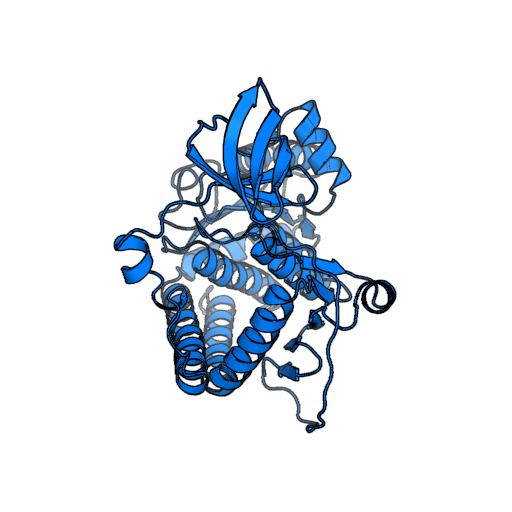.644 -3.184 13.005 1.00 96.94 389 LEU A CA 1
ATOM 2866 C C . LEU A 1 389 ? 0.994 -4.576 13.055 1.00 96.94 389 LEU A C 1
ATOM 2868 O O . LEU A 1 389 ? 0.603 -5.018 14.134 1.00 96.94 389 LEU A O 1
ATOM 2872 N N . VAL A 1 390 ? 0.928 -5.290 11.927 1.00 94.88 390 VAL A N 1
ATOM 2873 C CA . VAL A 1 390 ? 0.368 -6.655 11.865 1.00 94.88 390 VAL A CA 1
ATOM 2874 C C . VAL A 1 390 ? 1.189 -7.623 12.713 1.00 94.88 390 VAL A C 1
ATOM 2876 O O . VAL A 1 390 ? 0.641 -8.274 13.601 1.00 94.88 390 VAL A O 1
ATOM 2879 N N . ARG A 1 391 ? 2.511 -7.685 12.507 1.00 91.88 391 ARG A N 1
ATOM 2880 C CA . ARG A 1 391 ? 3.407 -8.560 13.284 1.00 91.88 391 ARG A CA 1
ATOM 2881 C C . ARG A 1 391 ? 3.326 -8.261 14.776 1.00 91.88 391 ARG A C 1
ATOM 2883 O O . ARG A 1 391 ? 3.301 -9.168 15.601 1.00 91.88 391 ARG A O 1
ATOM 2890 N N . GLY A 1 392 ? 3.213 -6.985 15.137 1.00 93.00 392 GLY A N 1
ATOM 2891 C CA . GLY A 1 392 ? 2.993 -6.573 16.516 1.00 93.00 392 GLY A CA 1
ATOM 2892 C C . GLY A 1 392 ? 1.681 -7.090 17.117 1.00 93.00 392 GLY A C 1
ATOM 2893 O O . GLY A 1 392 ? 1.632 -7.337 18.322 1.00 93.00 392 GLY A O 1
ATOM 2894 N N . LEU A 1 393 ? 0.618 -7.255 16.324 1.00 92.88 393 LEU A N 1
ATOM 2895 C CA . LEU A 1 393 ? -0.639 -7.867 16.771 1.00 92.88 393 LEU A CA 1
ATOM 2896 C C . LEU A 1 393 ? -0.535 -9.396 16.895 1.00 92.88 393 LEU A C 1
ATOM 2898 O O . LEU A 1 393 ? -1.115 -9.961 17.824 1.00 92.88 393 LEU A O 1
ATOM 2902 N N . GLU A 1 394 ? 0.203 -10.057 15.996 1.00 88.81 394 GLU A N 1
ATOM 2903 C CA . GLU A 1 394 ? 0.464 -11.506 16.051 1.00 88.81 394 GLU A CA 1
ATOM 2904 C C . GLU A 1 394 ? 1.271 -11.907 17.288 1.00 88.81 394 GLU A C 1
ATOM 2906 O O . GLU A 1 394 ? 0.955 -12.894 17.958 1.00 88.81 394 GLU A O 1
ATOM 2911 N N . GLU A 1 395 ? 2.315 -11.134 17.601 1.00 81.81 395 GLU A N 1
ATOM 2912 C CA . GLU A 1 395 ? 3.187 -11.341 18.752 1.00 81.81 395 GLU A CA 1
ATOM 2913 C C . GLU A 1 395 ? 2.464 -10.960 20.056 1.00 81.81 395 GLU A C 1
ATOM 2915 O O . GLU A 1 395 ? 2.731 -9.930 20.684 1.00 81.81 395 GLU A O 1
ATOM 2920 N N . ARG A 1 396 ? 1.518 -11.805 20.478 1.00 64.12 396 ARG A N 1
ATOM 2921 C CA . ARG A 1 396 ? 0.861 -11.689 21.784 1.00 64.12 396 ARG A CA 1
ATOM 2922 C C . ARG A 1 396 ? 1.909 -11.829 22.906 1.00 64.12 396 ARG A C 1
ATOM 2924 O O . ARG A 1 396 ? 2.749 -12.728 22.823 1.00 64.12 396 ARG A O 1
ATOM 2931 N N . PRO A 1 397 ? 1.899 -10.948 23.923 1.00 54.50 397 PRO A N 1
ATOM 2932 C CA . PRO A 1 397 ? 2.860 -10.994 25.025 1.00 54.50 397 PRO A CA 1
ATOM 2933 C C . PRO A 1 397 ? 2.771 -12.253 25.891 1.00 54.50 397 PRO A C 1
ATOM 2935 O O . PRO A 1 397 ? 1.659 -12.813 26.037 1.00 54.50 397 PRO A O 1
#

Mean predicted aligned error: 12.09 Å

Nearest PDB structures (foldseek):
  1tk9-assembly1_D  TM=9.417E-01  e=1.865E-12  Campylobacter jejuni
  5i01-assembly1_C  TM=9.551E-01  e=5.540E-12  Neisseria gonorrhoeae FA 1090
  5i01-assembly1_B  TM=8.711E-01  e=3.584E-12  Neisseria gonorrhoeae FA 1090
  5lu7-assembly1_C  TM=8.661E-01  e=2.318E-12  Burkholderia pseudomallei K96243
  3trj-assembly1_C  TM=8.411E-01  e=3.584E-12  Francisella tularensis subsp. tularensis

Solvent-accessible surface area (backbone atoms only — not comparable to full-atom values): 21296 Å² total; per-residue (Å²): 132,82,62,85,37,50,57,43,54,51,44,52,53,50,54,50,54,42,46,54,55,45,42,69,69,42,17,61,59,52,20,51,50,52,49,54,49,51,56,27,46,75,72,72,22,37,41,42,25,34,12,77,54,59,45,29,29,24,54,25,44,32,54,19,44,48,34,46,57,40,94,48,91,92,57,79,64,38,63,43,41,53,38,52,53,67,71,54,47,71,72,68,60,53,100,50,36,43,48,30,41,38,47,93,57,32,36,28,52,76,80,51,72,47,70,56,71,68,96,77,87,89,83,90,85,88,88,91,92,87,86,90,84,90,83,89,84,80,95,63,61,39,68,22,36,32,67,44,72,58,90,54,35,27,40,25,39,40,98,88,46,77,47,66,25,37,31,68,80,51,58,90,75,58,66,72,43,39,26,30,33,42,98,48,31,30,72,41,73,54,71,78,86,45,78,66,49,49,73,79,42,57,84,78,50,100,62,91,77,59,60,71,59,52,37,51,51,42,16,49,47,48,39,51,55,49,52,54,35,51,49,50,56,72,68,44,63,53,66,60,53,34,53,44,36,52,54,50,44,59,27,43,79,72,69,25,40,37,42,20,30,32,60,72,61,34,21,26,49,16,39,22,45,15,35,52,30,44,76,75,74,38,57,37,38,39,64,57,75,46,61,70,60,40,52,48,36,28,73,76,76,28,61,53,42,35,42,28,57,49,40,69,74,70,60,45,67,45,18,34,35,39,32,34,28,61,62,18,63,51,57,23,50,53,44,21,35,46,48,29,38,77,50,47,21,50,24,37,36,39,18,6,40,87,15,46,63,56,56,84,37,88,46,48,78,34,79,49,55,39,82,39,88,51,62,72,51,28,52,64,40,49,47,52,52,46,50,28,43,49,52,41,63,69,60,67,131

Sequence (397 aa):
MRRVTGPVERHYEAVLAAGEVFFGTRAPALASACWGMARRFHRGGRLVIHAPAGAAFSDAQHNAVEFVHPVLVGKRALPAIAVRERAHLDLLVGPHDIRMEIAELGFSVDGEAFAVEFFEHEGLLAEGCTDEVCVTCGDVALPAAVVTVRGSAATVRTAQGEEEADVTLVAPVEPGELLLVHGGVALERVKPIDQFSREFYPFLSNETVDVPSVLADVAQSVRMKWADVAGLRRGQDLEAVAAALETLRTRVDAGGAVLAFGNGGSATDAADLAADLLAIGVPGIDLSGEPAIVTAVGNDIGFEEVFARQVIALGRPGDVALGISTSGRSGNVLRALRQARRQGLATIALAGYGGGELRGDPDVDHLLVTDSTYIPRIQESQATICHALVRGLEERP

Secondary structure (DSSP, 8-state):
---TTHHHHHHHHHHHHHHHHHHHHHHHHHHHHHHHHHHHHHTT--EEEE--SHHHHHHHHHHHHHHHS-SSTTPPP--EEEESSHHHHHHH--TTSEEEEEETTEEEETTEEEE---SS-------------------PPEEEEEEEEETTEEEEEETTEEEEEE-TTT-S--TT-EEEEETTEEEEEE----HHHHHH-GGGSS----HHHHHHHHHHHHHHHHHHHHHHHHTS-HHHHHHHHHHHHHHHHTT--EEEEESTHHHHHHHHHHHHHHHTT--EEETTS-HHHHHHHHHHT-GGGHHHHHHHHH--TT-EEEEEETTS--HHHHHHHHHHHHTT-EEEEEE-TT-GGGTT-TT-SEEEE---S-HHHHHHHHHHHHHHHHHHHHS--

Foldseek 3Di:
DPPLLVLLVVLLVLVLVLLCVQLVPCLLVVLVLVVLQVVLQVQVAAEEEEEADALQQLVQQLVQLCQQPPPDPPDDRGHYDYDNDPVVQVVPDDPSYWYKYTDPQWIDIPRRTRGSDPDDDDDDDDDDDDDDDDDDDDQFQFKWFFAQDDVQKTFTQGPVGTDIAGCVQPPPDDGGWIFRGGPRYTNYTDDPCDPVVCVVPVVPDPDDDPSVVSSVVSSVVSVVLSVLLSVLSVVWPSVLLSVVLVLQLVLQVVVAAEEFEEDRSSLSLLSNLQSLCVVLVGRRHRLSPDVVQQVVCCVPPRNLQSQLVVCVVPPAASYAYEYEDQALPSNSSVNNLQSNLVRNHAYAYEYEDVNHPVVVDPSHPGYTYRHDPDRVSSSVSVSSSSVSSSSSSNPDD

pLDDT: mean 83.1, std 19.29, range [22.8, 98.94]